Protein 8X6A (pdb70)

Structure (mmCIF, N/CA/C/O backbone):
data_8X6A
#
_entry.id   8X6A
#
_cell.length_a   76.869
_cell.length_b   83.882
_cell.length_c   62.008
_cell.angle_alpha   90.00
_cell.angle_beta   100.36
_cell.angle_gamma   90.00
#
_symmetry.space_group_name_H-M   'C 1 2 1'
#
loop_
_entity.id
_entity.type
_entity.pdbx_description
1 polymer '4-hydroxyphenylpyruvate dioxygenase'
2 non-polymer 'COBALT (II) ION'
3 non-polymer 2-[[4-[2-(4-methylphenyl)-2-oxidanylidene-ethyl]-3-oxidanylidene-1,4-benzothiazin-6-yl]-oxidanyl-methylidene]cyclohexane-1,3-dione
4 water water
#
loop_
_atom_site.group_PDB
_atom_site.id
_atom_site.type_symbol
_atom_site.label_atom_id
_atom_site.label_alt_id
_atom_site.label_comp_id
_atom_site.label_asym_id
_atom_site.label_entity_id
_atom_site.label_seq_id
_atom_site.pdbx_PDB_ins_code
_atom_site.Cartn_x
_atom_site.Cartn_y
_atom_site.Cartn_z
_atom_site.occupancy
_atom_site.B_iso_or_equiv
_atom_site.auth_seq_id
_atom_site.auth_comp_id
_atom_site.auth_asym_id
_atom_site.auth_atom_id
_atom_site.pdbx_PDB_model_num
ATOM 1 N N . LYS A 1 7 ? 23.152 -5.452 87.024 1.00 44.27 35 LYS A N 1
ATOM 2 C CA . LYS A 1 7 ? 24.164 -6.227 86.319 1.00 42.69 35 LYS A CA 1
ATOM 3 C C . LYS A 1 7 ? 23.674 -6.629 84.931 1.00 42.20 35 LYS A C 1
ATOM 4 O O . LYS A 1 7 ? 22.500 -6.950 84.741 1.00 43.53 35 LYS A O 1
ATOM 6 N N . ASN A 1 8 ? 24.588 -6.599 83.960 1.00 40.48 36 ASN A N 1
ATOM 7 C CA . ASN A 1 8 ? 24.287 -6.979 82.583 1.00 32.99 36 ASN A CA 1
ATOM 8 C C . ASN A 1 8 ? 25.457 -7.815 82.082 1.00 35.01 36 ASN A C 1
ATOM 9 O O . ASN A 1 8 ? 26.480 -7.267 81.641 1.00 37.59 36 ASN A O 1
ATOM 14 N N . PRO A 1 9 ? 25.337 -9.146 82.120 1.00 33.99 37 PRO A N 1
ATOM 15 C CA . PRO A 1 9 ? 26.456 -10.007 81.707 1.00 32.35 37 PRO A CA 1
ATOM 16 C C . PRO A 1 9 ? 26.737 -9.993 80.212 1.00 32.90 37 PRO A C 1
ATOM 17 O O . PRO A 1 9 ? 27.734 -10.594 79.791 1.00 32.94 37 PRO A O 1
ATOM 21 N N . LYS A 1 10 ? 25.903 -9.335 79.405 1.00 29.99 38 LYS A N 1
ATOM 22 C CA . LYS A 1 10 ? 26.056 -9.298 77.950 1.00 27.90 38 LYS A CA 1
ATOM 23 C C . LYS A 1 10 ? 26.261 -10.701 77.375 1.00 27.63 38 LYS A C 1
ATOM 24 O O . LYS A 1 10 ? 27.251 -10.995 76.701 1.00 28.59 38 LYS A O 1
ATOM 30 N N . SER A 1 11 ? 25.290 -11.573 77.647 1.00 24.90 39 SER A N 1
ATOM 31 C CA . SER A 1 11 ? 25.419 -12.993 77.342 1.00 26.03 39 SER A CA 1
ATOM 32 C C . SER A 1 11 ? 24.675 -13.426 76.083 1.00 22.12 39 SER A C 1
ATOM 33 O O . SER A 1 11 ? 24.506 -14.632 75.877 1.00 23.81 39 SER A O 1
ATOM 36 N N . ASP A 1 12 ? 24.244 -12.488 75.235 1.00 20.41 40 ASP A N 1
ATOM 37 C CA . ASP A 1 12 ? 23.565 -12.848 73.986 1.00 21.80 40 ASP A CA 1
ATOM 38 C C . ASP A 1 12 ? 24.392 -13.858 73.200 1.00 25.94 40 ASP A C 1
ATOM 39 O O . ASP A 1 12 ? 25.591 -13.659 72.974 1.00 24.36 40 ASP A O 1
ATOM 44 N N . LYS A 1 13 ? 23.742 -14.940 72.772 1.00 22.51 41 LYS A N 1
ATOM 45 C CA . LYS A 1 13 ? 24.435 -15.993 72.045 1.00 24.25 41 LYS A CA 1
ATOM 46 C C . LYS A 1 13 ? 24.599 -15.677 70.566 1.00 24.78 41 LYS A C 1
ATOM 47 O O . LYS A 1 13 ? 25.287 -16.423 69.863 1.00 25.23 41 LYS A O 1
ATOM 53 N N . PHE A 1 14 ? 23.976 -14.607 70.081 1.00 23.20 42 PHE A N 1
ATOM 54 C CA . PHE A 1 14 ? 24.162 -14.136 68.716 1.00 21.61 42 PHE A CA 1
ATOM 55 C C . PHE A 1 14 ? 23.918 -12.634 68.704 1.00 20.65 42 PHE A C 1
ATOM 56 O O . PHE A 1 14 ? 23.365 -12.070 69.650 1.00 24.88 42 PHE A O 1
ATOM 64 N N . LYS A 1 15 ? 24.350 -11.982 67.631 1.00 21.40 43 LYS A N 1
ATOM 65 C CA . LYS A 1 15 ? 24.270 -10.529 67.562 1.00 21.37 43 LYS A CA 1
ATOM 66 C C . LYS A 1 15 ? 22.837 -10.121 67.234 1.00 21.18 43 LYS A C 1
ATOM 67 O O . LYS A 1 15 ? 22.318 -10.456 66.166 1.00 22.97 43 LYS A O 1
ATOM 73 N N . VAL A 1 16 ? 22.210 -9.398 68.155 1.00 20.13 44 VAL A N 1
ATOM 74 C CA . VAL A 1 16 ? 20.838 -8.921 68.012 1.00 19.27 44 VAL A CA 1
ATOM 75 C C . VAL A 1 16 ? 20.899 -7.417 67.812 1.00 23.31 44 VAL A C 1
ATOM 76 O O . VAL A 1 16 ? 21.691 -6.727 68.466 1.00 24.67 44 VAL A O 1
ATOM 80 N N . LYS A 1 17 ? 20.115 -6.901 66.898 1.00 17.17 45 LYS A N 1
ATOM 81 C CA . LYS A 1 17 ? 20.078 -5.484 66.685 1.00 19.08 45 LYS A CA 1
ATOM 82 C C . LYS A 1 17 ? 18.856 -4.839 67.365 1.00 21.01 45 LYS A C 1
ATOM 83 O O . LYS A 1 17 ? 18.914 -4.533 68.498 1.00 24.99 45 LYS A O 1
ATOM 89 N N . ARG A 1 18 ? 17.746 -4.704 66.699 1.00 18.62 46 ARG A N 1
ATOM 90 C CA . ARG A 1 18 ? 16.579 -4.057 67.286 1.00 15.66 46 ARG A CA 1
ATOM 91 C C . ARG A 1 18 ? 15.341 -4.839 66.892 1.00 16.57 46 ARG A C 1
ATOM 92 O O . ARG A 1 18 ? 15.386 -5.687 66.000 1.00 15.73 46 ARG A O 1
ATOM 100 N N . PHE A 1 19 ? 14.237 -4.556 67.582 1.00 15.04 47 PHE A N 1
ATOM 101 C CA . PHE A 1 19 ? 12.946 -5.032 67.111 1.00 13.85 47 PHE A CA 1
ATOM 102 C C . PHE A 1 19 ? 12.766 -4.588 65.667 1.00 14.22 47 PHE A C 1
ATOM 103 O O . PHE A 1 19 ? 13.066 -3.443 65.308 1.00 15.12 47 PHE A O 1
ATOM 111 N N . HIS A 1 20 ? 12.267 -5.500 64.836 1.00 12.20 48 HIS A N 1
ATOM 112 C CA . HIS A 1 20 ? 12.082 -5.232 63.420 1.00 11.68 48 HIS A CA 1
ATOM 113 C C . HIS A 1 20 ? 10.622 -5.042 63.033 1.00 13.61 48 HIS A C 1
ATOM 114 O O . HIS A 1 20 ? 10.271 -4.037 62.405 1.00 13.75 48 HIS A O 1
ATOM 121 N N . HIS A 1 21 ? 9.759 -5.998 63.358 1.00 11.35 49 HIS A N 1
ATOM 122 C CA . HIS A 1 21 ? 8.335 -5.828 63.093 1.00 11.62 49 HIS A CA 1
ATOM 123 C C . HIS A 1 21 ? 7.543 -6.742 64.013 1.00 11.20 49 HIS A C 1
ATOM 124 O O . HIS A 1 21 ? 8.083 -7.632 64.676 1.00 11.29 49 HIS A O 1
ATOM 131 N N . ILE A 1 22 ? 6.240 -6.505 64.034 1.00 9.96 50 ILE A N 1
ATOM 132 C CA . ILE A 1 22 ? 5.279 -7.356 64.723 1.00 10.91 50 ILE A CA 1
ATOM 133 C C . ILE A 1 22 ? 4.273 -7.792 63.677 1.00 11.13 50 ILE A C 1
ATOM 134 O O . ILE A 1 22 ? 3.733 -6.948 62.956 1.00 11.60 50 ILE A O 1
ATOM 139 N N . GLU A 1 23 ? 4.013 -9.097 63.587 1.00 10.03 51 GLU A N 1
ATOM 140 C CA . GLU A 1 23 ? 3.007 -9.619 62.657 1.00 9.22 51 GLU A CA 1
ATOM 141 C C . GLU A 1 23 ? 1.765 -10.112 63.393 1.00 10.11 51 GLU A C 1
ATOM 142 O O . GLU A 1 23 ? 1.861 -10.997 64.262 1.00 10.35 51 GLU A O 1
ATOM 148 N N . PHE A 1 24 ? 0.611 -9.555 63.011 1.00 9.51 52 PHE A N 1
ATOM 149 C CA . PHE A 1 24 ? -0.698 -9.990 63.482 1.00 9.04 52 PHE A CA 1
ATOM 150 C C . PHE A 1 24 ? -1.242 -10.996 62.487 1.00 11.03 52 PHE A C 1
ATOM 151 O O . PHE A 1 24 ? -1.197 -10.758 61.278 1.00 11.57 52 PHE A O 1
ATOM 159 N N . TRP A 1 25 ? -1.759 -12.109 62.988 1.00 9.10 53 TRP A N 1
ATOM 160 C CA . TRP A 1 25 ? -2.533 -13.010 62.153 1.00 9.37 53 TRP A CA 1
ATOM 161 C C . TRP A 1 25 ? -4.014 -12.688 62.319 1.00 10.27 53 TRP A C 1
ATOM 162 O O . TRP A 1 25 ? -4.510 -12.547 63.447 1.00 10.65 53 TRP A O 1
ATOM 173 N N . CYS A 1 26 ? -4.697 -12.515 61.184 1.00 11.63 54 CYS A N 1
ATOM 174 C CA . CYS A 1 26 ? -6.033 -11.923 61.100 1.00 12.21 54 CYS A CA 1
ATOM 175 C C . CYS A 1 26 ? -6.946 -12.836 60.301 1.00 13.41 54 CYS A C 1
ATOM 176 O O . CYS A 1 26 ? -6.501 -13.696 59.531 1.00 13.67 54 CYS A O 1
ATOM 179 N N . GLY A 1 27 ? -8.244 -12.596 60.461 1.00 13.81 55 GLY A N 1
ATOM 180 C CA . GLY A 1 27 ? -9.188 -13.167 59.530 1.00 15.50 55 GLY A CA 1
ATOM 181 C C . GLY A 1 27 ? -9.271 -12.356 58.249 1.00 11.33 55 GLY A C 1
ATOM 182 O O . GLY A 1 27 ? -9.299 -12.909 57.141 1.00 14.74 55 GLY A O 1
ATOM 183 N N . ASP A 1 28 ? -9.343 -11.039 58.391 1.00 13.37 56 ASP A N 1
ATOM 184 C CA . ASP A 1 28 ? -9.334 -10.123 57.259 1.00 12.11 56 ASP A CA 1
ATOM 185 C C . ASP A 1 28 ? -8.301 -9.050 57.557 1.00 11.15 56 ASP A C 1
ATOM 186 O O . ASP A 1 28 ? -8.501 -8.210 58.447 1.00 13.30 56 ASP A O 1
ATOM 191 N N . ALA A 1 29 ? -7.199 -9.071 56.805 1.00 10.13 57 ALA A N 1
ATOM 192 C CA . ALA A 1 29 ? -6.097 -8.160 57.086 1.00 10.00 57 ALA A CA 1
ATOM 193 C C . ALA A 1 29 ? -6.443 -6.728 56.720 1.00 9.68 57 ALA A C 1
ATOM 194 O O . ALA A 1 29 ? -5.978 -5.793 57.384 1.00 11.44 57 ALA A O 1
ATOM 196 N N . THR A 1 30 ? -7.248 -6.541 55.668 1.00 10.28 58 THR A N 1
ATOM 197 C CA . THR A 1 30 ? -7.595 -5.197 55.206 1.00 10.86 58 THR A CA 1
ATOM 198 C C . THR A 1 30 ? -8.297 -4.410 56.303 1.00 9.84 58 THR A C 1
ATOM 199 O O . THR A 1 30 ? -7.938 -3.260 56.593 1.00 10.18 58 THR A O 1
ATOM 203 N N . ASN A 1 31 ? -9.300 -5.020 56.939 1.00 9.15 59 ASN A N 1
ATOM 204 C CA . ASN A 1 31 ? -10.084 -4.266 57.911 1.00 8.84 59 ASN A CA 1
ATOM 205 C C . ASN A 1 31 ? -9.300 -3.992 59.183 1.00 9.17 59 ASN A C 1
ATOM 206 O O . ASN A 1 31 ? -9.409 -2.902 59.753 1.00 9.83 59 ASN A O 1
ATOM 211 N N . VAL A 1 32 ? -8.495 -4.957 59.640 1.00 7.94 60 VAL A N 1
ATOM 212 C CA . VAL A 1 32 ? -7.681 -4.715 60.824 1.00 7.57 60 VAL A CA 1
ATOM 213 C 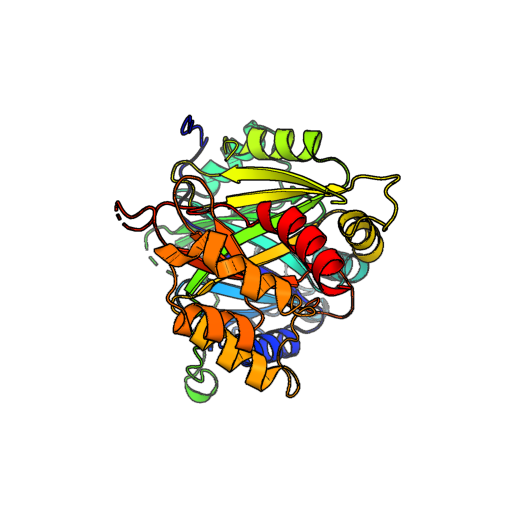C . VAL A 1 32 ? -6.642 -3.644 60.541 1.00 8.54 60 VAL A C 1
ATOM 214 O O . VAL A 1 32 ? -6.467 -2.707 61.330 1.00 9.42 60 VAL A O 1
ATOM 218 N N . ALA A 1 33 ? -5.942 -3.765 59.408 1.00 8.89 61 ALA A N 1
ATOM 219 C CA . ALA A 1 33 ? -4.925 -2.771 59.067 1.00 9.43 61 ALA A CA 1
ATOM 220 C C . ALA A 1 33 ? -5.510 -1.368 58.937 1.00 9.52 61 ALA A C 1
ATOM 221 O O . ALA A 1 33 ? -4.901 -0.400 59.418 1.00 9.88 61 ALA A O 1
ATOM 223 N N . ARG A 1 34 ? -6.692 -1.231 58.316 1.00 9.68 62 ARG A N 1
ATOM 224 C CA . ARG A 1 34 ? -7.277 0.098 58.178 1.00 8.43 62 ARG A CA 1
ATOM 225 C C . ARG A 1 34 ? -7.679 0.684 59.527 1.00 9.41 62 ARG A C 1
ATOM 226 O O . ARG A 1 34 ? -7.470 1.885 59.778 1.00 10.63 62 ARG A O 1
ATOM 234 N N . ARG A 1 35 ? -8.272 -0.137 60.395 1.00 8.47 63 ARG A N 1
ATOM 235 C CA . ARG A 1 35 ? -8.622 0.304 61.740 1.00 8.17 63 ARG A CA 1
ATOM 236 C C . ARG A 1 35 ? -7.375 0.752 62.503 1.00 10.00 63 ARG A C 1
ATOM 237 O O . ARG A 1 35 ? -7.368 1.824 63.116 1.00 9.89 63 ARG A O 1
ATOM 245 N N . PHE A 1 36 ? -6.320 -0.076 62.503 1.00 8.29 64 PHE A N 1
ATOM 246 C CA . PHE A 1 36 ? -5.089 0.262 63.219 1.00 8.16 64 PHE A CA 1
ATOM 247 C C . PHE A 1 36 ? -4.427 1.517 62.654 1.00 9.60 64 PHE A C 1
ATOM 248 O O . PHE A 1 36 ? -3.903 2.345 63.415 1.00 11.20 64 PHE A O 1
ATOM 256 N N . SER A 1 37 ? -4.435 1.675 61.326 1.00 8.66 65 SER A N 1
ATOM 257 C CA . SER A 1 37 ? -3.834 2.860 60.713 1.00 9.70 65 SER A CA 1
ATOM 258 C C . SER A 1 37 ? -4.471 4.140 61.247 1.00 10.95 65 SER A C 1
ATOM 259 O O . SER A 1 37 ? -3.773 5.075 61.671 1.00 10.30 65 SER A O 1
ATOM 262 N N . TRP A 1 38 ? -5.800 4.192 61.252 1.00 10.19 66 TRP A N 1
ATOM 263 C CA . TRP A 1 38 ? -6.498 5.379 61.733 1.00 9.09 66 TRP A CA 1
ATOM 264 C C . TRP A 1 38 ? -6.362 5.536 63.246 1.00 10.78 66 TRP A C 1
ATOM 265 O O . TRP A 1 38 ? -6.171 6.652 63.748 1.00 12.32 66 TRP A O 1
ATOM 276 N N . GLY A 1 39 ? -6.439 4.436 63.996 1.00 9.26 67 GLY A N 1
ATOM 277 C CA . GLY A 1 39 ? -6.416 4.539 65.448 1.00 11.24 67 GLY A CA 1
ATOM 278 C C . GLY A 1 39 ? -5.058 4.910 66.020 1.00 11.04 67 GLY A C 1
ATOM 279 O O . GLY A 1 39 ? -4.984 5.545 67.077 1.00 12.27 67 GLY A O 1
ATOM 280 N N . LEU A 1 40 ? -3.975 4.483 65.362 1.00 9.39 68 LEU A N 1
ATOM 281 C CA . LEU A 1 40 ? -2.621 4.697 65.859 1.00 9.01 68 LEU A CA 1
ATOM 282 C C . LEU A 1 40 ? -1.828 5.720 65.064 1.00 10.76 68 LEU A C 1
ATOM 283 O O . LEU A 1 40 ? -0.737 6.108 65.509 1.00 11.37 68 LEU A O 1
ATOM 288 N N . GLY A 1 41 ? -2.337 6.169 63.923 1.00 10.98 69 GLY A N 1
ATOM 289 C CA . GLY A 1 41 ? -1.611 7.129 63.112 1.00 12.68 69 GLY A CA 1
ATOM 290 C C . GLY A 1 41 ? -0.422 6.486 62.443 1.00 13.42 69 GLY A C 1
ATOM 291 O O . GLY A 1 41 ? 0.694 6.998 62.519 1.00 13.37 69 GLY A O 1
ATOM 292 N N . MET A 1 42 ? -0.642 5.353 61.792 1.00 11.81 70 MET A N 1
ATOM 293 C CA . MET A 1 42 ? 0.403 4.650 61.072 1.00 12.58 70 MET A CA 1
ATOM 294 C C . MET A 1 42 ? 0.069 4.675 59.591 1.00 15.48 70 MET A C 1
ATOM 295 O O . MET A 1 42 ? -1.101 4.590 59.208 1.00 17.94 70 MET A O 1
ATOM 300 N N . ARG A 1 43 ? 1.081 4.804 58.753 1.00 12.61 71 ARG A N 1
ATOM 301 C CA . ARG A 1 43 ? 0.858 4.899 57.321 1.00 14.60 71 ARG A CA 1
ATOM 302 C C . ARG A 1 43 ? 1.017 3.540 56.652 1.00 16.54 71 ARG A C 1
ATOM 303 O O . ARG A 1 43 ? 1.829 2.712 57.069 1.00 15.66 71 ARG A O 1
ATOM 311 N N . PHE A 1 44 ? 0.208 3.311 55.618 1.00 15.55 72 PHE A N 1
ATOM 312 C CA . PHE A 1 44 ? 0.364 2.125 54.786 1.00 18.87 72 PHE A CA 1
ATOM 313 C C . PHE A 1 44 ? 1.630 2.274 53.954 1.00 21.41 72 PHE A C 1
ATOM 314 O O . PHE A 1 44 ? 1.735 3.196 53.139 1.00 23.48 72 PHE A O 1
ATOM 322 N N . SER A 1 45 ? 2.597 1.378 54.140 1.00 16.45 73 SER A N 1
ATOM 323 C CA . SER A 1 45 ? 3.865 1.528 53.440 1.00 20.56 73 SER A CA 1
ATOM 324 C C . SER A 1 45 ? 4.251 0.387 52.507 1.00 22.40 73 SER A C 1
ATOM 325 O O . SER A 1 45 ? 5.056 0.618 51.603 1.00 23.68 73 SER A O 1
ATOM 328 N N . ALA A 1 46 ? 3.721 -0.825 52.687 1.00 15.79 74 ALA A N 1
ATOM 329 C CA . ALA A 1 46 ? 4.067 -1.920 51.790 1.00 18.46 74 ALA A CA 1
ATOM 330 C C . ALA A 1 46 ? 2.929 -2.929 51.771 1.00 17.35 74 ALA A C 1
ATOM 331 O O . ALA A 1 46 ? 2.130 -3.005 52.709 1.00 15.13 74 ALA A O 1
ATOM 333 N N . LYS A 1 47 ? 2.867 -3.709 50.693 1.00 16.15 75 LYS A N 1
ATOM 334 C CA . LYS A 1 47 ? 1.839 -4.731 50.569 1.00 14.89 75 LYS A CA 1
ATOM 335 C C . LYS A 1 47 ? 2.369 -5.940 49.813 1.00 17.03 75 LYS A C 1
ATOM 336 O O . LYS A 1 47 ? 3.256 -5.830 48.961 1.00 17.36 75 LYS A O 1
ATOM 342 N N . SER A 1 48 ? 1.784 -7.096 50.112 1.00 13.88 76 SER A N 1
ATOM 343 C CA . SER A 1 48 ? 2.011 -8.318 49.352 1.00 14.12 76 SER A CA 1
ATOM 344 C C . SER A 1 48 ? 0.657 -9.009 49.321 1.00 16.45 76 SER A C 1
ATOM 345 O O . SER A 1 48 ? 0.144 -9.399 50.370 1.00 15.01 76 SER A O 1
ATOM 348 N N . ASP A 1 49 ? 0.063 -9.123 48.140 1.00 15.00 77 ASP A N 1
ATOM 349 C CA . ASP A 1 49 ? -1.312 -9.599 48.019 1.00 15.39 77 ASP A CA 1
ATOM 350 C C . ASP A 1 49 ? -1.545 -9.999 46.566 1.00 16.31 77 ASP A C 1
ATOM 351 O O . ASP A 1 49 ? -0.595 -10.114 45.785 1.00 15.42 77 ASP A O 1
ATOM 356 N N . LEU A 1 50 ? -2.813 -10.201 46.199 1.00 14.17 78 LEU A N 1
ATOM 357 C CA . LEU A 1 50 ? -3.119 -10.626 44.832 1.00 16.70 78 LEU A CA 1
ATOM 358 C C . LEU A 1 50 ? -2.541 -9.660 43.811 1.00 18.12 78 LEU A C 1
ATOM 359 O O . LEU A 1 50 ? -2.050 -10.080 42.754 1.00 18.92 78 LEU A O 1
ATOM 364 N N . SER A 1 51 ? -2.578 -8.362 44.118 1.00 17.11 79 SER A N 1
ATOM 365 C CA . SER A 1 51 ? -2.093 -7.356 43.178 1.00 18.87 79 SER A CA 1
ATOM 366 C C . SER A 1 51 ? -0.587 -7.422 42.969 1.00 20.16 79 SER A C 1
ATOM 367 O O . SER A 1 51 ? -0.088 -6.838 42.001 1.00 24.08 79 SER A O 1
ATOM 370 N N . THR A 1 52 ? 0.151 -8.095 43.851 1.00 18.80 80 THR A N 1
ATOM 371 C CA . THR A 1 52 ? 1.591 -8.253 43.701 1.00 18.15 80 THR A CA 1
ATOM 372 C C . THR A 1 52 ? 1.970 -9.674 43.305 1.00 19.19 80 THR A C 1
ATOM 373 O O . THR A 1 52 ? 3.158 -10.016 43.305 1.00 19.90 80 THR A O 1
ATOM 377 N N . GLY A 1 53 ? 0.987 -10.505 42.973 1.00 16.78 81 GLY A N 1
ATOM 378 C CA . GLY A 1 53 ? 1.225 -11.867 42.546 1.00 18.50 81 GLY A CA 1
ATOM 379 C C . GLY A 1 53 ? 1.173 -12.911 43.641 1.00 21.17 81 GLY A C 1
ATOM 380 O O . GLY A 1 53 ? 1.418 -14.090 43.360 1.00 18.21 81 GLY A O 1
ATOM 381 N N . ASN A 1 54 ? 0.852 -12.525 44.871 1.00 17.46 82 ASN A N 1
ATOM 382 C CA . ASN A 1 54 ? 0.803 -13.450 45.998 1.00 15.49 82 ASN A CA 1
ATOM 383 C C . ASN A 1 54 ? -0.585 -14.081 46.028 1.00 16.15 82 ASN A C 1
ATOM 384 O O . ASN A 1 54 ? -1.572 -13.404 46.347 1.00 15.05 82 ASN A O 1
ATOM 389 N N . MET A 1 55 ? -0.663 -15.376 45.706 1.00 14.96 83 MET A N 1
ATOM 390 C CA . MET A 1 55 ? -1.922 -16.110 45.688 1.00 14.76 83 MET A CA 1
ATOM 391 C C . MET A 1 55 ? -2.214 -16.815 46.999 1.00 13.91 83 MET A C 1
ATOM 392 O O . MET A 1 55 ? -3.222 -17.520 47.094 1.00 15.52 83 MET A O 1
ATOM 397 N N . VAL A 1 56 ? -1.360 -16.624 48.000 1.00 14.35 84 VAL A N 1
ATOM 398 C CA . VAL A 1 56 ? -1.382 -17.401 49.234 1.00 14.13 84 VAL A CA 1
ATOM 399 C C . VAL A 1 56 ? -1.940 -16.593 50.397 1.00 13.13 84 VAL A C 1
ATOM 400 O O . VAL A 1 56 ? -2.863 -17.039 51.082 1.00 13.64 84 VAL A O 1
ATOM 404 N N . HIS A 1 57 ? -1.366 -15.417 50.656 1.00 13.03 85 HIS A N 1
ATOM 405 C CA . HIS A 1 57 ? -1.745 -14.597 51.797 1.00 13.78 85 HIS A CA 1
ATOM 406 C C . HIS A 1 57 ? -1.805 -13.132 51.397 1.00 12.50 85 HIS A C 1
ATOM 407 O O . HIS A 1 57 ? -1.120 -12.687 50.472 1.00 12.76 85 HIS A O 1
ATOM 414 N N . ALA A 1 58 ? -2.628 -12.378 52.116 1.00 11.77 86 ALA A N 1
ATOM 415 C CA . ALA A 1 58 ? -2.668 -10.932 51.983 1.00 11.75 86 ALA A CA 1
ATOM 416 C C . ALA A 1 58 ? -1.938 -10.341 53.175 1.00 10.81 86 ALA A C 1
ATOM 417 O O . ALA A 1 58 ? -2.274 -10.640 54.319 1.00 11.82 86 ALA A O 1
ATOM 419 N N . SER A 1 59 ? -0.942 -9.501 52.914 1.00 11.57 87 SER A N 1
ATOM 420 C CA . SER A 1 59 ? -0.133 -8.919 53.976 1.00 11.74 87 SER A CA 1
ATOM 421 C C . SER A 1 59 ? 0.024 -7.424 53.735 1.00 11.87 87 SER A C 1
ATOM 422 O O . SER A 1 59 ? 0.452 -7.011 52.650 1.00 13.75 87 SER A O 1
ATOM 425 N N . TYR A 1 60 ? -0.283 -6.619 54.756 1.00 10.52 88 TYR A N 1
ATOM 426 C CA . TYR A 1 60 ? -0.225 -5.163 54.670 1.00 9.62 88 TYR A CA 1
ATOM 427 C C . TYR A 1 60 ? 0.632 -4.621 55.797 1.00 11.39 88 TYR A C 1
ATOM 428 O O . TYR A 1 60 ? 0.444 -4.989 56.961 1.00 10.98 88 TYR A O 1
ATOM 437 N N . LEU A 1 61 ? 1.587 -3.765 55.447 1.00 12.67 89 LEU A N 1
ATOM 438 C CA . LEU A 1 61 ? 2.543 -3.223 56.401 1.00 12.50 89 LEU A CA 1
ATOM 439 C C . LEU A 1 61 ? 2.196 -1.778 56.696 1.00 13.15 89 LEU A C 1
ATOM 440 O O . LEU A 1 61 ? 2.068 -0.977 55.767 1.00 12.69 89 LEU A O 1
ATOM 445 N N . LEU A 1 62 ? 2.036 -1.461 57.980 1.00 11.45 90 LEU A N 1
ATOM 446 C CA . LEU A 1 62 ? 1.901 -0.097 58.473 1.00 12.47 90 LEU A CA 1
ATOM 447 C C . LEU A 1 62 ? 3.177 0.316 59.191 1.00 11.83 90 LEU A C 1
ATOM 448 O O . LEU A 1 62 ? 3.836 -0.506 59.832 1.00 11.68 90 LEU A O 1
ATOM 453 N N . THR A 1 63 ? 3.540 1.599 59.078 1.00 12.36 91 THR A N 1
ATOM 454 C CA . THR A 1 63 ? 4.733 2.103 59.755 1.00 11.56 91 THR A CA 1
ATOM 455 C C . THR A 1 63 ? 4.451 3.420 60.466 1.00 13.31 91 THR A C 1
ATOM 456 O O . THR A 1 63 ? 3.640 4.234 60.023 1.00 14.81 91 THR A O 1
ATOM 460 N N . SER A 1 64 ? 5.145 3.624 61.583 1.00 12.98 92 SER A N 1
ATOM 461 C CA . SER A 1 64 ? 5.220 4.938 62.222 1.00 13.85 92 SER A CA 1
ATOM 462 C C . SER A 1 64 ? 6.634 5.053 62.763 1.00 14.35 92 SER A C 1
ATOM 463 O O . SER A 1 64 ? 7.009 4.311 63.672 1.00 15.00 92 SER A O 1
ATOM 466 N N . GLY A 1 65 ? 7.420 5.968 62.199 1.00 16.42 93 GLY A N 1
ATOM 467 C CA . GLY A 1 65 ? 8.835 5.979 62.538 1.00 16.19 93 GLY A CA 1
ATOM 468 C C . GLY A 1 65 ? 9.458 4.628 62.229 1.00 16.25 93 GLY A C 1
ATOM 469 O O . GLY A 1 65 ? 9.379 4.127 61.094 1.00 18.67 93 GLY A O 1
ATOM 470 N N . ASP A 1 66 ? 10.062 4.009 63.246 1.00 15.03 94 ASP A N 1
ATOM 471 C CA . ASP A 1 66 ? 10.674 2.699 63.103 1.00 15.83 94 ASP A CA 1
ATOM 472 C C . ASP A 1 66 ? 9.724 1.563 63.447 1.00 16.45 94 ASP A C 1
ATOM 473 O O . ASP A 1 66 ? 10.119 0.397 63.332 1.00 19.08 94 ASP A O 1
ATOM 478 N N . LEU A 1 67 ? 8.505 1.865 63.894 1.00 15.27 95 LEU A N 1
ATOM 479 C CA . LEU A 1 67 ? 7.550 0.822 64.251 1.00 13.20 95 LEU A CA 1
ATOM 480 C C . LEU A 1 67 ? 6.929 0.252 62.987 1.00 12.69 95 LEU A C 1
ATOM 481 O O . LEU A 1 67 ? 6.469 1.000 62.116 1.00 13.32 95 LEU A O 1
ATOM 486 N N . ARG A 1 68 ? 6.942 -1.072 62.884 1.00 12.33 96 ARG A N 1
ATOM 487 C CA . ARG A 1 68 ? 6.393 -1.779 61.735 1.00 10.99 96 ARG A CA 1
ATOM 488 C C . ARG A 1 68 ? 5.387 -2.799 62.239 1.00 10.64 96 ARG A C 1
ATOM 489 O O . ARG A 1 68 ? 5.754 -3.727 62.972 1.00 11.65 96 ARG A O 1
ATOM 497 N N . PHE A 1 69 ? 4.124 -2.627 61.850 1.00 10.11 97 PHE A N 1
ATOM 498 C CA . PHE A 1 69 ? 3.072 -3.601 62.128 1.00 11.08 97 PHE A CA 1
ATOM 499 C C . PHE A 1 69 ? 2.652 -4.262 60.816 1.00 10.38 97 PHE A C 1
ATOM 500 O O . PHE A 1 69 ? 2.283 -3.571 59.857 1.00 11.37 97 PHE A O 1
ATOM 508 N N . LEU A 1 70 ? 2.686 -5.594 60.779 1.00 10.02 98 LEU A N 1
ATOM 509 C CA . LEU A 1 70 ? 2.301 -6.367 59.605 1.00 10.88 98 LEU A CA 1
ATOM 510 C C . LEU A 1 70 ? 1.012 -7.117 59.917 1.00 10.28 98 LEU A C 1
ATOM 511 O O . LEU A 1 70 ? 0.890 -7.713 60.993 1.00 10.94 98 LEU A O 1
ATOM 516 N N . PHE A 1 71 ? 0.049 -7.066 58.994 1.00 9.35 99 PHE A N 1
ATOM 517 C CA . PHE A 1 71 ? -1.249 -7.713 59.160 1.00 8.81 99 PHE A CA 1
ATOM 518 C C . PHE A 1 71 ? -1.417 -8.713 58.030 1.00 9.56 99 PHE A C 1
ATOM 519 O O . PHE A 1 71 ? -1.392 -8.332 56.858 1.00 11.06 99 PHE A O 1
ATOM 527 N N . THR A 1 72 ? -1.592 -9.994 58.375 1.00 9.69 100 THR A N 1
ATOM 528 C CA . THR A 1 72 ? -1.652 -11.066 57.385 1.00 9.78 100 THR A CA 1
ATOM 529 C C . THR A 1 72 ? -2.866 -11.949 57.602 1.00 11.31 100 THR A C 1
ATOM 530 O O . THR A 1 72 ? -3.204 -12.281 58.743 1.00 11.72 100 THR A O 1
ATOM 534 N N . ALA A 1 73 ? -3.506 -12.332 56.498 1.00 10.10 101 ALA A N 1
ATOM 535 C CA . ALA A 1 73 ? -4.632 -13.253 56.470 1.00 8.81 101 ALA A CA 1
ATOM 536 C C . ALA A 1 73 ? -4.506 -14.180 55.272 1.00 11.70 101 ALA A C 1
ATOM 537 O O . ALA A 1 73 ? -3.945 -13.794 54.243 1.00 12.88 101 ALA A O 1
ATOM 539 N N . PRO A 1 74 ? -5.024 -15.392 55.377 1.00 12.12 102 PRO A N 1
ATOM 540 C CA . PRO A 1 74 ? -4.951 -16.332 54.254 1.00 11.43 102 PRO A CA 1
ATOM 541 C C . PRO A 1 74 ? -6.066 -16.100 53.244 1.00 14.80 102 PRO A C 1
ATOM 542 O O . PRO A 1 74 ? -7.196 -15.750 53.595 1.00 15.01 102 PRO A O 1
ATOM 546 N N . TYR A 1 75 ? -5.736 -16.307 51.969 1.00 12.60 103 TYR A N 1
ATOM 547 C CA . TYR A 1 75 ? -6.737 -16.449 50.924 1.00 12.65 103 TYR A CA 1
ATOM 548 C C . TYR A 1 75 ? -7.288 -17.872 50.936 1.00 13.41 103 TYR A C 1
ATOM 549 O O . TYR A 1 75 ? -6.830 -18.738 51.687 1.00 16.11 103 TYR A O 1
ATOM 558 N N . SER A 1 76 ? -8.283 -18.124 50.092 1.00 13.68 104 SER A N 1
ATOM 559 C CA . SER A 1 76 ? -8.714 -19.498 49.857 1.00 15.35 104 SER A CA 1
ATOM 560 C C . SER A 1 76 ? -7.527 -20.355 49.418 1.00 15.63 104 SER A C 1
ATOM 561 O O . SER A 1 76 ? -6.807 -19.974 48.485 1.00 14.95 104 SER A O 1
ATOM 564 N N . PRO A 1 77 ? -7.309 -21.524 50.028 1.00 17.92 105 PRO A N 1
ATOM 565 C CA . PRO A 1 77 ? -6.237 -22.412 49.548 1.00 18.06 105 PRO A CA 1
ATOM 566 C C . PRO A 1 77 ? -6.384 -22.807 48.096 1.00 18.81 105 PRO A C 1
ATOM 567 O O . PRO A 1 77 ? -5.379 -23.147 47.462 1.00 19.19 105 PRO A O 1
ATOM 571 N N . SER A 1 78 ? -7.599 -22.773 47.545 1.00 18.09 106 SER A N 1
ATOM 572 C CA . SER A 1 78 ? -7.777 -23.161 46.150 1.00 20.52 106 SER A CA 1
ATOM 573 C C . SER A 1 78 ? -6.966 -22.295 45.190 1.00 19.58 106 SER A C 1
ATOM 574 O O . SER A 1 78 ? -6.560 -22.778 44.126 1.00 22.49 106 SER A O 1
ATOM 577 N N . LEU A 1 79 ? -6.708 -21.027 45.539 1.00 14.90 107 LEU A N 1
ATOM 578 C CA . LEU A 1 79 ? -5.979 -20.150 44.627 1.00 17.10 107 LEU A CA 1
ATOM 579 C C . LEU A 1 79 ? -4.556 -20.631 44.402 1.00 17.97 107 LEU A C 1
ATOM 580 O O . LEU A 1 79 ? -3.945 -20.306 43.375 1.00 20.61 107 LEU A O 1
ATOM 585 N N . SER A 1 80 ? -4.002 -21.365 45.366 1.00 18.09 108 SER A N 1
ATOM 586 C CA . SER A 1 80 ? -2.610 -21.799 45.324 1.00 18.11 108 SER A CA 1
ATOM 587 C C . SER A 1 80 ? -2.482 -23.318 45.382 1.00 20.92 108 SER A C 1
ATOM 588 O O . SER A 1 80 ? -1.401 -23.834 45.682 1.00 20.45 108 SER A O 1
ATOM 591 N N . ALA A 1 81 ? -3.565 -24.041 45.090 1.00 21.77 109 ALA A N 1
ATOM 592 C CA . ALA A 1 81 ? -3.581 -25.488 45.281 1.00 23.71 109 ALA A CA 1
ATOM 593 C C . ALA A 1 81 ? -2.541 -26.197 44.419 1.00 22.87 109 ALA A C 1
ATOM 594 O O . ALA A 1 81 ? -2.050 -27.266 44.799 1.00 28.43 109 ALA A O 1
ATOM 596 N N . GLY A 1 82 ? -2.192 -25.628 43.273 1.00 21.22 110 GLY A N 1
ATOM 597 C CA . GLY A 1 82 ? -1.192 -26.243 42.430 1.00 26.62 110 GLY A CA 1
ATOM 598 C C . GLY A 1 82 ? 0.233 -25.911 42.787 1.00 23.80 110 GLY A C 1
ATOM 599 O O . GLY A 1 82 ? 1.163 -26.443 42.169 1.00 27.44 110 GLY A O 1
ATOM 600 N N . GLU A 1 83 ? 0.443 -25.038 43.769 1.00 20.68 111 GLU A N 1
ATOM 601 C CA . GLU A 1 83 ? 1.787 -24.661 44.174 1.00 17.30 111 GLU A CA 1
ATOM 602 C C . GLU A 1 83 ? 2.378 -25.693 45.129 1.00 16.10 111 GLU A C 1
ATOM 603 O O . GLU A 1 83 ? 1.664 -26.413 45.832 1.00 19.50 111 GLU A O 1
ATOM 609 N N . ILE A 1 84 ? 3.705 -25.757 45.137 1.00 17.73 112 ILE A N 1
ATOM 610 C CA . ILE A 1 84 ? 4.473 -26.422 46.179 1.00 17.98 112 ILE A CA 1
ATOM 611 C C . ILE A 1 84 ? 5.438 -25.387 46.750 1.00 17.48 112 ILE A C 1
ATOM 612 O O . ILE A 1 84 ? 5.583 -24.283 46.217 1.00 16.63 112 ILE A O 1
ATOM 617 N N . LYS A 1 85 ? 6.091 -25.734 47.857 1.00 16.93 113 LYS A N 1
ATOM 618 C CA . LYS A 1 85 ? 6.993 -24.759 48.466 1.00 17.24 113 LYS A CA 1
ATOM 619 C C . LYS A 1 85 ? 8.035 -24.232 47.481 1.00 18.05 113 LYS A C 1
ATOM 620 O O . LYS A 1 85 ? 8.230 -23.007 47.432 1.00 18.17 113 LYS A O 1
ATOM 626 N N . PRO A 1 86 ? 8.684 -25.062 46.652 1.00 20.11 114 PRO A N 1
ATOM 627 C CA . PRO A 1 86 ? 9.605 -24.513 45.638 1.00 23.60 114 PRO A CA 1
ATOM 628 C C . PRO A 1 86 ? 8.978 -23.539 44.649 1.00 20.55 114 PRO A C 1
ATOM 629 O O . PRO A 1 86 ? 9.705 -22.706 44.092 1.00 26.72 114 PRO A O 1
ATOM 633 N N . THR A 1 87 ? 7.665 -23.615 44.404 1.00 18.39 115 THR A N 1
ATOM 634 C CA . THR A 1 87 ? 6.994 -22.764 43.422 1.00 19.01 115 THR A CA 1
ATOM 635 C C . THR A 1 87 ? 6.052 -21.744 44.067 1.00 20.62 115 THR A C 1
ATOM 636 O O . THR A 1 87 ? 5.211 -21.155 43.374 1.00 19.92 115 THR A O 1
ATOM 640 N N . THR A 1 88 ? 6.189 -21.502 45.370 1.00 17.08 116 THR A N 1
ATOM 641 C CA . THR A 1 88 ? 5.198 -20.700 46.085 1.00 17.83 116 THR A CA 1
ATOM 642 C C . THR A 1 88 ? 5.206 -19.244 45.625 1.00 17.34 116 THR A C 1
ATOM 643 O O . THR A 1 88 ? 6.244 -18.685 45.252 1.00 18.30 116 THR A O 1
ATOM 647 N N . THR A 1 89 ? 4.019 -18.626 45.662 1.00 15.97 117 THR A N 1
ATOM 648 C CA . THR A 1 89 ? 3.887 -17.188 45.457 1.00 17.63 117 THR A CA 1
ATOM 649 C C . THR A 1 89 ? 3.798 -16.414 46.763 1.00 15.51 117 THR A C 1
ATOM 650 O O . THR A 1 89 ? 3.688 -15.185 46.729 1.00 17.39 117 THR A O 1
ATOM 654 N N . ALA A 1 90 ? 3.838 -17.099 47.904 1.00 14.78 118 ALA A N 1
ATOM 655 C CA . ALA A 1 90 ? 3.892 -16.420 49.192 1.00 14.00 118 ALA A CA 1
ATOM 656 C C . ALA A 1 90 ? 5.183 -15.625 49.318 1.00 16.27 118 ALA A C 1
ATOM 657 O O . ALA A 1 90 ? 6.260 -16.091 48.934 1.00 19.89 118 ALA A O 1
ATOM 659 N N . SER A 1 91 ? 5.077 -14.424 49.880 1.00 14.95 119 SER A N 1
ATOM 660 C CA . SER A 1 91 ? 6.254 -13.615 50.158 1.00 17.79 119 SER A CA 1
ATOM 661 C C . SER A 1 91 ? 6.859 -13.909 51.517 1.00 18.85 119 SER A C 1
ATOM 662 O O . SER A 1 91 ? 8.017 -13.549 51.764 1.00 18.98 119 SER A O 1
ATOM 665 N N . ILE A 1 92 ? 6.105 -14.536 52.404 1.00 15.50 120 ILE A N 1
ATOM 666 C CA . ILE A 1 92 ? 6.595 -14.962 53.706 1.00 16.93 120 ILE A CA 1
ATOM 667 C C . ILE A 1 92 ? 6.568 -16.485 53.737 1.00 16.76 120 ILE A C 1
ATOM 668 O O . ILE A 1 92 ? 5.517 -17.097 53.952 1.00 17.61 120 ILE A O 1
ATOM 673 N N . PRO A 1 93 ? 7.708 -17.142 53.496 1.00 18.99 121 PRO A N 1
ATOM 674 C CA . PRO A 1 93 ? 7.677 -18.587 53.219 1.00 21.13 121 PRO A CA 1
ATOM 675 C C . PRO A 1 93 ? 7.287 -19.427 54.413 1.00 17.39 121 PRO A C 1
ATOM 676 O O . PRO A 1 93 ? 6.924 -20.595 54.231 1.00 21.89 121 PRO A O 1
ATOM 680 N N . SER A 1 94 ? 7.352 -18.879 55.628 1.00 14.68 122 SER A N 1
ATOM 681 C CA . SER A 1 94 ? 6.868 -19.579 56.803 1.00 16.30 122 SER A CA 1
ATOM 682 C C . SER A 1 94 ? 5.348 -19.635 56.881 1.00 16.41 122 SER A C 1
ATOM 683 O O . SER A 1 94 ? 4.818 -20.402 57.690 1.00 17.31 122 SER A O 1
ATOM 686 N N . PHE A 1 95 ? 4.633 -18.849 56.083 1.00 15.58 123 PHE A N 1
ATOM 687 C CA . PHE A 1 95 ? 3.180 -18.835 56.196 1.00 15.37 123 PHE A CA 1
ATOM 688 C C . PHE A 1 95 ? 2.583 -20.183 55.805 1.00 17.15 123 PHE A C 1
ATOM 689 O O . PHE A 1 95 ? 3.037 -20.835 54.862 1.00 18.20 123 PHE A O 1
ATOM 697 N N . ASP A 1 96 ? 1.541 -20.589 56.520 1.00 15.50 124 ASP A N 1
ATOM 698 C CA . ASP A 1 96 ? 0.806 -21.803 56.200 1.00 16.47 124 ASP A CA 1
ATOM 699 C C . ASP A 1 96 ? -0.676 -21.556 56.461 1.00 17.63 124 ASP A C 1
ATOM 700 O O . ASP A 1 96 ? -1.031 -21.080 57.542 1.00 15.51 124 ASP A O 1
ATOM 705 N N . HIS A 1 97 ? -1.534 -21.878 55.480 1.00 17.74 125 HIS A N 1
ATOM 706 C CA . HIS A 1 97 ? -2.974 -21.638 55.626 1.00 16.79 125 HIS A CA 1
ATOM 707 C C . HIS A 1 97 ? -3.520 -22.300 56.883 1.00 17.33 125 HIS A C 1
ATOM 708 O O . HIS A 1 97 ? -4.235 -21.676 57.674 1.00 16.85 125 HIS A O 1
ATOM 715 N N . GLY A 1 98 ? -3.224 -23.584 57.060 1.00 16.21 126 GLY A N 1
ATOM 716 C CA . GLY A 1 98 ? -3.767 -24.305 58.197 1.00 17.64 126 GLY A CA 1
ATOM 717 C C . GLY A 1 98 ? -3.307 -23.741 59.524 1.00 16.80 126 GLY A C 1
ATOM 718 O O . GLY A 1 98 ? -4.106 -23.597 60.455 1.00 17.47 126 GLY A O 1
ATOM 719 N N . SER A 1 99 ? -2.013 -23.411 59.637 1.00 16.51 127 SER A N 1
ATOM 720 C CA . SER A 1 99 ? -1.517 -22.819 60.875 1.00 15.59 127 SER A CA 1
ATOM 721 C C . SER A 1 99 ? -2.213 -21.498 61.166 1.00 15.14 127 SER A C 1
ATOM 722 O O . SER A 1 99 ? -2.579 -21.221 62.315 1.00 16.31 127 SER A O 1
ATOM 725 N N . CYS A 1 100 ? -2.355 -20.648 60.145 1.00 13.59 128 CYS A N 1
ATOM 726 C CA . CYS A 1 100 ? -2.994 -19.349 60.331 1.00 13.53 128 CYS A CA 1
ATOM 727 C C . CYS A 1 100 ? -4.448 -19.493 60.750 1.00 14.65 128 CYS A C 1
ATOM 728 O O . CYS A 1 100 ? -4.898 -18.831 61.691 1.00 14.38 128 CYS A O 1
ATOM 731 N N . ARG A 1 101 ? -5.205 -20.350 60.067 1.00 15.71 129 ARG A N 1
ATOM 732 C CA . ARG A 1 101 ? -6.605 -20.514 60.449 1.00 14.79 129 ARG A CA 1
ATOM 733 C C . ARG A 1 101 ? -6.728 -21.110 61.850 1.00 17.52 129 ARG A C 1
ATOM 734 O O . ARG A 1 101 ? -7.583 -20.689 62.638 1.00 16.45 129 ARG A O 1
ATOM 742 N N . SER A 1 102 ? -5.863 -22.071 62.185 1.00 14.63 130 SER A N 1
ATOM 743 C CA . SER A 1 102 ? -5.881 -22.680 63.512 1.00 17.01 130 SER A CA 1
ATOM 744 C C . SER A 1 102 ? -5.542 -21.661 64.592 1.00 18.11 130 SER A C 1
ATOM 745 O O . SER A 1 102 ? -6.181 -21.623 65.651 1.00 17.75 130 SER A O 1
ATOM 748 N N . PHE A 1 103 ? -4.504 -20.854 64.353 1.00 17.41 131 PHE A N 1
ATOM 749 C CA . PHE A 1 103 ? -4.123 -19.807 65.296 1.00 15.14 131 PHE A CA 1
ATOM 750 C C . PHE A 1 103 ? -5.296 -18.876 65.544 1.00 13.95 131 PHE A C 1
ATOM 751 O O . PHE A 1 103 ? -5.641 -18.570 66.692 1.00 15.32 131 PHE A O 1
ATOM 759 N N . PHE A 1 104 ? -5.913 -18.409 64.488 1.00 14.86 132 PHE A N 1
ATOM 760 C CA . PHE A 1 104 ? -7.001 -17.470 64.627 1.00 14.15 132 PHE A CA 1
ATOM 761 C C . PHE A 1 104 ? -8.260 -18.058 65.284 1.00 17.15 132 PHE A C 1
ATOM 762 O O . PHE A 1 104 ? -8.872 -17.420 66.084 1.00 17.14 132 PHE A O 1
ATOM 770 N N . SER A 1 105 ? -8.560 -19.289 64.930 1.00 17.29 133 SER A N 1
ATOM 771 C CA . SER A 1 105 ? -9.691 -19.954 65.568 1.00 19.22 133 SER A CA 1
ATOM 772 C C . SER A 1 105 ? -9.453 -20.131 67.059 1.00 17.82 133 SER A C 1
ATOM 773 O O . SER A 1 105 ? -10.374 -19.975 67.868 1.00 20.78 133 SER A O 1
ATOM 776 N N . SER A 1 106 ? -8.220 -20.456 67.444 1.00 15.66 134 SER A N 1
ATOM 777 C CA . SER A 1 106 ? -7.905 -20.722 68.841 1.00 17.97 134 SER A CA 1
ATOM 778 C C . SER A 1 106 ? -7.815 -19.429 69.642 1.00 17.65 134 SER A C 1
ATOM 779 O O . SER A 1 106 ? -8.400 -19.318 70.723 1.00 18.78 134 SER A O 1
ATOM 782 N N . HIS A 1 107 ? -7.090 -18.438 69.124 1.00 15.90 135 HIS A N 1
ATOM 783 C CA . HIS A 1 107 ? -6.710 -17.279 69.918 1.00 15.97 135 HIS A CA 1
ATOM 784 C C . HIS A 1 107 ? -7.444 -15.997 69.551 1.00 15.47 135 HIS A C 1
ATOM 785 O O . HIS A 1 107 ? -7.399 -15.038 70.333 1.00 19.30 135 HIS A O 1
ATOM 792 N N . GLY A 1 108 ? -8.106 -15.949 68.404 1.00 13.90 136 GLY A N 1
ATOM 793 C CA . GLY A 1 108 ? -8.624 -14.717 67.853 1.00 14.39 136 GLY A CA 1
ATOM 794 C C . GLY A 1 108 ? -7.475 -13.833 67.381 1.00 14.56 136 GLY A C 1
ATOM 795 O O . GLY A 1 108 ? -6.318 -14.251 67.307 1.00 15.30 136 GLY A O 1
ATOM 796 N N . LEU A 1 109 ? -7.818 -12.581 67.075 1.00 13.36 137 LEU A N 1
ATOM 797 C CA . LEU A 1 109 ? -6.837 -11.627 66.558 1.00 11.76 137 LEU A CA 1
ATOM 798 C C . LEU A 1 109 ? -5.694 -11.435 67.543 1.00 12.15 137 LEU A C 1
ATOM 799 O O . LEU A 1 109 ? -5.915 -11.149 68.726 1.00 13.10 137 LEU A O 1
ATOM 804 N N . GLY A 1 110 ? -4.470 -11.568 67.053 1.00 11.22 138 GLY A N 1
ATOM 805 C CA . GLY A 1 110 ? -3.339 -11.435 67.948 1.00 11.99 138 GLY A CA 1
ATOM 806 C C . GLY A 1 110 ? -2.028 -11.539 67.208 1.00 9.37 138 GLY A C 1
ATOM 807 O O . GLY A 1 110 ? -1.978 -11.699 65.985 1.00 9.31 138 GLY A O 1
ATOM 808 N N . VAL A 1 111 ? -0.957 -11.447 67.987 1.00 8.86 139 VAL A N 1
ATOM 809 C CA . VAL A 1 111 ? 0.391 -11.430 67.433 1.00 8.34 139 VAL A CA 1
ATOM 810 C C . VAL A 1 111 ? 0.876 -12.858 67.210 1.00 9.93 139 VAL A C 1
ATOM 811 O O . VAL A 1 111 ? 0.912 -13.671 68.139 1.00 10.15 139 VAL A O 1
ATOM 815 N N . ARG A 1 112 ? 1.249 -13.158 65.975 1.00 9.41 140 ARG A N 1
ATOM 816 C CA . ARG A 1 112 ? 1.898 -14.423 65.652 1.00 9.94 140 ARG A CA 1
ATOM 817 C C . ARG A 1 112 ? 3.414 -14.321 65.746 1.00 10.19 140 ARG A C 1
ATOM 818 O O . ARG A 1 112 ? 4.057 -15.246 66.253 1.00 10.03 140 ARG A O 1
ATOM 826 N N . ALA A 1 113 ? 4.022 -13.220 65.305 1.00 10.20 141 ALA A N 1
ATOM 827 C CA . ALA A 1 113 ? 5.478 -13.129 65.261 1.00 9.93 141 ALA A CA 1
ATOM 828 C C . ALA A 1 113 ? 5.977 -11.838 65.894 1.00 10.53 141 ALA A C 1
ATOM 829 O O . ALA A 1 113 ? 5.514 -10.733 65.566 1.00 11.10 141 ALA A O 1
ATOM 831 N N . VAL A 1 114 ? 6.946 -11.990 66.781 1.00 9.46 142 VAL A N 1
ATOM 832 C CA . VAL A 1 114 ? 7.777 -10.895 67.265 1.00 10.41 142 VAL A CA 1
ATOM 833 C C . VAL A 1 114 ? 9.085 -11.008 66.505 1.00 11.16 142 VAL A C 1
ATOM 834 O O . VAL A 1 114 ? 9.834 -11.972 66.705 1.00 12.26 142 VAL A O 1
ATOM 838 N N . ALA A 1 115 ? 9.363 -10.060 65.616 1.00 11.05 143 ALA A N 1
ATOM 839 C CA . ALA A 1 115 ? 10.525 -10.163 64.740 1.00 12.39 143 ALA A CA 1
ATOM 840 C C . ALA A 1 115 ? 11.615 -9.220 65.224 1.00 13.15 143 ALA A C 1
ATOM 841 O O . ALA A 1 115 ? 11.353 -8.044 65.499 1.00 13.22 143 ALA A O 1
ATOM 843 N N . ILE A 1 116 ? 12.829 -9.749 65.346 1.00 12.96 144 ILE A N 1
ATOM 844 C CA . ILE A 1 116 ? 14.000 -8.961 65.698 1.00 14.21 144 ILE A CA 1
ATOM 845 C C . ILE A 1 116 ? 14.991 -9.055 64.546 1.00 14.54 144 ILE A C 1
ATOM 846 O O . ILE A 1 116 ? 15.133 -10.113 63.919 1.00 15.29 144 ILE A O 1
ATOM 851 N N . GLU A 1 117 ? 15.665 -7.944 64.259 1.00 16.20 145 GLU A N 1
ATOM 852 C CA . GLU A 1 117 ? 16.735 -7.966 63.273 1.00 17.82 145 GLU A CA 1
ATOM 853 C C . GLU A 1 117 ? 18.003 -8.468 63.946 1.00 17.19 145 GLU A C 1
ATOM 854 O O . GLU A 1 117 ? 18.317 -8.068 65.070 1.00 16.86 145 GLU A O 1
ATOM 860 N N . VAL A 1 118 ? 18.694 -9.390 63.280 1.00 17.08 146 VAL A N 1
ATOM 861 C CA . VAL A 1 118 ? 19.940 -9.957 63.768 1.00 19.50 146 VAL A CA 1
ATOM 862 C C . VAL A 1 118 ? 20.974 -9.803 62.662 1.00 19.30 146 VAL A C 1
ATOM 863 O O . VAL A 1 118 ? 20.655 -9.433 61.532 1.00 20.23 146 VAL A O 1
ATOM 867 N N . GLU A 1 119 ? 22.234 -10.107 62.985 1.00 21.83 147 GLU A N 1
ATOM 868 C CA . GLU A 1 119 ? 23.217 -9.984 61.916 1.00 24.53 147 GLU A CA 1
ATOM 869 C C . GLU A 1 119 ? 23.153 -11.135 60.927 1.00 22.16 147 GLU A C 1
ATOM 870 O O . GLU A 1 119 ? 23.420 -10.932 59.739 1.00 23.34 147 GLU A O 1
ATOM 872 N N . ASP A 1 120 ? 22.777 -12.325 61.382 1.00 20.97 148 ASP A N 1
ATOM 873 C CA . ASP A 1 120 ? 22.733 -13.497 60.516 1.00 21.27 148 ASP A CA 1
ATOM 874 C C . ASP A 1 120 ? 21.614 -14.393 61.027 1.00 23.22 148 ASP A C 1
ATOM 875 O O . ASP A 1 120 ? 21.764 -15.048 62.064 1.00 20.46 148 ASP A O 1
ATOM 880 N N . ALA A 1 121 ? 20.490 -14.415 60.299 1.00 21.40 149 ALA A N 1
ATOM 881 C CA . ALA A 1 121 ? 19.335 -15.182 60.760 1.00 19.52 149 ALA A CA 1
ATOM 882 C C . ALA A 1 121 ? 19.576 -16.687 60.714 1.00 22.13 149 ALA A C 1
ATOM 883 O O . ALA A 1 121 ? 19.017 -17.424 61.536 1.00 20.45 149 ALA A O 1
ATOM 885 N N . GLU A 1 122 ? 20.398 -17.168 59.772 1.00 22.47 150 GLU A N 1
ATOM 886 C CA . GLU A 1 122 ? 20.727 -18.593 59.761 1.00 23.40 150 GLU A CA 1
ATOM 887 C C . GLU A 1 122 ? 21.537 -18.985 60.989 1.00 22.44 150 GLU A C 1
ATOM 888 O O . GLU A 1 122 ? 21.272 -20.023 61.609 1.00 21.99 150 GLU A O 1
ATOM 894 N N . SER A 1 123 ? 22.526 -18.167 61.350 1.00 21.04 151 SER A N 1
ATOM 895 C CA . SER A 1 123 ? 23.303 -18.423 62.556 1.00 21.48 151 SER A CA 1
ATOM 896 C C . SER A 1 123 ? 22.439 -18.329 63.804 1.00 23.72 151 SER A C 1
ATOM 897 O O . SER A 1 123 ? 22.513 -19.189 64.687 1.00 22.35 151 SER A O 1
ATOM 900 N N . ALA A 1 124 ? 21.624 -17.270 63.904 1.00 20.86 152 ALA A N 1
ATOM 901 C CA . ALA A 1 124 ? 20.749 -17.124 65.063 1.00 20.56 152 ALA A CA 1
ATOM 902 C C . ALA A 1 124 ? 19.848 -18.338 65.217 1.00 18.89 152 ALA A C 1
ATOM 903 O O . ALA A 1 124 ? 19.656 -18.841 66.330 1.00 19.27 152 ALA A O 1
ATOM 905 N N . PHE A 1 125 ? 19.284 -18.821 64.108 1.00 18.44 153 PHE A N 1
ATOM 906 C CA . PHE A 1 125 ? 18.445 -20.011 64.164 1.00 19.43 153 PHE A CA 1
ATOM 907 C C . PHE A 1 125 ? 19.245 -21.209 64.650 1.00 20.02 153 PHE A C 1
ATOM 908 O O . PHE A 1 125 ? 18.813 -21.931 65.553 1.00 18.04 153 PHE A O 1
ATOM 916 N N . SER A 1 126 ? 20.422 -21.417 64.059 1.00 21.69 154 SER A N 1
ATOM 917 C CA . SER A 1 126 ? 21.251 -22.574 64.386 1.00 22.68 154 SER A CA 1
ATOM 918 C C . SER A 1 126 ? 21.632 -22.578 65.860 1.00 20.57 154 SER A C 1
ATOM 919 O O . SER A 1 126 ? 21.472 -23.591 66.557 1.00 21.41 154 SER A O 1
ATOM 922 N N . ILE A 1 127 ? 22.136 -21.442 66.348 1.00 20.58 155 ILE A N 1
ATOM 923 C CA . ILE A 1 127 ? 22.539 -21.321 67.745 1.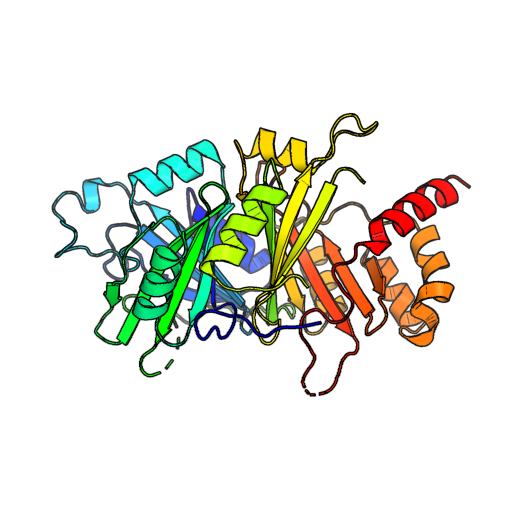00 19.79 155 ILE A CA 1
ATOM 924 C C . ILE A 1 127 ? 21.340 -21.470 68.669 1.00 20.82 155 ILE A C 1
ATOM 925 O O . ILE A 1 127 ? 21.417 -22.133 69.710 1.00 19.32 155 ILE A O 1
ATOM 930 N N . SER A 1 128 ? 20.207 -20.856 68.309 1.00 18.81 156 SER A N 1
ATOM 931 C CA . SER A 1 128 ? 19.025 -20.971 69.157 1.00 18.92 156 SER A CA 1
ATOM 932 C C . SER A 1 128 ? 18.609 -22.420 69.327 1.00 16.91 156 SER A C 1
ATOM 933 O O . SER A 1 128 ? 18.337 -22.872 70.442 1.00 17.86 156 SER A O 1
ATOM 936 N N . VAL A 1 129 ? 18.520 -23.155 68.218 1.00 19.32 157 VAL A N 1
ATOM 937 C CA . VAL A 1 129 ? 18.053 -24.532 68.285 1.00 17.80 157 VAL A CA 1
ATOM 938 C C . VAL A 1 129 ? 19.079 -25.405 69.001 1.00 18.75 157 VAL A C 1
ATOM 939 O O . VAL A 1 129 ? 18.716 -26.265 69.808 1.00 19.13 157 VAL A O 1
ATOM 943 N N . ALA A 1 130 ? 20.373 -25.151 68.769 1.00 19.90 158 ALA A N 1
ATOM 944 C CA . ALA A 1 130 ? 21.413 -25.856 69.515 1.00 21.69 158 ALA A CA 1
ATOM 945 C C . ALA A 1 130 ? 21.273 -25.634 71.014 1.00 24.50 158 ALA A C 1
ATOM 946 O O . ALA A 1 130 ? 21.675 -26.489 71.811 1.00 26.12 158 ALA A O 1
ATOM 948 N N . ASN A 1 131 ? 20.694 -24.503 71.419 1.00 20.30 159 ASN A N 1
ATOM 949 C CA . ASN A 1 131 ? 20.519 -24.160 72.823 1.00 19.99 159 ASN A CA 1
ATOM 950 C C . ASN A 1 131 ? 19.072 -24.297 73.302 1.00 19.39 159 ASN A C 1
ATOM 951 O O . ASN A 1 131 ? 18.667 -23.620 74.250 1.00 21.39 159 ASN A O 1
ATOM 956 N N . GLY A 1 132 ? 18.278 -25.164 72.669 1.00 18.51 160 GLY A N 1
ATOM 957 C CA . GLY A 1 132 ? 16.996 -25.554 73.211 1.00 18.81 160 GLY A CA 1
ATOM 958 C C . GLY A 1 132 ? 15.778 -24.956 72.537 1.00 17.56 160 GLY A C 1
ATOM 959 O O . GLY A 1 132 ? 14.666 -25.382 72.854 1.00 18.05 160 GLY A O 1
ATOM 960 N N . ALA A 1 133 ? 15.950 -24.001 71.624 1.00 16.43 161 ALA A N 1
ATOM 961 C CA . ALA A 1 133 ? 14.788 -23.429 70.946 1.00 17.57 161 ALA A CA 1
ATOM 962 C C . ALA A 1 133 ? 14.072 -24.483 70.116 1.00 18.93 161 ALA A C 1
ATOM 963 O O . ALA A 1 133 ? 14.700 -25.296 69.432 1.00 19.22 161 ALA A O 1
ATOM 965 N N . ILE A 1 134 ? 12.744 -24.436 70.143 1.00 16.97 162 ILE A N 1
ATOM 966 C CA . ILE A 1 134 ? 11.931 -25.329 69.321 1.00 17.09 162 ILE A CA 1
ATOM 967 C C . ILE A 1 134 ? 11.803 -24.692 67.944 1.00 20.05 162 ILE A C 1
ATOM 968 O O . ILE A 1 134 ? 11.272 -23.575 67.825 1.00 15.91 162 ILE A O 1
ATOM 973 N N . PRO A 1 135 ? 12.304 -25.333 66.893 1.00 15.89 163 PRO A N 1
ATOM 974 C CA . PRO A 1 135 ? 12.233 -24.734 65.555 1.00 16.30 163 PRO A CA 1
ATOM 975 C C . PRO A 1 135 ? 10.790 -24.588 65.095 1.00 17.27 163 PRO A C 1
ATOM 976 O O . PRO A 1 135 ? 9.938 -25.432 65.371 1.00 17.41 163 PRO A O 1
ATOM 980 N N . SER A 1 136 ? 10.514 -23.486 64.404 1.00 14.90 164 SER A N 1
ATOM 981 C CA . SER A 1 136 ? 9.203 -23.271 63.814 1.00 15.68 164 SER A CA 1
ATOM 982 C C . SER A 1 136 ? 9.254 -23.159 62.302 1.00 14.85 164 SER A C 1
ATOM 983 O O . SER A 1 136 ? 8.419 -23.764 61.621 1.00 19.09 164 SER A O 1
ATOM 986 N N . SER A 1 137 ? 10.232 -22.433 61.763 1.00 15.64 165 SER A N 1
ATOM 987 C CA . SER A 1 137 ? 10.436 -22.325 60.343 1.00 15.85 165 SER A CA 1
ATOM 988 C C . SER A 1 137 ? 11.927 -22.169 60.088 1.00 18.58 165 SER A C 1
ATOM 989 O O . SER A 1 137 ? 12.570 -21.306 60.711 1.00 17.28 165 SER A O 1
ATOM 992 N N . PRO A 1 138 ? 12.502 -22.981 59.210 1.00 22.18 166 PRO A N 1
ATOM 993 C CA . PRO A 1 138 ? 13.950 -22.964 59.027 1.00 19.00 166 PRO A CA 1
ATOM 994 C C . PRO A 1 138 ? 14.384 -21.724 58.269 1.00 21.06 166 PRO A C 1
ATOM 995 O O . PRO A 1 138 ? 13.549 -21.038 57.655 1.00 20.12 166 PRO A O 1
ATOM 999 N N . PRO A 1 139 ? 15.674 -21.389 58.302 1.00 18.79 167 PRO A N 1
ATOM 1000 C CA . PRO A 1 139 ? 16.143 -20.210 57.569 1.00 21.19 167 PRO A CA 1
ATOM 1001 C C . PRO A 1 139 ? 15.862 -20.352 56.083 1.00 24.88 167 PRO A C 1
ATOM 1002 O O . PRO A 1 139 ? 16.101 -21.403 55.480 1.00 24.89 167 PRO A O 1
ATOM 1006 N N . ILE A 1 140 ? 15.318 -19.291 55.501 1.00 20.66 168 ILE A N 1
ATOM 1007 C CA . ILE A 1 140 ? 15.038 -19.236 54.078 1.00 21.00 168 ILE A CA 1
ATOM 1008 C C . ILE A 1 140 ? 15.580 -17.916 53.560 1.00 25.51 168 ILE A C 1
ATOM 1009 O O . ILE A 1 140 ? 15.342 -16.863 54.164 1.00 23.73 168 ILE A O 1
ATOM 1014 N N . VAL A 1 141 ? 16.334 -17.977 52.465 1.00 24.01 169 VAL A N 1
ATOM 1015 C CA . VAL A 1 141 ? 16.928 -16.794 51.857 1.00 26.49 169 VAL A CA 1
ATOM 1016 C C . VAL A 1 141 ? 15.997 -16.301 50.761 1.00 29.89 169 VAL A C 1
ATOM 1017 O O . VAL A 1 141 ? 15.688 -17.036 49.815 1.00 31.49 169 VAL A O 1
ATOM 1021 N N . LEU A 1 142 ? 15.555 -15.053 50.882 1.00 24.60 170 LEU A N 1
ATOM 1022 C CA . LEU A 1 142 ? 14.623 -14.452 49.941 1.00 24.62 170 LEU A CA 1
ATOM 1023 C C . LEU A 1 142 ? 15.399 -13.562 48.977 1.00 30.88 170 LEU A C 1
ATOM 1024 O O . LEU A 1 142 ? 16.072 -12.617 49.406 1.00 27.03 170 LEU A O 1
ATOM 1029 N N . ASN A 1 143 ? 15.310 -13.876 47.682 1.00 33.12 171 ASN A N 1
ATOM 1030 C CA . ASN A 1 143 ? 15.932 -13.079 46.619 1.00 33.80 171 ASN A CA 1
ATOM 1031 C C . ASN A 1 143 ? 17.408 -12.800 46.903 1.00 31.73 171 ASN A C 1
ATOM 1032 O O . ASN A 1 143 ? 17.939 -11.736 46.573 1.00 35.51 171 ASN A O 1
ATOM 1037 N N . GLU A 1 144 ? 18.076 -13.767 47.536 1.00 31.15 172 GLU A N 1
ATOM 1038 C CA . GLU A 1 144 ? 19.496 -13.651 47.881 1.00 32.71 172 GLU A CA 1
ATOM 1039 C C . GLU A 1 144 ? 19.802 -12.347 48.615 1.00 36.44 172 GLU A C 1
ATOM 1040 O O . GLU A 1 144 ? 20.892 -11.786 48.483 1.00 36.35 172 GLU A O 1
ATOM 1042 N N . ALA A 1 145 ? 18.837 -11.846 49.391 1.00 30.80 173 ALA A N 1
ATOM 1043 C CA . ALA A 1 145 ? 18.975 -10.517 49.975 1.00 28.27 173 ALA A CA 1
ATOM 1044 C C . ALA A 1 145 ? 18.569 -10.474 51.442 1.00 27.51 173 ALA A C 1
ATOM 1045 O O . ALA A 1 145 ? 19.159 -9.731 52.231 1.00 26.43 173 ALA A O 1
ATOM 1047 N N . VAL A 1 146 ? 17.552 -11.247 51.821 1.00 25.59 174 VAL A N 1
ATOM 1048 C CA . VAL A 1 146 ? 17.046 -11.255 53.188 1.00 24.85 174 VAL A CA 1
ATOM 1049 C C . VAL A 1 146 ? 16.904 -12.699 53.641 1.00 21.08 174 VAL A C 1
ATOM 1050 O O . VAL A 1 146 ? 16.438 -13.553 52.880 1.00 26.18 174 VAL A O 1
ATOM 1054 N N . THR A 1 147 ? 17.298 -12.975 54.883 1.00 19.56 175 THR A N 1
ATOM 1055 C CA . THR A 1 147 ? 17.105 -14.296 55.466 1.00 20.60 175 THR A CA 1
ATOM 1056 C C . THR A 1 147 ? 16.136 -14.202 56.639 1.00 18.87 175 THR A C 1
ATOM 1057 O O . THR A 1 147 ? 16.225 -13.283 57.458 1.00 20.12 175 THR A O 1
ATOM 1061 N N . ILE A 1 148 ? 15.213 -15.159 56.711 1.00 18.92 176 ILE A N 1
ATOM 1062 C CA . ILE A 1 148 ? 14.184 -15.197 57.741 1.00 18.50 176 ILE A CA 1
ATOM 1063 C C . ILE A 1 148 ? 14.121 -16.601 58.336 1.00 17.64 176 ILE A C 1
ATOM 1064 O O . ILE A 1 148 ? 14.208 -17.597 57.609 1.00 18.80 176 ILE A O 1
ATOM 1069 N N . ALA A 1 149 ? 13.972 -16.677 59.661 1.00 14.86 177 ALA A N 1
ATOM 1070 C CA . ALA A 1 149 ? 13.864 -17.938 60.382 1.00 15.03 177 ALA A CA 1
ATOM 1071 C C . ALA A 1 149 ? 13.012 -17.702 61.618 1.00 16.00 177 ALA A C 1
ATOM 1072 O O . ALA A 1 149 ? 12.891 -16.566 62.081 1.00 15.11 177 ALA A O 1
ATOM 1074 N N . GLU A 1 150 ? 12.384 -18.767 62.125 1.00 14.13 178 GLU A N 1
ATOM 1075 C CA . GLU A 1 150 ? 11.467 -18.630 63.248 1.00 14.96 178 GLU A CA 1
ATOM 1076 C C . GLU A 1 150 ? 11.636 -19.767 64.242 1.00 14.69 178 GLU A C 1
ATOM 1077 O O . GLU A 1 150 ? 11.775 -20.928 63.851 1.00 15.12 178 GLU A O 1
ATOM 1083 N N . VAL A 1 151 ? 11.608 -19.426 65.530 1.00 14.71 179 VAL A N 1
ATOM 1084 C CA . VAL A 1 151 ? 11.573 -20.416 66.601 1.00 13.91 179 VAL A CA 1
ATOM 1085 C C . VAL A 1 151 ? 10.398 -20.096 67.512 1.00 16.20 179 VAL A C 1
ATOM 1086 O O . VAL A 1 151 ? 9.886 -18.980 67.525 1.00 13.16 179 VAL A O 1
ATOM 1090 N N . LYS A 1 152 ? 9.964 -21.086 68.280 1.00 14.18 180 LYS A N 1
ATOM 1091 C CA . LYS A 1 152 ? 8.838 -20.858 69.179 1.00 11.92 180 LYS A CA 1
ATOM 1092 C C . LYS A 1 152 ? 9.254 -19.998 70.367 1.00 14.27 180 LYS A C 1
ATOM 1093 O O . LYS A 1 152 ? 10.327 -20.189 70.953 1.00 16.33 180 LYS A O 1
ATOM 1099 N N . LEU A 1 153 ? 8.411 -19.014 70.699 1.00 15.75 181 LEU A N 1
ATOM 1100 C CA . LEU A 1 153 ? 8.649 -18.115 71.827 1.00 14.41 181 LEU A CA 1
ATOM 1101 C C . LEU A 1 153 ? 7.828 -18.527 73.047 1.00 15.17 181 LEU A C 1
ATOM 1102 O O . LEU A 1 153 ? 8.388 -18.890 74.088 1.00 16.45 181 LEU A O 1
ATOM 1107 N N . TYR A 1 154 ? 6.502 -18.476 72.934 1.00 14.54 182 TYR A N 1
ATOM 1108 C CA . TYR A 1 154 ? 5.573 -18.976 73.937 1.00 14.32 182 TYR A CA 1
ATOM 1109 C C . TYR A 1 154 ? 4.232 -19.158 73.243 1.00 15.16 182 TYR A C 1
ATOM 1110 O O . TYR A 1 154 ? 3.926 -18.450 72.279 1.00 15.51 182 TYR A O 1
ATOM 1119 N N . GLY A 1 155 ? 3.451 -20.121 73.720 1.00 17.41 183 GLY A N 1
ATOM 1120 C CA . GLY A 1 155 ? 2.183 -20.423 73.072 1.00 16.55 183 GLY A CA 1
ATOM 1121 C C . GLY A 1 155 ? 2.378 -20.679 71.589 1.00 16.70 183 GLY A C 1
ATOM 1122 O O . GLY A 1 155 ? 3.258 -21.441 71.176 1.00 19.53 183 GLY A O 1
ATOM 1123 N N . ASP A 1 156 ? 1.582 -20.002 70.763 1.00 14.67 184 ASP A N 1
ATOM 1124 C CA . ASP A 1 156 ? 1.737 -20.065 69.316 1.00 14.58 184 ASP A CA 1
ATOM 1125 C C . ASP A 1 156 ? 2.405 -18.817 68.749 1.00 12.70 184 ASP A C 1
ATOM 1126 O O . ASP A 1 156 ? 2.260 -18.522 67.555 1.00 13.62 184 ASP A O 1
ATOM 1131 N N . VAL A 1 157 ? 3.121 -18.070 69.588 1.00 11.97 185 VAL A N 1
ATOM 1132 C CA . VAL A 1 157 ? 3.901 -16.918 69.155 1.00 11.70 185 VAL A CA 1
ATOM 1133 C C . VAL A 1 157 ? 5.302 -17.391 68.811 1.00 11.51 185 VAL A C 1
ATOM 1134 O O . VAL A 1 157 ? 5.913 -18.184 69.553 1.00 12.78 185 VAL A O 1
ATOM 1138 N N . VAL A 1 158 ? 5.825 -16.892 67.700 1.00 10.82 186 VAL A N 1
ATOM 1139 C CA . VAL A 1 158 ? 7.189 -17.194 67.284 1.00 11.90 186 VAL A CA 1
ATOM 1140 C C . VAL A 1 158 ? 8.070 -15.966 67.469 1.00 12.15 186 VAL A C 1
ATOM 1141 O O . VAL A 1 158 ? 7.624 -14.817 67.363 1.00 12.43 186 VAL A O 1
ATOM 1145 N N . LEU A 1 159 ? 9.346 -16.219 67.749 1.00 12.35 187 LEU A N 1
ATOM 1146 C CA . LEU A 1 159 ? 10.386 -15.212 67.629 1.00 11.87 187 LEU A CA 1
ATOM 1147 C C . LEU A 1 159 ? 10.974 -15.361 66.237 1.00 13.23 187 LEU A C 1
ATOM 1148 O O . LEU A 1 159 ? 11.486 -16.435 65.885 1.00 13.78 187 LEU A O 1
ATOM 1153 N N . ARG A 1 160 ? 10.846 -14.318 65.434 1.00 12.70 188 ARG A N 1
ATOM 1154 C CA . ARG A 1 160 ? 11.285 -14.335 64.050 1.00 12.02 188 ARG A CA 1
ATOM 1155 C C . ARG A 1 160 ? 12.601 -13.582 63.947 1.00 15.20 188 ARG A C 1
ATOM 1156 O O . ARG A 1 160 ? 12.705 -12.439 64.401 1.00 14.70 188 ARG A O 1
ATOM 1164 N N . TYR A 1 161 ? 13.600 -14.225 63.352 1.00 14.69 189 TYR A N 1
ATOM 1165 C CA . TYR A 1 161 ? 14.881 -13.587 63.074 1.00 13.62 189 TYR A CA 1
ATOM 1166 C C . TYR A 1 161 ? 14.910 -13.121 61.625 1.00 12.74 189 TYR A C 1
ATOM 1167 O O . TYR A 1 161 ? 14.584 -13.889 60.714 1.00 16.36 189 TYR A O 1
ATOM 1176 N N . VAL A 1 162 ? 15.322 -11.875 61.414 1.00 14.79 190 VAL A N 1
ATOM 1177 C CA . VAL A 1 162 ? 15.450 -11.308 60.076 1.00 14.87 190 VAL A CA 1
ATOM 1178 C C . VAL A 1 162 ? 16.855 -10.733 59.946 1.00 18.46 190 VAL A C 1
ATOM 1179 O O . VAL A 1 162 ? 17.312 -10.010 60.834 1.00 17.97 190 VAL A O 1
ATOM 1183 N N . SER A 1 163 ? 17.534 -11.038 58.842 1.00 19.14 191 SER A N 1
ATOM 1184 C CA . SER A 1 163 ? 18.838 -10.428 58.594 1.00 17.88 191 SER A CA 1
ATOM 1185 C C . SER A 1 163 ? 18.940 -9.995 57.141 1.00 17.98 191 SER A C 1
ATOM 1186 O O . SER A 1 163 ? 18.386 -10.635 56.248 1.00 21.10 191 SER A O 1
ATOM 1189 N N . TYR A 1 164 ? 19.645 -8.893 56.913 1.00 20.20 192 TYR A N 1
ATOM 1190 C CA . TYR A 1 164 ? 19.736 -8.289 55.595 1.00 23.06 192 TYR A CA 1
ATOM 1191 C C . TYR A 1 164 ? 21.190 -8.255 55.153 1.00 28.03 192 TYR A C 1
ATOM 1192 O O . TYR A 1 164 ? 22.076 -7.881 55.928 1.00 30.53 192 TYR A O 1
ATOM 1201 N N . LYS A 1 165 ? 21.427 -8.650 53.901 1.00 29.95 193 LYS A N 1
ATOM 1202 C CA . LYS A 1 165 ? 22.775 -8.560 53.345 1.00 30.61 193 LYS A CA 1
ATOM 1203 C C . LYS A 1 165 ? 23.245 -7.111 53.295 1.00 33.72 193 LYS A C 1
ATOM 1204 O O . LYS A 1 165 ? 24.378 -6.798 53.678 1.00 38.38 193 LYS A O 1
ATOM 1206 N N . ALA A 1 166 ? 22.385 -6.209 52.838 1.00 35.88 194 ALA A N 1
ATOM 1207 C CA . ALA A 1 166 ? 22.724 -4.791 52.844 1.00 36.21 194 ALA A CA 1
ATOM 1208 C C . ALA A 1 166 ? 22.090 -4.094 54.044 1.00 35.37 194 ALA A C 1
ATOM 1209 O O . ALA A 1 166 ? 22.373 -4.439 55.195 1.00 37.77 194 ALA A O 1
ATOM 1211 N N . PHE A 1 174 ? 10.944 -3.725 52.754 1.00 33.27 202 PHE A N 1
ATOM 1212 C CA . PHE A 1 174 ? 10.603 -4.532 53.922 1.00 27.11 202 PHE A CA 1
ATOM 1213 C C . PHE A 1 174 ? 11.080 -5.961 53.721 1.00 26.03 202 PHE A C 1
ATOM 1214 O O . PHE A 1 174 ? 11.959 -6.451 54.431 1.00 26.55 202 PHE A O 1
ATOM 1222 N N . LEU A 1 175 ? 10.489 -6.631 52.743 1.00 23.93 203 LEU A N 1
ATOM 1223 C CA . LEU A 1 175 ? 10.872 -7.978 52.367 1.00 25.02 203 LEU A CA 1
ATOM 1224 C C . LEU A 1 175 ? 10.728 -8.092 50.862 1.00 24.19 203 LEU A C 1
ATOM 1225 O O . LEU A 1 175 ? 9.890 -7.404 50.262 1.00 23.97 203 LEU A O 1
ATOM 1230 N N . PRO A 1 176 ? 11.526 -8.944 50.219 1.00 24.24 204 PRO A N 1
ATOM 1231 C CA . PRO A 1 176 ? 11.346 -9.174 48.783 1.00 23.56 204 PRO A CA 1
ATOM 1232 C C . PRO A 1 176 ? 9.937 -9.673 48.499 1.00 28.22 204 PRO A C 1
ATOM 1233 O O . PRO A 1 176 ? 9.362 -10.448 49.267 1.00 30.70 204 PRO A O 1
ATOM 1237 N N . GLY A 1 177 ? 9.373 -9.209 47.392 1.00 26.52 205 GLY A N 1
ATOM 1238 C CA . GLY A 1 177 ? 8.011 -9.529 47.057 1.00 26.84 205 GLY A CA 1
ATOM 1239 C C . GLY A 1 177 ? 6.988 -8.554 47.592 1.00 24.02 205 GLY A C 1
ATOM 1240 O O . GLY A 1 177 ? 5.846 -8.558 47.122 1.00 26.50 205 GLY A O 1
ATOM 1241 N N . PHE A 1 178 ? 7.358 -7.721 48.563 1.00 22.78 206 PHE A N 1
ATOM 1242 C CA . PHE A 1 178 ? 6.494 -6.637 48.997 1.00 20.87 206 PHE A CA 1
ATOM 1243 C C . PHE A 1 178 ? 6.716 -5.448 48.077 1.00 25.13 206 PHE A C 1
ATOM 1244 O O . PHE A 1 178 ? 7.830 -5.221 47.595 1.00 25.94 206 PHE A O 1
ATOM 1252 N N . GLU A 1 179 ? 5.643 -4.720 47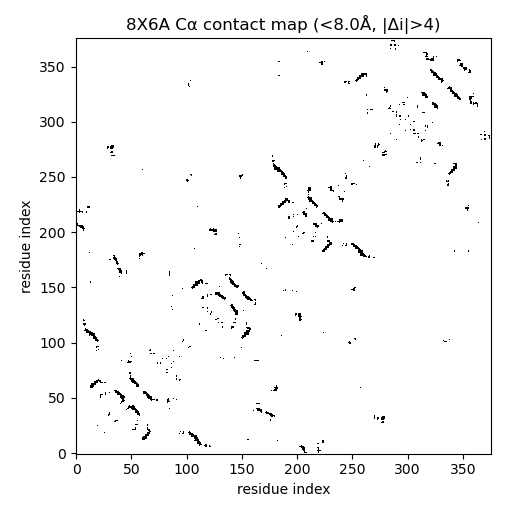.803 1.00 20.55 207 GLU A N 1
ATOM 1253 C CA . GLU A 1 179 ? 5.691 -3.522 46.980 1.00 23.76 207 GLU A CA 1
ATOM 1254 C C . GLU A 1 179 ? 5.356 -2.314 47.840 1.00 25.31 207 GLU A C 1
ATOM 1255 O O . GLU A 1 179 ? 4.464 -2.381 48.691 1.00 24.25 207 GLU A O 1
ATOM 1261 N N . ARG A 1 180 ? 6.084 -1.215 47.628 1.00 26.35 208 ARG A N 1
ATOM 1262 C CA . ARG A 1 180 ? 5.736 0.047 48.272 1.00 28.77 208 ARG A CA 1
ATOM 1263 C C . ARG A 1 180 ? 4.402 0.539 47.726 1.00 33.43 208 ARG A C 1
ATOM 1264 O O . ARG A 1 180 ? 4.129 0.435 46.528 1.00 38.95 208 ARG A O 1
ATOM 1266 N N . VAL A 1 181 ? 3.552 1.064 48.606 1.00 35.06 209 VAL A N 1
ATOM 1267 C CA . VAL A 1 181 ? 2.177 1.317 48.185 1.00 37.48 209 VAL A CA 1
ATOM 1268 C C . VAL A 1 181 ? 2.068 2.659 47.468 1.00 45.17 209 VAL A C 1
ATOM 1269 O O . VAL A 1 181 ? 2.876 3.574 47.660 1.00 44.69 209 VAL A O 1
ATOM 1273 N N . GLU A 1 182 ? 1.039 2.761 46.625 1.00 48.61 210 GLU A N 1
ATOM 1274 C CA . GLU A 1 182 ? 0.769 3.975 45.867 1.00 48.54 210 GLU A CA 1
ATOM 1275 C C . GLU A 1 182 ? 0.532 5.161 46.802 1.00 49.80 210 GLU A C 1
ATOM 1276 O O . GLU A 1 182 ? 0.058 5.007 47.932 1.00 51.06 210 GLU A O 1
ATOM 1282 N N . ASP A 1 183 ? 0.848 6.361 46.305 1.00 51.01 211 ASP A N 1
ATOM 1283 C CA . ASP A 1 183 ? 0.814 7.560 47.144 1.00 49.61 211 ASP A CA 1
ATOM 1284 C C . ASP A 1 183 ? -0.580 7.830 47.707 1.00 49.04 211 ASP A C 1
ATOM 1285 O O . ASP A 1 183 ? -0.721 8.181 48.884 1.00 46.69 211 ASP A O 1
ATOM 1290 N N . ALA A 1 184 ? -1.622 7.693 46.875 1.00 46.94 212 ALA A N 1
ATOM 1291 C CA . ALA A 1 184 ? -2.969 8.102 47.280 1.00 50.02 212 ALA A CA 1
ATOM 1292 C C . ALA A 1 184 ? -3.452 7.283 48.472 1.00 46.78 212 ALA A C 1
ATOM 1293 O O . ALA A 1 184 ? -4.121 7.806 49.372 1.00 46.07 212 ALA A O 1
ATOM 1295 N N . SER A 1 185 ? -3.116 5.990 48.490 1.00 46.32 213 SER A N 1
ATOM 1296 C CA . SER A 1 185 ? -3.470 5.086 49.576 1.00 43.82 213 SER A CA 1
ATOM 1297 C C . SER A 1 185 ? -2.527 5.219 50.763 1.00 42.88 213 SER A C 1
ATOM 1298 O O . SER A 1 185 ? -2.778 4.596 51.799 1.00 42.32 213 SER A O 1
ATOM 1301 N N . SER A 1 186 ? -1.462 6.010 50.640 1.00 40.80 214 SER A N 1
ATOM 1302 C CA . SER A 1 186 ? -0.469 6.194 51.695 1.00 36.63 214 SER A CA 1
ATOM 1303 C C . SER A 1 186 ? -0.605 7.614 52.248 1.00 30.67 214 SER A C 1
ATOM 1304 O O . SER A 1 186 ? 0.268 8.465 52.047 1.00 38.10 214 SER A O 1
ATOM 1307 N N . PHE A 1 187 ? -1.702 7.858 52.943 1.00 24.90 215 PHE A N 1
ATOM 1308 C CA . PHE A 1 187 ? -1.884 9.122 53.643 1.00 22.99 215 PHE A CA 1
ATOM 1309 C C . PHE A 1 187 ? -0.884 9.209 54.788 1.00 20.90 215 PHE A C 1
ATOM 1310 O O . PHE A 1 187 ? -0.780 8.267 55.581 1.00 20.00 215 PHE A O 1
ATOM 1318 N N . PRO A 1 188 ? -0.158 10.316 54.929 1.00 18.10 216 PRO A N 1
ATOM 1319 C CA . PRO A 1 188 ? 0.956 10.365 55.891 1.00 19.05 216 PRO A CA 1
ATOM 1320 C C . PRO A 1 188 ? 0.498 10.682 57.312 1.00 17.88 216 PRO A C 1
ATOM 1321 O O . PRO A 1 188 ? 0.868 11.699 57.904 1.00 20.53 216 PRO A O 1
ATOM 1325 N N . LEU A 1 189 ? -0.327 9.799 57.874 1.00 16.22 217 LEU A N 1
ATOM 1326 C CA . LEU A 1 189 ? -0.725 9.945 59.266 1.00 15.52 217 LEU A CA 1
ATOM 1327 C C . LEU A 1 189 ? 0.492 9.787 60.172 1.00 15.84 217 LEU A C 1
ATOM 1328 O O . LEU A 1 189 ? 1.413 9.012 59.890 1.00 18.10 217 LEU A O 1
ATOM 1333 N N . ASP A 1 190 ? 0.464 10.497 61.294 1.00 16.29 218 ASP A N 1
ATOM 1334 C CA . ASP A 1 190 ? 1.524 10.387 62.287 1.00 15.34 218 ASP A CA 1
ATOM 1335 C C . ASP A 1 190 ? 1.061 11.031 63.584 1.00 17.14 218 ASP A C 1
ATOM 1336 O O . ASP A 1 190 ? 0.853 12.253 63.629 1.00 17.20 218 ASP A O 1
ATOM 1341 N N . TYR A 1 191 ? 0.881 10.236 64.639 1.00 14.57 219 TYR A N 1
ATOM 1342 C CA . TYR A 1 191 ? 0.516 10.772 65.942 1.00 13.44 219 TYR A CA 1
ATOM 1343 C C . TYR A 1 191 ? 1.689 10.780 66.915 1.00 14.13 219 TYR A C 1
ATOM 1344 O O . TYR A 1 191 ? 1.491 11.040 68.102 1.00 17.31 219 TYR A O 1
ATOM 1353 N N . GLY A 1 192 ? 2.896 10.500 66.435 1.00 14.98 220 GLY A N 1
ATOM 1354 C CA . GLY A 1 192 ? 4.105 10.583 67.230 1.00 15.08 220 GLY A CA 1
ATOM 1355 C C . GLY A 1 192 ? 4.708 9.257 67.655 1.00 15.36 220 GLY A C 1
ATOM 1356 O O . GLY A 1 192 ? 5.771 9.255 68.286 1.00 16.14 220 GLY A O 1
ATOM 1357 N N . ILE A 1 193 ? 4.088 8.124 67.334 1.00 13.63 221 ILE A N 1
ATOM 1358 C CA . ILE A 1 193 ? 4.673 6.843 67.710 1.00 11.87 221 ILE A CA 1
ATOM 1359 C C . ILE A 1 193 ? 5.915 6.577 66.866 1.00 12.80 221 ILE A C 1
ATOM 1360 O O . ILE A 1 193 ? 5.934 6.844 65.654 1.00 12.84 221 ILE A O 1
ATOM 1365 N N . ARG A 1 194 ? 6.972 6.048 67.504 1.00 14.44 222 ARG A N 1
ATOM 1366 C CA . ARG A 1 194 ? 8.267 5.941 66.840 1.00 14.64 222 ARG A CA 1
ATOM 1367 C C . ARG A 1 194 ? 8.927 4.563 66.837 1.00 12.91 222 ARG A C 1
ATOM 1368 O O . ARG A 1 194 ? 9.674 4.256 65.904 1.00 16.06 222 ARG A O 1
ATOM 1376 N N . ARG A 1 195 ? 8.688 3.724 67.846 1.00 13.17 223 ARG A N 1
ATOM 1377 C CA . ARG A 1 195 ? 9.313 2.399 67.831 1.00 13.35 223 ARG A CA 1
ATOM 1378 C C . ARG A 1 195 ? 8.622 1.499 68.850 1.00 13.10 223 ARG A C 1
ATOM 1379 O O . ARG A 1 195 ? 7.878 1.965 69.713 1.00 13.53 223 ARG A O 1
ATOM 1387 N N . LEU A 1 196 ? 8.892 0.192 68.745 1.00 12.72 224 LEU A N 1
ATOM 1388 C CA . LEU A 1 196 ? 8.447 -0.769 69.749 1.00 12.67 224 LEU A CA 1
ATOM 1389 C C . LEU A 1 196 ? 9.414 -0.739 70.925 1.00 13.10 224 LEU A C 1
ATOM 1390 O O . LEU A 1 196 ? 10.616 -0.967 70.751 1.00 14.44 224 LEU A O 1
ATOM 1395 N N . ASP A 1 197 ? 8.894 -0.464 72.121 1.00 12.56 225 ASP A N 1
ATOM 1396 C CA . ASP A 1 197 ? 9.745 -0.460 73.305 1.00 13.27 225 ASP A CA 1
ATOM 1397 C C . ASP A 1 197 ? 9.867 -1.849 73.928 1.00 13.54 225 ASP A C 1
ATOM 1398 O O . ASP A 1 197 ? 10.977 -2.296 74.260 1.00 14.41 225 ASP A O 1
ATOM 1403 N N . HIS A 1 198 ? 8.739 -2.537 74.104 1.00 11.99 226 HIS A N 1
ATOM 1404 C CA . HIS A 1 198 ? 8.752 -3.873 74.680 1.00 12.43 226 HIS A CA 1
ATOM 1405 C C . HIS A 1 198 ? 7.537 -4.656 74.214 1.00 11.65 226 HIS A C 1
ATOM 1406 O O . HIS A 1 198 ? 6.535 -4.086 73.779 1.00 12.45 226 HIS A O 1
ATOM 1413 N N . ALA A 1 199 ? 7.638 -5.977 74.319 1.00 11.18 227 ALA A N 1
ATOM 1414 C CA . ALA A 1 199 ? 6.573 -6.889 73.922 1.00 11.21 227 ALA A CA 1
ATOM 1415 C C . ALA A 1 199 ? 6.453 -7.940 75.010 1.00 11.72 227 ALA A C 1
ATOM 1416 O O . ALA A 1 199 ? 7.455 -8.551 75.385 1.00 13.21 227 ALA A O 1
ATOM 1418 N N . VAL A 1 200 ? 5.242 -8.140 75.522 1.00 11.46 228 VAL A N 1
ATOM 1419 C CA . VAL A 1 200 ? 4.997 -8.848 76.776 1.00 12.05 228 VAL A CA 1
ATOM 1420 C C . VAL A 1 200 ? 4.164 -10.085 76.524 1.00 13.51 228 VAL A C 1
ATOM 1421 O O . VAL A 1 200 ? 3.108 -10.003 75.889 1.00 12.31 228 VAL A O 1
ATOM 1425 N N . GLY A 1 201 ? 4.610 -11.220 77.059 1.00 12.62 229 GLY A N 1
ATOM 1426 C CA . GLY A 1 201 ? 3.872 -12.469 76.967 1.00 12.21 229 GLY A CA 1
ATOM 1427 C C . GLY A 1 201 ? 3.227 -12.840 78.291 1.00 13.96 229 GLY A C 1
ATOM 1428 O O . GLY A 1 201 ? 3.752 -12.521 79.361 1.00 15.70 229 GLY A O 1
ATOM 1429 N N . ASN A 1 202 ? 2.083 -13.513 78.211 1.00 11.89 230 ASN A N 1
ATOM 1430 C CA . ASN A 1 202 ? 1.440 -14.128 79.366 1.00 13.70 230 ASN A CA 1
ATOM 1431 C C . ASN A 1 202 ? 1.559 -15.639 79.241 1.00 15.27 230 ASN A C 1
ATOM 1432 O O . ASN A 1 202 ? 1.245 -16.202 78.187 1.00 13.68 230 ASN A O 1
ATOM 1437 N N . VAL A 1 203 ? 2.005 -16.288 80.315 1.00 16.38 231 VAL A N 1
ATOM 1438 C CA . VAL A 1 203 ? 2.194 -17.738 80.344 1.00 16.96 231 VAL A CA 1
ATOM 1439 C C . VAL A 1 203 ? 1.586 -18.278 81.633 1.00 16.47 231 VAL A C 1
ATOM 1440 O O . VAL A 1 203 ? 1.406 -17.537 82.614 1.00 17.03 231 VAL A O 1
ATOM 1444 N N . PRO A 1 204 ? 1.269 -19.574 81.669 1.00 18.02 232 PRO A N 1
ATOM 1445 C CA . PRO A 1 204 ? 0.807 -20.163 82.938 1.00 20.34 232 PRO A CA 1
ATOM 1446 C C . PRO A 1 204 ? 1.896 -20.249 83.994 1.00 21.74 232 PRO A C 1
ATOM 1447 O O . PRO A 1 204 ? 1.585 -20.127 85.186 1.00 23.14 232 PRO A O 1
ATOM 1451 N N . GLU A 1 205 ? 3.157 -20.429 83.598 1.00 21.32 233 GLU A N 1
ATOM 1452 C CA . GLU A 1 205 ? 4.250 -20.638 84.549 1.00 23.72 233 GLU A CA 1
ATOM 1453 C C . GLU A 1 205 ? 5.469 -19.832 84.120 1.00 18.35 233 GLU A C 1
ATOM 1454 O O . GLU A 1 205 ? 6.099 -20.137 83.098 1.00 19.82 233 GLU A O 1
ATOM 1460 N N . LEU A 1 206 ? 5.826 -18.837 84.927 1.00 20.03 234 LEU A N 1
ATOM 1461 C CA . LEU A 1 206 ? 6.901 -17.923 84.556 1.00 20.37 234 LEU A CA 1
ATOM 1462 C C . LEU A 1 206 ? 8.255 -18.624 84.508 1.00 21.72 234 LEU A C 1
ATOM 1463 O O . LEU A 1 206 ? 9.027 -18.428 83.564 1.00 21.49 234 LEU A O 1
ATOM 1468 N N . GLY A 1 207 ? 8.563 -19.441 85.515 1.00 22.12 235 GLY A N 1
ATOM 1469 C CA . GLY A 1 207 ? 9.862 -20.067 85.635 1.00 22.48 235 GLY A CA 1
ATOM 1470 C C . GLY A 1 207 ? 10.323 -20.800 84.390 1.00 21.47 235 GLY A C 1
ATOM 1471 O O . GLY A 1 207 ? 11.374 -20.497 83.816 1.00 21.83 235 GLY A O 1
ATOM 1472 N N . PRO A 1 208 ? 9.536 -21.788 83.952 1.00 20.35 236 PRO A N 1
ATOM 1473 C CA . PRO A 1 208 ? 9.902 -22.534 82.737 1.00 21.36 236 PRO A CA 1
ATOM 1474 C C . PRO A 1 208 ? 9.950 -21.673 81.489 1.00 22.29 236 PRO A C 1
ATOM 1475 O O . PRO A 1 208 ? 10.758 -21.941 80.591 1.00 21.51 236 PRO A O 1
ATOM 1479 N N . ALA A 1 209 ? 9.106 -20.645 81.401 1.00 21.90 237 ALA A N 1
ATOM 1480 C CA . ALA A 1 209 ? 9.137 -19.778 80.229 1.00 20.68 237 ALA A CA 1
ATOM 1481 C C . ALA A 1 209 ? 10.442 -18.998 80.162 1.00 19.45 237 ALA A C 1
ATOM 1482 O O . ALA A 1 209 ? 11.077 -18.922 79.104 1.00 20.75 237 ALA A O 1
ATOM 1484 N N . LEU A 1 210 ? 10.860 -18.421 81.292 1.00 18.30 238 LEU A N 1
ATOM 1485 C CA . LEU A 1 210 ? 12.112 -17.671 81.349 1.00 21.49 238 LEU A CA 1
ATOM 1486 C C . LEU A 1 210 ? 13.299 -18.570 81.046 1.00 21.26 238 LEU A C 1
ATOM 1487 O O . LEU A 1 210 ? 14.181 -18.212 80.259 1.00 21.58 238 LEU A O 1
ATOM 1492 N N . THR A 1 211 ? 13.337 -19.746 81.674 1.00 22.37 239 THR A N 1
ATOM 1493 C CA . THR A 1 211 ? 14.448 -20.666 81.455 1.00 22.16 239 THR A CA 1
ATOM 1494 C C . THR A 1 211 ? 14.574 -21.032 79.982 1.00 20.85 239 THR A C 1
ATOM 1495 O O . THR A 1 211 ? 15.679 -21.053 79.430 1.00 21.29 239 THR A O 1
ATOM 1499 N N . TYR A 1 212 ? 13.443 -21.284 79.321 1.00 17.46 240 TYR A N 1
ATOM 1500 C CA . TYR A 1 212 ? 13.462 -21.649 77.909 1.00 18.58 240 TYR A CA 1
ATOM 1501 C C . TYR A 1 212 ? 14.002 -20.508 77.050 1.00 18.73 240 TYR A C 1
ATOM 1502 O O . TYR A 1 212 ? 14.945 -20.692 76.270 1.00 17.03 240 TYR A O 1
ATOM 1511 N N . VAL A 1 213 ? 13.422 -19.310 77.182 1.00 16.82 241 VAL A N 1
ATOM 1512 C CA . VAL A 1 213 ? 13.799 -18.217 76.289 1.00 16.56 241 VAL A CA 1
ATOM 1513 C C . VAL A 1 213 ? 15.214 -17.737 76.578 1.00 17.03 241 VAL A C 1
ATOM 1514 O O . VAL A 1 213 ? 16.019 -17.549 75.660 1.00 17.44 241 VAL A O 1
ATOM 1518 N N . ALA A 1 214 ? 15.524 -17.485 77.851 1.00 17.67 242 ALA A N 1
ATOM 1519 C CA . ALA A 1 214 ? 16.888 -17.097 78.195 1.00 19.09 242 ALA A CA 1
ATOM 1520 C C . ALA A 1 214 ? 17.883 -18.188 77.822 1.00 19.20 242 ALA A C 1
ATOM 1521 O O . ALA A 1 214 ? 19.027 -17.887 77.454 1.00 20.69 242 ALA A O 1
ATOM 1523 N N . GLY A 1 215 ? 17.447 -19.448 77.867 1.00 19.52 243 GLY A N 1
ATOM 1524 C CA . GLY A 1 215 ? 18.330 -20.548 77.503 1.00 18.55 243 GLY A CA 1
ATOM 1525 C C . GLY A 1 215 ? 18.790 -20.500 76.058 1.00 21.57 243 GLY A C 1
ATOM 1526 O O . GLY A 1 215 ? 19.967 -20.741 75.768 1.00 24.13 243 GLY A O 1
ATOM 1527 N N . PHE A 1 216 ? 17.877 -20.189 75.124 1.00 18.16 244 PHE A N 1
ATOM 1528 C CA . PHE A 1 216 ? 18.265 -20.203 73.715 1.00 17.24 244 PHE A CA 1
ATOM 1529 C C . PHE A 1 216 ? 18.752 -18.862 73.184 1.00 18.50 244 PHE A C 1
ATOM 1530 O O . PHE A 1 216 ? 19.436 -18.835 72.150 1.00 19.93 244 PHE A O 1
ATOM 1538 N N . THR A 1 217 ? 18.439 -17.756 73.858 1.00 18.09 245 THR A N 1
ATOM 1539 C CA . THR A 1 217 ? 18.891 -16.449 73.401 1.00 17.08 245 THR A CA 1
ATOM 1540 C C . THR A 1 217 ? 20.148 -15.978 74.104 1.00 18.52 245 THR A C 1
ATOM 1541 O O . THR A 1 217 ? 20.916 -15.214 73.519 1.00 18.34 245 THR A O 1
ATOM 1545 N N . GLY A 1 218 ? 20.354 -16.390 75.349 1.00 18.93 246 GLY A N 1
ATOM 1546 C CA . GLY A 1 218 ? 21.320 -15.711 76.182 1.00 21.57 246 GLY A CA 1
ATOM 1547 C C . GLY A 1 218 ? 20.871 -14.356 76.679 1.00 20.25 246 GLY A C 1
ATOM 1548 O O . GLY A 1 218 ? 21.684 -13.623 77.253 1.00 20.67 246 GLY A O 1
ATOM 1549 N N . PHE A 1 219 ? 19.605 -13.988 76.472 1.00 19.45 247 PHE A N 1
ATOM 1550 C CA . PHE A 1 219 ? 19.101 -12.748 77.041 1.00 19.04 247 PHE A CA 1
ATOM 1551 C C . PHE A 1 219 ? 19.168 -12.819 78.563 1.00 18.26 247 PHE A C 1
ATOM 1552 O O . PHE A 1 219 ? 18.963 -13.880 79.160 1.00 20.85 247 PHE A O 1
ATOM 1560 N N . HIS A 1 220 ? 19.475 -11.686 79.190 1.00 19.88 248 HIS A N 1
ATOM 1561 C CA . HIS A 1 220 ? 19.643 -11.626 80.633 1.00 21.75 248 HIS A CA 1
ATOM 1562 C C . HIS A 1 220 ? 18.417 -11.020 81.306 1.00 24.17 248 HIS A C 1
ATOM 1563 O O . HIS A 1 220 ? 17.576 -10.370 80.674 1.00 20.43 248 HIS A O 1
ATOM 1570 N N . GLN A 1 221 ? 18.317 -11.250 82.608 1.00 22.58 249 GLN A N 1
ATOM 1571 C CA . GLN A 1 221 ? 17.238 -10.652 83.375 1.00 21.85 249 GLN A CA 1
ATOM 1572 C C . GLN A 1 221 ? 17.509 -9.168 83.582 1.00 24.83 249 GLN A C 1
ATOM 1573 O O . GLN A 1 221 ? 18.589 -8.772 84.036 1.00 24.74 249 GLN A O 1
ATOM 1579 N N . PHE A 1 222 ? 16.532 -8.351 83.213 1.00 23.95 250 PHE A N 1
ATOM 1580 C CA . PHE A 1 222 ? 16.586 -6.909 83.381 1.00 23.45 250 PHE A CA 1
ATOM 1581 C C . PHE A 1 222 ? 16.002 -6.586 84.750 1.00 26.89 250 PHE A C 1
ATOM 1582 O O . PHE A 1 222 ? 16.623 -5.873 85.542 1.00 41.18 250 PHE A O 1
ATOM 1590 N N . SER A 1 235 ? -1.415 -6.196 91.659 1.00 43.37 263 SER A N 1
ATOM 1591 C CA . SER A 1 235 ? -1.377 -7.591 92.084 1.00 40.86 263 SER A CA 1
ATOM 1592 C C . SER A 1 235 ? -1.953 -8.518 91.013 1.00 41.71 263 SER A C 1
ATOM 1593 O O . SER A 1 235 ? -2.415 -8.069 89.961 1.00 42.36 263 SER A O 1
ATOM 1596 N N . GLY A 1 236 ? -1.922 -9.818 91.293 1.00 28.49 264 GLY A N 1
ATOM 1597 C CA . GLY A 1 236 ? -2.425 -10.816 90.377 1.00 33.16 264 GLY A CA 1
ATOM 1598 C C . GLY A 1 236 ? -1.407 -11.407 89.427 1.00 26.94 264 GLY A C 1
ATOM 1599 O O . GLY A 1 236 ? -1.772 -12.280 88.626 1.00 26.00 264 GLY A O 1
ATOM 1600 N N . LEU A 1 237 ? -0.147 -10.976 89.487 1.00 25.44 265 LEU A N 1
ATOM 1601 C CA . LEU A 1 237 ? 0.864 -11.475 88.568 1.00 26.46 265 LEU A CA 1
ATOM 1602 C C . LEU A 1 237 ? 2.238 -11.467 89.221 1.00 25.49 265 LEU A C 1
ATOM 1603 O O . LEU A 1 237 ? 2.507 -10.710 90.161 1.00 25.51 265 LEU A O 1
ATOM 1608 N N . ASN A 1 238 ? 3.105 -12.318 88.682 1.00 24.46 266 ASN A N 1
ATOM 1609 C CA . ASN A 1 238 ? 4.548 -12.206 88.807 1.00 24.69 266 ASN A CA 1
ATOM 1610 C C . ASN A 1 238 ? 5.122 -12.001 87.415 1.00 24.86 266 ASN A C 1
ATOM 1611 O O . ASN A 1 238 ? 4.631 -12.574 86.437 1.00 22.18 266 ASN A O 1
ATOM 1616 N N . SER A 1 239 ? 6.167 -11.184 87.327 1.00 22.83 267 SER A N 1
ATOM 1617 C CA . SER A 1 239 ? 6.738 -10.817 86.042 1.00 23.64 267 SER A CA 1
ATOM 1618 C C . SER A 1 239 ? 8.254 -10.774 86.135 1.00 22.98 267 SER A C 1
ATOM 1619 O O . SER A 1 239 ? 8.827 -10.557 87.205 1.00 25.24 267 SER A O 1
ATOM 1622 N N . ALA A 1 240 ? 8.895 -10.978 84.987 1.00 21.38 268 ALA A N 1
ATOM 1623 C CA . ALA A 1 240 ? 10.331 -10.790 84.840 1.00 21.90 268 ALA A CA 1
ATOM 1624 C C . ALA A 1 240 ? 10.605 -10.410 83.395 1.00 21.81 268 ALA A C 1
ATOM 1625 O O . ALA A 1 240 ? 9.841 -10.770 82.495 1.00 19.49 268 ALA A O 1
ATOM 1627 N N . VAL A 1 241 ? 11.700 -9.689 83.168 1.00 18.22 269 VAL A N 1
ATOM 1628 C CA . VAL A 1 241 ? 11.994 -9.122 81.855 1.00 17.91 269 VAL A CA 1
ATOM 1629 C C . VAL A 1 241 ? 13.320 -9.678 81.348 1.00 20.49 269 VAL A C 1
ATOM 1630 O O . VAL A 1 241 ? 14.334 -9.614 82.055 1.00 20.58 269 VAL A O 1
ATOM 1634 N N . LEU A 1 242 ? 13.320 -10.184 80.114 1.00 17.11 270 LEU A N 1
ATOM 1635 C CA . LEU A 1 242 ? 14.534 -10.614 79.429 1.00 16.41 270 LEU A CA 1
ATOM 1636 C C . LEU A 1 242 ? 14.990 -9.537 78.453 1.00 17.29 270 LEU A C 1
ATOM 1637 O O . LEU A 1 242 ? 14.168 -8.909 77.784 1.00 17.74 270 LEU A O 1
ATOM 1642 N N . ALA A 1 243 ? 16.305 -9.321 78.371 1.00 17.61 271 ALA A N 1
ATOM 1643 C CA . ALA A 1 243 ? 16.846 -8.221 77.586 1.00 17.08 271 ALA A CA 1
ATOM 1644 C C . ALA A 1 243 ? 18.090 -8.647 76.815 1.00 19.20 271 ALA A C 1
ATOM 1645 O O . ALA A 1 243 ? 18.899 -9.445 77.299 1.00 17.97 271 ALA A O 1
ATOM 1647 N N . SER A 1 244 ? 18.254 -8.069 75.624 1.00 17.85 272 SER A N 1
ATOM 1648 C CA . SER A 1 244 ? 19.459 -8.241 74.823 1.00 18.48 272 SER A CA 1
ATOM 1649 C C . SER A 1 244 ? 20.624 -7.447 75.430 1.00 20.23 272 SER A C 1
ATOM 1650 O O . SER A 1 244 ? 20.472 -6.723 76.416 1.00 20.74 272 SER A O 1
ATOM 1653 N N . ASN A 1 245 ? 21.795 -7.566 74.789 1.00 21.34 273 ASN A N 1
ATOM 1654 C CA . ASN A 1 245 ? 23.038 -7.024 75.346 1.00 22.68 273 ASN A CA 1
ATOM 1655 C C . ASN A 1 245 ? 22.939 -5.525 75.615 1.00 24.01 273 ASN A C 1
ATOM 1656 O O . ASN A 1 245 ? 23.330 -5.047 76.686 1.00 24.33 273 ASN A O 1
ATOM 1661 N N . ASP A 1 246 ? 22.444 -4.761 74.647 1.00 21.22 274 ASP A N 1
ATOM 1662 C CA . ASP A 1 246 ? 22.276 -3.328 74.840 1.00 22.52 274 ASP A CA 1
ATOM 1663 C C . ASP A 1 246 ? 20.907 -2.967 75.409 1.00 22.54 274 ASP A C 1
ATOM 1664 O O . ASP A 1 246 ? 20.572 -1.779 75.485 1.00 22.56 274 ASP A O 1
ATOM 1669 N N . GLU A 1 247 ? 20.119 -3.972 75.799 1.00 19.50 275 GLU A N 1
ATOM 1670 C CA . GLU A 1 247 ? 18.833 -3.788 76.470 1.00 20.67 275 GLU A CA 1
ATOM 1671 C C . GLU A 1 247 ? 17.832 -2.998 75.631 1.00 19.67 275 GLU A C 1
ATOM 1672 O O . GLU A 1 247 ? 16.957 -2.319 76.169 1.00 20.48 275 GLU A O 1
ATOM 1678 N N . MET A 1 248 ? 17.952 -3.095 74.306 1.00 19.41 276 MET A N 1
ATOM 1679 C CA . MET A 1 248 ? 16.982 -2.498 73.402 1.00 18.93 276 MET A CA 1
ATOM 1680 C C . MET A 1 248 ? 15.918 -3.478 72.933 1.00 18.13 276 MET A C 1
ATOM 1681 O O . MET A 1 248 ? 14.862 -3.038 72.475 1.00 15.88 276 MET A O 1
ATOM 1686 N N . VAL A 1 249 ? 16.168 -4.782 73.014 1.00 16.74 277 VAL A N 1
ATOM 1687 C CA . VAL A 1 249 ? 15.130 -5.795 72.840 1.00 14.29 277 VAL A CA 1
ATOM 1688 C C . VAL A 1 249 ? 14.726 -6.245 74.234 1.00 17.33 277 VAL A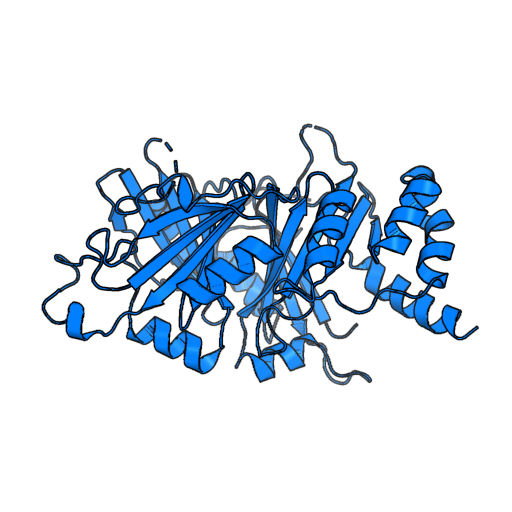 C 1
ATOM 1689 O O . VAL A 1 249 ? 15.559 -6.755 75.001 1.00 16.10 277 VAL A O 1
ATOM 1693 N N . LEU A 1 250 ? 13.465 -5.997 74.580 1.00 14.32 278 LEU A N 1
ATOM 1694 C CA . LEU A 1 250 ? 12.950 -6.186 75.928 1.00 13.96 278 LEU A CA 1
ATOM 1695 C C . LEU A 1 250 ? 11.702 -7.043 75.848 1.00 14.10 278 LEU A C 1
ATOM 1696 O O . LEU A 1 250 ? 10.727 -6.671 75.174 1.00 13.49 278 LEU A O 1
ATOM 1701 N N . LEU A 1 251 ? 11.736 -8.180 76.535 1.00 14.77 279 LEU A N 1
ATOM 1702 C CA . LEU A 1 251 ? 10.673 -9.182 76.481 1.00 13.30 279 LEU A CA 1
ATOM 1703 C C . LEU A 1 251 ? 10.223 -9.544 77.889 1.00 16.16 279 LEU A C 1
ATOM 1704 O O . LEU A 1 251 ? 10.674 -10.551 78.459 1.00 17.18 279 LEU A O 1
ATOM 1709 N N . PRO A 1 252 ? 9.330 -8.757 78.477 1.00 14.78 280 PRO A N 1
ATOM 1710 C CA . PRO A 1 252 ? 8.721 -9.169 79.746 1.00 14.04 280 PRO A CA 1
ATOM 1711 C C . PRO A 1 252 ? 7.802 -10.366 79.564 1.00 15.81 280 PRO A C 1
ATOM 1712 O O . PRO A 1 252 ? 7.212 -10.585 78.497 1.00 14.56 280 PRO A O 1
ATOM 1716 N N . ILE A 1 253 ? 7.696 -11.161 80.629 1.00 15.31 281 ILE A N 1
ATOM 1717 C CA . ILE A 1 253 ? 6.808 -12.317 80.685 1.00 15.99 281 ILE A CA 1
ATOM 1718 C C . ILE A 1 253 ? 6.104 -12.296 82.035 1.00 18.09 281 ILE A C 1
ATOM 1719 O O . ILE A 1 253 ? 6.742 -12.034 83.061 1.00 19.94 281 ILE A O 1
ATOM 1724 N N . ASN A 1 254 ? 4.788 -12.539 82.033 1.00 16.50 282 ASN A N 1
ATOM 1725 C CA . ASN A 1 254 ? 3.960 -12.534 83.237 1.00 18.00 282 ASN A CA 1
ATOM 1726 C C . ASN A 1 254 ? 3.350 -13.910 83.443 1.00 18.76 282 ASN A C 1
ATOM 1727 O O . ASN A 1 254 ? 2.996 -14.594 82.481 1.00 18.14 282 ASN A O 1
ATOM 1732 N N . GLU A 1 255 ? 3.159 -14.286 84.703 1.00 20.27 283 GLU A N 1
ATOM 1733 C CA . GLU A 1 255 ? 2.357 -15.442 85.069 1.00 18.22 283 GLU A CA 1
ATOM 1734 C C . GLU A 1 255 ? 1.282 -14.992 86.053 1.00 20.65 283 GLU A C 1
ATOM 1735 O O . GLU A 1 255 ? 1.442 -13.969 86.721 1.00 21.71 283 GLU A O 1
ATOM 1741 N N . PRO A 1 256 ? 0.174 -15.724 86.149 1.00 19.85 284 PRO A N 1
ATOM 1742 C CA . PRO A 1 256 ? -0.867 -15.344 87.113 1.00 22.24 284 PRO A CA 1
ATOM 1743 C C . PRO A 1 256 ? -0.479 -15.720 88.536 1.00 26.49 284 PRO A C 1
ATOM 1744 O O . PRO A 1 256 ? 0.352 -16.599 88.778 1.00 25.75 284 PRO A O 1
ATOM 1748 N N . VAL A 1 257 ? -1.107 -15.032 89.486 1.00 27.47 285 VAL A N 1
ATOM 1749 C CA . VAL A 1 257 ? -1.048 -15.399 90.899 1.00 29.36 285 VAL A CA 1
ATOM 1750 C C . VAL A 1 257 ? -2.466 -15.747 91.326 1.00 30.43 285 VAL A C 1
ATOM 1751 O O . VAL A 1 257 ? -3.351 -14.883 91.321 1.00 35.09 285 VAL A O 1
ATOM 1755 N N . HIS A 1 258 ? -2.687 -17.009 91.686 1.00 31.45 286 HIS A N 1
ATOM 1756 C CA . HIS A 1 258 ? -4.019 -17.528 91.964 1.00 35.92 286 HIS A CA 1
ATOM 1757 C C . HIS A 1 258 ? -4.395 -17.333 93.433 1.00 40.00 286 HIS A C 1
ATOM 1758 O O . HIS A 1 258 ? -3.567 -16.993 94.280 1.00 39.78 286 HIS A O 1
ATOM 1765 N N . GLY A 1 259 ? -5.673 -17.567 93.726 1.00 44.36 287 GLY A N 1
ATOM 1766 C CA . GLY A 1 259 ? -6.198 -17.426 95.067 1.00 45.41 287 GLY A CA 1
ATOM 1767 C C . GLY A 1 259 ? -6.407 -16.002 95.530 1.00 47.28 287 GLY A C 1
ATOM 1768 O O . GLY A 1 259 ? -6.791 -15.795 96.688 1.00 50.72 287 GLY A O 1
ATOM 1769 N N . THR A 1 260 ? -6.167 -15.018 94.669 1.00 47.93 288 THR A N 1
ATOM 1770 C CA . THR A 1 260 ? -6.328 -13.616 95.014 1.00 45.69 288 THR A CA 1
ATOM 1771 C C . THR A 1 260 ? -7.807 -13.233 95.048 1.00 47.27 288 THR A C 1
ATOM 1772 O O . THR A 1 260 ? -8.665 -13.897 94.458 1.00 48.08 288 THR A O 1
ATOM 1776 N N . LYS A 1 261 ? -8.097 -12.142 95.760 1.00 50.33 289 LYS A N 1
ATOM 1777 C CA . LYS A 1 261 ? -9.464 -11.648 95.891 1.00 51.68 289 LYS A CA 1
ATOM 1778 C C . LYS A 1 261 ? -10.058 -11.349 94.520 1.00 51.66 289 LYS A C 1
ATOM 1779 O O . LYS A 1 261 ? -10.992 -12.029 94.079 1.00 53.99 289 LYS A O 1
ATOM 1781 N N . ARG A 1 262 ? -9.522 -10.337 93.841 1.00 50.54 290 ARG A N 1
ATOM 1782 C CA . ARG A 1 262 ? -9.886 -10.072 92.457 1.00 45.24 290 ARG A CA 1
ATOM 1783 C C . ARG A 1 262 ? -9.127 -11.034 91.553 1.00 43.99 290 ARG A C 1
ATOM 1784 O O . ARG A 1 262 ? -7.907 -11.174 91.674 1.00 42.98 290 ARG A O 1
ATOM 1786 N N . LYS A 1 263 ? -9.851 -11.697 90.652 1.00 40.92 291 LYS A N 1
ATOM 1787 C CA . LYS A 1 263 ? -9.242 -12.701 89.787 1.00 40.48 291 LYS A CA 1
ATOM 1788 C C . LYS A 1 263 ? -8.138 -12.085 88.935 1.00 33.57 291 LYS A C 1
ATOM 1789 O O . LYS A 1 263 ? -8.251 -10.952 88.456 1.00 33.61 291 LYS A O 1
ATOM 1795 N N . SER A 1 264 ? -7.060 -12.844 88.755 1.00 31.34 292 SER A N 1
ATOM 1796 C CA . SER A 1 264 ? -5.893 -12.350 88.038 1.00 30.01 292 SER A CA 1
ATOM 1797 C C . SER A 1 264 ? -6.233 -12.032 86.587 1.00 27.17 292 SER A C 1
ATOM 1798 O O . SER A 1 264 ? -6.786 -12.869 85.867 1.00 25.07 292 SER A O 1
ATOM 1801 N N . GLN A 1 265 ? -5.863 -10.827 86.150 1.00 25.00 293 GLN A N 1
ATOM 1802 C CA . GLN A 1 265 ? -6.030 -10.471 84.745 1.00 24.64 293 GLN A CA 1
ATOM 1803 C C . GLN A 1 265 ? -5.185 -11.359 83.836 1.00 24.67 293 GLN A C 1
ATOM 1804 O O . GLN A 1 265 ? -5.527 -11.550 82.660 1.00 21.28 293 GLN A O 1
ATOM 1810 N N . ILE A 1 266 ? -4.096 -11.928 84.359 1.00 22.61 294 ILE A N 1
ATOM 1811 C CA . ILE A 1 266 ? -3.313 -12.876 83.570 1.00 20.50 294 ILE A CA 1
ATOM 1812 C C . ILE A 1 266 ? -4.107 -14.156 83.341 1.00 20.71 294 ILE A C 1
ATOM 1813 O O . ILE A 1 266 ? -4.091 -14.730 82.245 1.00 18.62 294 ILE A O 1
ATOM 1818 N N . GLN A 1 267 ? -4.824 -14.621 84.368 1.00 22.22 295 GLN A N 1
ATOM 1819 C CA . GLN A 1 267 ? -5.618 -15.835 84.219 1.00 20.08 295 GLN A CA 1
ATOM 1820 C C . GLN A 1 267 ? -6.794 -15.621 83.271 1.00 20.01 295 GLN A C 1
ATOM 1821 O O . GLN A 1 267 ? -7.112 -16.501 82.460 1.00 21.01 295 GLN A O 1
ATOM 1827 N N . THR A 1 268 ? -7.459 -14.466 83.364 1.00 22.47 296 THR A N 1
ATOM 1828 C CA . THR A 1 268 ? -8.496 -14.126 82.393 1.00 21.42 296 THR A CA 1
ATOM 1829 C C . THR A 1 268 ? -7.945 -14.172 80.974 1.00 18.50 296 THR A C 1
ATOM 1830 O O . THR A 1 268 ? -8.557 -14.767 80.079 1.00 17.58 296 THR A O 1
ATOM 1834 N N . TYR A 1 269 ? -6.770 -13.571 80.758 1.00 18.30 297 TYR A N 1
ATOM 1835 C CA . TYR A 1 269 ? -6.134 -13.632 79.444 1.00 16.66 297 TYR A CA 1
ATOM 1836 C C . TYR A 1 269 ? -5.978 -15.072 78.987 1.00 14.97 297 TYR A C 1
ATOM 1837 O O . TYR A 1 269 ? -6.349 -15.423 77.863 1.00 14.46 297 TYR A O 1
ATOM 1846 N N . LEU A 1 270 ? -5.394 -15.919 79.838 1.00 16.08 298 LEU A N 1
ATOM 1847 C CA . LEU A 1 270 ? -5.104 -17.283 79.418 1.00 15.41 298 LEU A CA 1
ATOM 1848 C C . LEU A 1 270 ? -6.384 -18.032 79.093 1.00 16.72 298 LEU A C 1
ATOM 1849 O O . LEU A 1 270 ? -6.419 -18.841 78.162 1.00 17.41 298 LEU A O 1
ATOM 1854 N N . GLU A 1 271 ? -7.459 -17.752 79.833 1.00 16.41 299 GLU A N 1
ATOM 1855 C CA . GLU A 1 271 ? -8.728 -18.412 79.550 1.00 20.47 299 GLU A CA 1
ATOM 1856 C C . GLU A 1 271 ? -9.298 -17.967 78.205 1.00 16.12 299 GLU A C 1
ATOM 1857 O O . GLU A 1 271 ? -9.675 -18.802 77.374 1.00 17.59 299 GLU A O 1
ATOM 1863 N N . HIS A 1 272 ? -9.346 -16.656 77.962 1.00 15.58 300 HIS A N 1
ATOM 1864 C CA . HIS A 1 272 ? -9.965 -16.155 76.740 1.00 14.39 300 HIS A CA 1
ATOM 1865 C C . HIS A 1 272 ? -9.091 -16.352 75.506 1.00 14.15 300 HIS A C 1
ATOM 1866 O O . HIS A 1 272 ? -9.627 -16.507 74.398 1.00 14.23 300 HIS A O 1
ATOM 1873 N N . ASN A 1 273 ? -7.772 -16.406 75.681 1.00 13.37 301 ASN A N 1
ATOM 1874 C CA . ASN A 1 273 ? -6.841 -16.626 74.579 1.00 13.58 301 ASN A CA 1
ATOM 1875 C C . ASN A 1 273 ? -6.634 -18.095 74.245 1.00 15.89 301 ASN A C 1
ATOM 1876 O O . ASN A 1 273 ? -5.957 -18.391 73.259 1.00 16.39 301 ASN A O 1
ATOM 1881 N N . GLU A 1 274 ? -7.181 -19.015 75.040 1.00 16.60 302 GLU A N 1
ATOM 1882 C CA . GLU A 1 274 ? -6.826 -20.434 74.960 1.00 14.56 302 GLU A CA 1
ATOM 1883 C C . GLU A 1 274 ? -5.324 -20.653 75.150 1.00 15.50 302 GLU A C 1
ATOM 1884 O O . GLU A 1 274 ? -4.664 -21.326 74.354 1.00 19.46 302 GLU A O 1
ATOM 1890 N N . GLY A 1 275 ? -4.784 -20.068 76.199 1.00 17.42 303 GLY A N 1
ATOM 1891 C CA . GLY A 1 275 ? -3.422 -20.336 76.605 1.00 16.59 303 GLY A CA 1
ATOM 1892 C C . GLY A 1 275 ? -2.507 -19.140 76.425 1.00 15.82 303 GLY A C 1
ATOM 1893 O O . GLY A 1 275 ? -2.936 -18.003 76.211 1.00 13.94 303 GLY A O 1
ATOM 1894 N N . ALA A 1 276 ? -1.215 -19.429 76.538 1.00 13.46 304 ALA A N 1
ATOM 1895 C CA . ALA A 1 276 ? -0.185 -18.407 76.493 1.00 12.00 304 ALA A CA 1
ATOM 1896 C C . ALA A 1 276 ? -0.204 -17.674 75.161 1.00 13.18 304 ALA A C 1
ATOM 1897 O O . ALA A 1 276 ? -0.595 -18.221 74.127 1.00 14.35 304 ALA A O 1
ATOM 1899 N N . GLY A 1 277 ? 0.247 -16.428 75.200 1.00 13.06 305 GLY A N 1
ATOM 1900 C CA . GLY A 1 277 ? 0.335 -15.600 74.009 1.00 13.82 305 GLY A CA 1
ATOM 1901 C C . GLY A 1 277 ? 0.807 -14.212 74.378 1.00 13.62 305 GLY A C 1
ATOM 1902 O O . GLY A 1 277 ? 1.100 -13.913 75.542 1.00 12.63 305 GLY A O 1
ATOM 1903 N N . LEU A 1 278 ? 0.881 -13.352 73.366 1.00 11.12 306 LEU A N 1
ATOM 1904 C CA . LEU A 1 278 ? 1.350 -11.993 73.588 1.00 12.75 306 LEU A CA 1
ATOM 1905 C C . LEU A 1 278 ? 0.249 -11.148 74.224 1.00 11.72 306 LEU A C 1
ATOM 1906 O O . LEU A 1 278 ? -0.864 -11.055 73.691 1.00 12.22 306 LEU A O 1
ATOM 1911 N N . GLN A 1 279 ? 0.561 -10.537 75.371 1.00 11.13 307 GLN A N 1
ATOM 1912 C CA . GLN A 1 279 ? -0.366 -9.713 76.138 1.00 11.92 307 GLN A CA 1
ATOM 1913 C C . GLN A 1 279 ? -0.387 -8.260 75.672 1.00 11.99 307 GLN A C 1
ATOM 1914 O O . GLN A 1 279 ? -1.468 -7.708 75.421 1.00 11.57 307 GLN A O 1
ATOM 1920 N N . HIS A 1 280 ? 0.779 -7.616 75.565 1.00 10.85 308 HIS A N 1
ATOM 1921 C CA . HIS A 1 280 ? 0.757 -6.223 75.143 1.00 10.62 308 HIS A CA 1
ATOM 1922 C C . HIS A 1 280 ? 2.003 -5.824 74.376 1.00 10.56 308 HIS A C 1
ATOM 1923 O O . HIS A 1 280 ? 3.067 -6.434 74.505 1.00 11.75 308 HIS A O 1
ATOM 1930 N N . LEU A 1 281 ? 1.831 -4.804 73.545 1.00 10.59 309 LEU A N 1
ATOM 1931 C CA . LEU A 1 281 ? 2.900 -4.146 72.811 1.00 9.73 309 LEU A CA 1
ATOM 1932 C C . LEU A 1 281 ? 3.003 -2.734 73.354 1.00 9.47 309 LEU A C 1
ATOM 1933 O O . LEU A 1 281 ? 2.007 -2.004 73.379 1.00 11.52 309 LEU A O 1
ATOM 1938 N N . ALA A 1 282 ? 4.185 -2.353 73.806 1.00 9.81 310 ALA A N 1
ATOM 1939 C CA . ALA A 1 282 ? 4.402 -1.003 74.309 1.00 9.08 310 ALA A CA 1
ATOM 1940 C C . ALA A 1 282 ? 5.111 -0.195 73.236 1.00 10.11 310 ALA A C 1
ATOM 1941 O O . ALA A 1 282 ? 6.216 -0.554 72.807 1.00 12.54 310 ALA A O 1
ATOM 1943 N N . LEU A 1 283 ? 4.472 0.897 72.818 1.00 10.67 311 LEU A N 1
ATOM 1944 C CA . LEU A 1 283 ? 4.902 1.697 71.678 1.00 9.86 311 LEU A CA 1
ATOM 1945 C C . LEU A 1 283 ? 5.448 3.011 72.215 1.00 12.91 311 LEU A C 1
ATOM 1946 O O . LEU A 1 283 ? 4.732 3.744 72.902 1.00 13.21 311 LEU A O 1
ATOM 1951 N N . MET A 1 284 ? 6.717 3.291 71.924 1.00 12.11 312 MET A N 1
ATOM 1952 C CA . MET A 1 284 ? 7.320 4.549 72.346 1.00 14.14 312 MET A CA 1
ATOM 1953 C C . MET A 1 284 ? 6.844 5.693 71.463 1.00 13.70 312 MET A C 1
ATOM 1954 O O . MET A 1 284 ? 6.836 5.582 70.231 1.00 15.37 312 MET A O 1
ATOM 1963 N N . SER A 1 285 ? 6.475 6.794 72.102 1.00 13.74 313 SER A N 1
ATOM 1964 C CA . SER A 1 285 ? 6.107 8.029 71.432 1.00 14.22 313 SER A CA 1
ATOM 1965 C C . SER A 1 285 ? 7.188 9.071 71.693 1.00 17.86 313 SER A C 1
ATOM 1966 O O . SER A 1 285 ? 7.765 9.116 72.783 1.00 17.82 313 SER A O 1
ATOM 1969 N N . GLU A 1 286 ? 7.451 9.909 70.696 1.00 16.01 314 GLU A N 1
ATOM 1970 C CA . GLU A 1 286 ? 8.324 11.062 70.901 1.00 18.92 314 GLU A CA 1
ATOM 1971 C C . GLU A 1 286 ? 7.600 12.225 71.564 1.00 21.07 314 GLU A C 1
ATOM 1972 O O . GLU A 1 286 ? 8.242 13.219 71.918 1.00 20.42 314 GLU A O 1
ATOM 1978 N N . ASP A 1 287 ? 6.284 12.129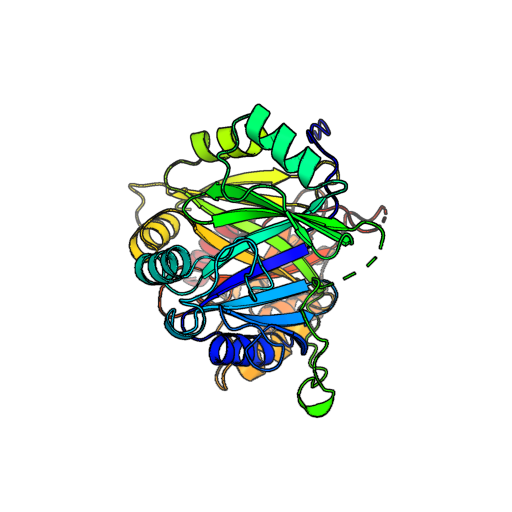 71.748 1.00 20.63 315 ASP A N 1
ATOM 1979 C CA . ASP A 1 287 ? 5.511 13.210 72.361 1.00 18.05 315 ASP A CA 1
ATOM 1980 C C . ASP A 1 287 ? 4.199 12.561 72.806 1.00 17.92 315 ASP A C 1
ATOM 1981 O O . ASP A 1 287 ? 3.201 12.602 72.079 1.00 17.70 315 ASP A O 1
ATOM 1986 N N . ILE A 1 288 ? 4.223 11.941 73.994 1.00 16.47 316 ILE A N 1
ATOM 1987 C CA . ILE A 1 288 ? 3.073 11.171 74.469 1.00 17.11 316 ILE A CA 1
ATOM 1988 C C . ILE A 1 288 ? 1.829 12.040 74.595 1.00 17.92 316 ILE A C 1
ATOM 1989 O O . ILE A 1 288 ? 0.708 11.559 74.403 1.00 17.09 316 ILE A O 1
ATOM 1994 N N . PHE A 1 289 ? 1.991 13.332 74.914 1.00 16.84 317 PHE A N 1
ATOM 1995 C CA . PHE A 1 289 ? 0.818 14.191 75.018 1.00 21.15 317 PHE A CA 1
ATOM 1996 C C . PHE A 1 289 ? 0.136 14.345 73.667 1.00 16.30 317 PHE A C 1
ATOM 1997 O O . PHE A 1 289 ? -1.091 14.226 73.568 1.00 17.19 317 PHE A O 1
ATOM 2005 N N . ARG A 1 290 ? 0.914 14.576 72.607 1.00 17.58 318 ARG A N 1
ATOM 2006 C CA . ARG A 1 290 ? 0.323 14.632 71.277 1.00 18.27 318 ARG A CA 1
ATOM 2007 C C . ARG A 1 290 ? -0.283 13.288 70.885 1.00 16.49 318 ARG A C 1
ATOM 2008 O O . ARG A 1 290 ? -1.386 13.239 70.328 1.00 15.89 318 ARG A O 1
ATOM 2016 N N . THR A 1 291 ? 0.418 12.186 71.164 1.00 14.88 319 THR A N 1
ATOM 2017 C CA . THR A 1 291 ? -0.114 10.886 70.746 1.00 14.46 319 THR A CA 1
ATOM 2018 C C . THR A 1 291 ? -1.467 10.615 71.379 1.00 15.48 319 THR A C 1
ATOM 2019 O O . THR A 1 291 ? -2.393 10.116 70.713 1.00 14.29 319 THR A O 1
ATOM 2023 N N . LEU A 1 292 ? -1.598 10.914 72.668 1.00 14.17 320 LEU A N 1
ATOM 2024 C CA . LEU A 1 292 ? -2.829 10.617 73.379 1.00 14.06 320 LEU A CA 1
ATOM 2025 C C . LEU A 1 292 ? -3.936 11.584 72.988 1.00 15.76 320 LEU A C 1
ATOM 2026 O O . LEU A 1 292 ? -5.094 11.180 72.845 1.00 15.14 320 LEU A O 1
ATOM 2031 N N . ARG A 1 293 ? -3.603 12.857 72.778 1.00 15.28 321 ARG A N 1
ATOM 2032 C CA . ARG A 1 293 ? -4.605 13.772 72.243 1.00 17.26 321 ARG A CA 1
ATOM 2033 C C . ARG A 1 293 ? -5.170 13.236 70.936 1.00 15.66 321 ARG A C 1
ATOM 2034 O O . ARG A 1 293 ? -6.392 13.199 70.747 1.00 16.22 321 ARG A O 1
ATOM 2042 N N . GLU A 1 294 ? -4.290 12.789 70.031 1.00 15.54 322 GLU A N 1
ATOM 2043 C CA . GLU A 1 294 ? -4.741 12.326 68.720 1.00 13.79 322 GLU A CA 1
ATOM 2044 C C . GLU A 1 294 ? -5.499 11.006 68.820 1.00 13.41 322 GLU A C 1
ATOM 2045 O O . GLU A 1 294 ? -6.528 10.824 68.161 1.00 12.76 322 GLU A O 1
ATOM 2051 N N . MET A 1 295 ? -5.013 10.076 69.640 1.00 13.15 323 MET A N 1
ATOM 2052 C CA . MET A 1 295 ? -5.692 8.785 69.734 1.00 12.78 323 MET A CA 1
ATOM 2053 C C . MET A 1 295 ? -7.054 8.931 70.407 1.00 14.37 323 MET A C 1
ATOM 2054 O O . MET A 1 295 ? -8.041 8.318 69.972 1.00 12.30 323 MET A O 1
ATOM 2059 N N . ARG A 1 296 ? -7.140 9.754 71.461 1.00 14.75 324 ARG A N 1
ATOM 2060 C CA . ARG A 1 296 ? -8.412 9.915 72.163 1.00 14.49 324 ARG A CA 1
ATOM 2061 C C . ARG A 1 296 ? -9.458 10.632 71.314 1.00 15.31 324 ARG A C 1
ATOM 2062 O O . ARG A 1 296 ? -10.656 10.338 71.441 1.00 16.86 324 ARG A O 1
ATOM 2070 N N . LYS A 1 297 ? -9.031 11.553 70.444 1.00 15.10 325 LYS A N 1
ATOM 2071 C CA . LYS A 1 297 ? -9.964 12.190 69.515 1.00 16.04 325 LYS A CA 1
ATOM 2072 C C . LYS A 1 297 ? -10.645 11.165 68.623 1.00 15.22 325 LYS A C 1
ATOM 2073 O O . LYS A 1 297 ? -11.774 11.379 68.172 1.00 15.10 325 LYS A O 1
ATOM 2079 N N . ARG A 1 298 ? -9.991 10.030 68.390 1.00 13.48 326 ARG A N 1
ATOM 2080 C CA . ARG A 1 298 ? -10.475 9.026 67.455 1.00 14.19 326 ARG A CA 1
ATOM 2081 C C . ARG A 1 298 ? -11.081 7.791 68.111 1.00 13.37 326 ARG A C 1
ATOM 2082 O O . ARG A 1 298 ? -11.603 6.935 67.387 1.00 12.23 326 ARG A O 1
ATOM 2090 N N . SER A 1 299 ? -11.094 7.704 69.450 1.00 12.58 327 SER A N 1
ATOM 2091 C CA . SER A 1 299 ? -11.555 6.498 70.145 1.00 14.24 327 SER A CA 1
ATOM 2092 C C . SER A 1 299 ? -12.941 6.062 69.701 1.00 16.31 327 SER A C 1
ATOM 2093 O O . SER A 1 299 ? -13.193 4.864 69.518 1.00 15.78 327 SER A O 1
ATOM 2096 N N . SER A 1 300 ? -13.859 7.010 69.556 1.00 17.04 328 SER A N 1
ATOM 2097 C CA . SER A 1 300 ? -15.247 6.691 69.264 1.00 18.51 328 SER A CA 1
ATOM 2098 C C . SER A 1 300 ? -15.583 6.808 67.787 1.00 17.05 328 SER A C 1
ATOM 2099 O O . SER A 1 300 ? -16.751 6.635 67.417 1.00 18.60 328 SER A O 1
ATOM 2102 N N . ILE A 1 301 ? -14.590 7.074 66.939 1.00 12.76 329 ILE A N 1
ATOM 2103 C CA . ILE A 1 301 ? -14.777 7.161 65.495 1.00 13.25 329 ILE A CA 1
ATOM 2104 C C . ILE A 1 301 ? -13.824 6.209 64.777 1.00 10.57 329 ILE A C 1
ATOM 2105 O O . ILE A 1 301 ? -13.261 6.544 63.729 1.00 11.80 329 ILE A O 1
ATOM 2110 N N . GLY A 1 302 ? -13.677 5.003 65.322 1.00 12.04 330 GLY A N 1
ATOM 2111 C CA . GLY A 1 302 ? -12.962 3.918 64.667 1.00 10.27 330 GLY A CA 1
ATOM 2112 C C . GLY A 1 302 ? -11.638 3.562 65.298 1.00 10.58 330 GLY A C 1
ATOM 2113 O O . GLY A 1 302 ? -11.054 2.535 64.932 1.00 10.63 330 GLY A O 1
ATOM 2114 N N . GLY A 1 303 ? -11.158 4.360 66.241 1.00 10.78 331 GLY A N 1
ATOM 2115 C CA . GLY A 1 303 ? -9.855 4.158 66.852 1.00 11.29 331 GLY A CA 1
ATOM 2116 C C . GLY A 1 303 ? -9.903 3.230 68.049 1.00 12.33 331 GLY A C 1
ATOM 2117 O O . GLY A 1 303 ? -10.695 2.274 68.107 1.00 11.85 331 GLY A O 1
ATOM 2118 N N . PHE A 1 304 ? -9.033 3.514 69.017 1.00 11.36 332 PHE A N 1
ATOM 2119 C CA . PHE A 1 304 ? -8.852 2.675 70.186 1.00 10.89 332 PHE A CA 1
ATOM 2120 C C . PHE A 1 304 ? -9.355 3.386 71.429 1.00 12.38 332 PHE A C 1
ATOM 2121 O O . PHE A 1 304 ? -9.167 4.594 71.576 1.00 14.24 332 PHE A O 1
ATOM 2129 N N . ASP A 1 305 ? -10.002 2.632 72.305 1.00 14.82 333 ASP A N 1
ATOM 2130 C CA . ASP A 1 305 ? -10.415 3.113 73.613 1.00 15.69 333 ASP A CA 1
ATOM 2131 C C . ASP A 1 305 ? -9.289 2.916 74.619 1.00 15.34 333 ASP A C 1
ATOM 2132 O O . ASP A 1 305 ? -8.410 2.069 74.454 1.00 14.73 333 ASP A O 1
ATOM 2137 N N . PHE A 1 306 ? -9.338 3.692 75.693 1.00 17.00 334 PHE A N 1
ATOM 2138 C CA . PHE A 1 306 ? -8.345 3.591 76.746 1.00 14.60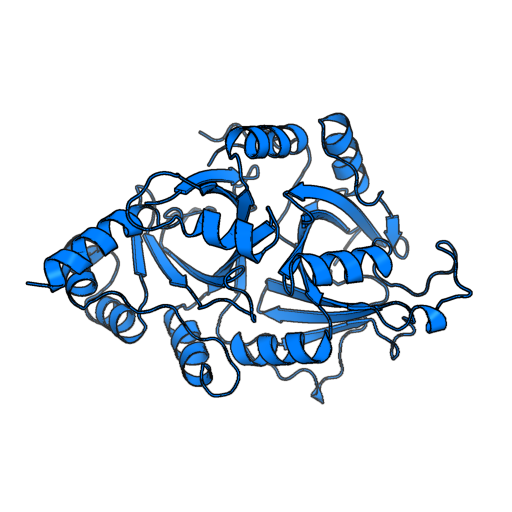 334 PHE A CA 1
ATOM 2139 C C . PHE A 1 306 ? -8.983 3.075 78.028 1.00 18.25 334 PHE A C 1
ATOM 2140 O O . PHE A 1 306 ? -10.179 3.261 78.263 1.00 18.89 334 PHE A O 1
ATOM 2148 N N . MET A 1 307 ? -8.176 2.382 78.834 1.00 17.30 335 MET A N 1
ATOM 2149 C CA . MET A 1 307 ? -8.642 1.875 80.113 1.00 21.01 335 MET A CA 1
ATOM 2150 C C . MET A 1 307 ? -9.080 3.039 81.003 1.00 21.96 335 MET A C 1
ATOM 2151 O O . MET A 1 307 ? -8.706 4.187 80.759 1.00 22.52 335 MET A O 1
ATOM 2156 N N . PRO A 1 308 ? -9.893 2.765 82.028 1.00 24.83 336 PRO A N 1
ATOM 2157 C CA . PRO A 1 308 ? -10.348 3.846 82.915 1.00 27.80 336 PRO A CA 1
ATOM 2158 C C . PRO A 1 308 ? -9.181 4.606 83.538 1.00 30.79 336 PRO A C 1
ATOM 2159 O O . PRO A 1 308 ? -8.169 4.022 83.930 1.00 28.96 336 PRO A O 1
ATOM 2163 N N . SER A 1 309 ? -9.334 5.927 83.616 1.00 28.26 337 SER A N 1
ATOM 2164 C CA . SER A 1 309 ? -8.271 6.778 84.124 1.00 30.40 337 SER A CA 1
ATOM 2165 C C . SER A 1 309 ? -8.166 6.628 85.641 1.00 31.09 337 SER A C 1
ATOM 2166 O O . SER A 1 309 ? -9.139 6.266 86.304 1.00 31.06 337 SER A O 1
ATOM 2169 N N . PRO A 1 310 ? -6.995 6.884 86.215 1.00 33.35 338 PRO A N 1
ATOM 2170 C CA . PRO A 1 310 ? -6.883 6.901 87.677 1.00 36.69 338 PRO A CA 1
ATOM 2171 C C . PRO A 1 310 ? -7.648 8.078 88.257 1.00 36.39 338 PRO A C 1
ATOM 2172 O O . PRO A 1 310 ? -7.920 9.061 87.550 1.00 33.03 338 PRO A O 1
ATOM 2176 N N . PRO A 1 311 ? -8.023 8.010 89.532 1.00 38.50 339 PRO A N 1
ATOM 2177 C CA . PRO A 1 311 ? -8.774 9.112 90.157 1.00 41.33 339 PRO A CA 1
ATOM 2178 C C . PRO A 1 311 ? -7.905 10.347 90.321 1.00 41.02 339 PRO A C 1
ATOM 2179 O O . PRO A 1 311 ? -6.673 10.272 90.200 1.00 35.15 339 PRO A O 1
ATOM 2183 N N . PRO A 1 312 ? -8.508 11.510 90.595 1.00 41.78 340 PRO A N 1
ATOM 2184 C CA . PRO A 1 312 ? -7.699 12.727 90.779 1.00 40.42 340 PRO A CA 1
ATOM 2185 C C . PRO A 1 312 ? -6.698 12.632 91.914 1.00 37.45 340 PRO A C 1
ATOM 2186 O O . PRO A 1 312 ? -5.690 13.350 91.889 1.00 37.49 340 PRO A O 1
ATOM 2190 N N . THR A 1 313 ? -6.943 11.772 92.905 1.00 38.97 341 THR A N 1
ATOM 2191 C CA . THR A 1 313 ? -5.965 11.570 93.969 1.00 43.26 341 THR A CA 1
ATOM 2192 C C . THR A 1 313 ? -4.618 11.152 93.395 1.00 41.17 341 THR A C 1
ATOM 2193 O O . THR A 1 313 ? -3.568 11.626 93.846 1.00 37.14 341 THR A O 1
ATOM 2197 N N . TYR A 1 314 ? -4.636 10.276 92.386 1.00 38.74 342 TYR A N 1
ATOM 2198 C CA . TYR A 1 314 ? -3.400 9.850 91.738 1.00 34.54 342 TYR A CA 1
ATOM 2199 C C . TYR A 1 314 ? -2.610 11.044 91.222 1.00 34.24 342 TYR A C 1
ATOM 2200 O O . TYR A 1 314 ? -1.381 11.095 91.358 1.00 31.93 342 TYR A O 1
ATOM 2209 N N . TYR A 1 315 ? -3.296 12.022 90.636 1.00 31.40 343 TYR A N 1
ATOM 2210 C CA . TYR A 1 315 ? -2.594 13.178 90.099 1.00 33.80 343 TYR A CA 1
ATOM 2211 C C . TYR A 1 315 ? -2.185 14.158 91.191 1.00 32.92 343 TYR A C 1
ATOM 2212 O O . TYR A 1 315 ? -1.145 14.815 91.067 1.00 33.22 343 TYR A O 1
ATOM 2221 N N . GLN A 1 316 ? -2.974 14.248 92.264 1.00 35.21 344 GLN A N 1
ATOM 2222 C CA . GLN A 1 316 ? -2.532 14.975 93.449 1.00 37.75 344 GLN A CA 1
ATOM 2223 C C . GLN A 1 316 ? -1.240 14.380 93.996 1.00 39.59 344 GLN A C 1
ATOM 2224 O O . GLN A 1 316 ? -0.286 15.112 94.296 1.00 36.35 344 GLN A O 1
ATOM 2226 N N . ASN A 1 317 ? -1.183 13.050 94.107 1.00 36.12 345 ASN A N 1
ATOM 2227 C CA . ASN A 1 317 ? -0.006 12.365 94.627 1.00 34.87 345 ASN A CA 1
ATOM 2228 C C . ASN A 1 317 ? 1.185 12.419 93.680 1.00 35.37 345 ASN A C 1
ATOM 2229 O O . ASN A 1 317 ? 2.271 11.966 94.056 1.00 33.69 345 ASN A O 1
ATOM 2234 N N . LEU A 1 318 ? 1.021 12.958 92.472 1.00 33.38 346 LEU A N 1
ATOM 2235 C CA . LEU A 1 318 ? 2.138 12.985 91.535 1.00 31.84 346 LEU A CA 1
ATOM 2236 C C . LEU A 1 318 ? 3.157 14.061 91.877 1.00 33.46 346 LEU A C 1
ATOM 2237 O O . LEU A 1 318 ? 4.347 13.891 91.588 1.00 32.24 346 LEU A O 1
ATOM 2242 N N . LYS A 1 319 ? 2.714 15.173 92.469 1.00 31.32 347 LYS A N 1
ATOM 2243 C CA . LYS A 1 319 ? 3.644 16.243 92.811 1.00 31.69 347 LYS A CA 1
ATOM 2244 C C . LYS A 1 319 ? 4.758 15.734 93.717 1.00 29.39 347 LYS A C 1
ATOM 2245 O O . LYS A 1 319 ? 5.931 16.066 93.515 1.00 30.64 347 LYS A O 1
ATOM 2247 N N . LYS A 1 320 ? 4.412 14.910 94.707 1.00 30.69 348 LYS A N 1
ATOM 2248 C CA . LYS A 1 320 ? 5.423 14.394 95.626 1.00 30.10 348 LYS A CA 1
ATOM 2249 C C . LYS A 1 320 ? 6.336 13.377 94.952 1.00 34.63 348 LYS A C 1
ATOM 2250 O O . LYS A 1 320 ? 7.500 13.233 95.348 1.00 30.90 348 LYS A O 1
ATOM 2252 N N . ARG A 1 321 ? 5.838 12.667 93.939 1.00 31.05 349 ARG A N 1
ATOM 2253 C CA . ARG A 1 321 ? 6.613 11.595 93.331 1.00 31.57 349 ARG A CA 1
ATOM 2254 C C . ARG A 1 321 ? 7.495 12.069 92.181 1.00 30.55 349 ARG A C 1
ATOM 2255 O O . ARG A 1 321 ? 8.611 11.565 92.014 1.00 35.59 349 ARG A O 1
ATOM 2263 N N . VAL A 1 322 ? 7.015 13.008 91.365 1.00 30.04 350 VAL A N 1
ATOM 2264 C CA . VAL A 1 322 ? 7.719 13.381 90.140 1.00 31.22 350 VAL A CA 1
ATOM 2265 C C . VAL A 1 322 ? 7.718 14.891 89.945 1.00 32.05 350 VAL A C 1
ATOM 2266 O O . VAL A 1 322 ? 7.964 15.382 88.836 1.00 31.56 350 VAL A O 1
ATOM 2270 N N . GLY A 1 323 ? 7.456 15.639 91.019 1.00 31.31 351 GLY A N 1
ATOM 2271 C CA . GLY A 1 323 ? 7.416 17.090 90.928 1.00 32.81 351 GLY A CA 1
ATO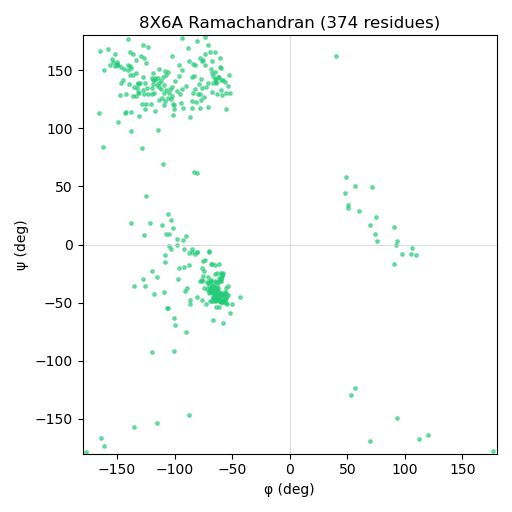M 2272 C C . GLY A 1 323 ? 8.724 17.728 90.507 1.00 32.50 351 GLY A C 1
ATOM 2273 O O . GLY A 1 323 ? 8.733 18.895 90.102 1.00 33.22 351 GLY A O 1
ATOM 2274 N N . ASP A 1 324 ? 9.830 16.996 90.598 1.00 33.58 352 ASP A N 1
ATOM 2275 C CA . ASP A 1 324 ? 11.118 17.464 90.107 1.00 37.27 352 ASP A CA 1
ATOM 2276 C C . ASP A 1 324 ? 11.345 17.133 88.638 1.00 37.61 352 ASP A C 1
ATOM 2277 O O . ASP A 1 324 ? 12.343 17.578 88.063 1.00 35.96 352 ASP A O 1
ATOM 2282 N N . VAL A 1 325 ? 10.449 16.361 88.026 1.00 35.58 353 VAL A N 1
ATOM 2283 C CA . VAL A 1 325 ? 10.579 15.950 86.637 1.00 33.12 353 VAL A CA 1
ATOM 2284 C C . VAL A 1 325 ? 9.552 16.637 85.749 1.00 30.89 353 VAL A C 1
ATOM 2285 O O . VAL A 1 325 ? 9.868 17.046 84.630 1.00 36.44 353 VAL A O 1
ATOM 2289 N N . LEU A 1 326 ? 8.321 16.772 86.228 1.00 28.35 354 LEU A N 1
ATOM 2290 C CA . LEU A 1 326 ? 7.230 17.349 85.461 1.00 32.83 354 LEU A CA 1
ATOM 2291 C C . LEU A 1 326 ? 6.718 18.601 86.156 1.00 32.36 354 LEU A C 1
ATOM 2292 O O . LEU A 1 326 ? 6.566 18.626 87.382 1.00 32.81 354 LEU A O 1
ATOM 2297 N N . SER A 1 327 ? 6.442 19.630 85.364 1.00 33.00 355 SER A N 1
ATOM 2298 C CA . SER A 1 327 ? 5.855 20.848 85.893 1.00 31.90 355 SER A CA 1
ATOM 2299 C C . SER A 1 327 ? 4.399 20.604 86.289 1.00 32.93 355 SER A C 1
ATOM 2300 O O . SER A 1 327 ? 3.817 19.549 86.017 1.00 29.74 355 SER A O 1
ATOM 2303 N N . ASP A 1 328 ? 3.807 21.600 86.954 1.00 31.18 356 ASP A N 1
ATOM 2304 C CA . ASP A 1 328 ? 2.388 21.520 87.290 1.00 28.56 356 ASP A CA 1
ATOM 2305 C C . ASP A 1 328 ? 1.535 21.453 86.033 1.00 30.40 356 ASP A C 1
ATOM 2306 O O . ASP A 1 328 ? 0.540 20.720 85.987 1.00 31.67 356 ASP A O 1
ATOM 2311 N N . ASP A 1 329 ? 1.899 22.233 85.012 1.00 29.72 357 ASP A N 1
ATOM 2312 C CA . ASP A 1 329 ? 1.179 22.187 83.744 1.00 29.60 357 ASP A CA 1
ATOM 2313 C C . ASP A 1 329 ? 1.328 20.819 83.094 1.00 32.17 357 ASP A C 1
ATOM 2314 O O . ASP A 1 329 ? 0.353 20.247 82.595 1.00 32.01 357 ASP A O 1
ATOM 2316 N N . GLN A 1 330 ? 2.548 20.274 83.107 1.00 28.97 358 GLN A N 1
ATOM 2317 C CA . GLN A 1 330 ? 2.780 18.955 82.526 1.00 31.08 358 GLN A CA 1
ATOM 2318 C C . GLN A 1 330 ? 2.078 17.867 83.328 1.00 30.48 358 GLN A C 1
ATOM 2319 O O . GLN A 1 330 ? 1.585 16.887 82.756 1.00 29.47 358 GLN A O 1
ATOM 2325 N N . ILE A 1 331 ? 2.021 18.018 84.654 1.00 31.12 359 ILE A N 1
ATOM 2326 C CA . ILE A 1 331 ? 1.237 17.098 85.473 1.00 27.77 359 ILE A CA 1
ATOM 2327 C C . ILE A 1 331 ? -0.245 17.224 85.147 1.00 30.26 359 ILE A C 1
ATOM 2328 O O . ILE A 1 331 ? -0.964 16.220 85.061 1.00 30.68 359 ILE A O 1
ATOM 2333 N N . LYS A 1 332 ? -0.721 18.454 84.935 1.00 29.19 360 LYS A N 1
ATOM 2334 C CA . LYS A 1 332 ? -2.122 18.656 84.582 1.00 27.48 360 LYS A CA 1
ATOM 2335 C C . LYS A 1 332 ? -2.447 18.052 83.221 1.00 27.99 360 LYS A C 1
ATOM 2336 O O . LYS A 1 332 ? -3.543 17.520 83.023 1.00 28.89 360 LYS A O 1
ATOM 2338 N N . GLU A 1 333 ? -1.513 18.136 82.270 1.00 29.93 361 GLU A N 1
ATOM 2339 C CA . GLU A 1 333 ? -1.712 17.493 80.972 1.00 27.07 361 GLU A CA 1
ATOM 2340 C C . GLU A 1 333 ? -1.798 15.982 81.127 1.00 28.84 361 GLU A C 1
ATOM 2341 O O . GLU A 1 333 ? -2.577 15.320 80.428 1.00 26.16 361 GLU A O 1
ATOM 2347 N N . CYS A 1 334 ? -0.996 15.419 82.034 1.00 27.81 362 CYS A N 1
ATOM 2348 C CA . CYS A 1 334 ? -1.096 13.992 82.328 1.00 26.93 362 CYS A CA 1
ATOM 2349 C C . CYS A 1 334 ? -2.496 13.649 82.830 1.00 27.70 362 CYS A C 1
ATOM 2350 O O . CYS A 1 334 ? -3.098 12.658 82.397 1.00 25.32 362 CYS A O 1
ATOM 2353 N N . GLU A 1 335 ? -3.060 14.498 83.695 1.00 26.92 363 GLU A N 1
ATOM 2354 C CA . GLU A 1 335 ? -4.394 14.238 84.228 1.00 26.68 363 GLU A CA 1
ATOM 2355 C C . GLU A 1 335 ? -5.475 14.385 83.158 1.00 27.66 363 GLU A C 1
ATOM 2356 O O . GLU A 1 335 ? -6.442 13.615 83.143 1.00 29.14 363 GLU A O 1
ATOM 2362 N N . GLU A 1 336 ? -5.339 15.370 82.262 1.00 26.48 364 GLU A N 1
ATOM 2363 C CA . GLU A 1 336 ? -6.322 15.527 81.188 1.00 25.17 364 GLU A CA 1
ATOM 2364 C C . GLU A 1 336 ? -6.380 14.292 80.298 1.00 27.13 364 GLU A C 1
ATOM 2365 O O . GLU A 1 336 ? -7.439 13.966 79.751 1.00 28.68 364 GLU A O 1
ATOM 2371 N N . LEU A 1 337 ? -5.259 13.596 80.141 1.00 25.91 365 LEU A N 1
ATOM 2372 C CA . LEU A 1 337 ? -5.159 12.493 79.195 1.00 21.40 365 LEU A CA 1
ATOM 2373 C C . LEU A 1 337 ? -5.210 11.119 79.851 1.00 23.58 365 LEU A C 1
ATOM 2374 O O . LEU A 1 337 ? -5.245 10.114 79.134 1.00 22.55 365 LEU A O 1
ATOM 2379 N N . GLY A 1 338 ? -5.250 11.048 81.182 1.00 24.22 366 GLY A N 1
ATOM 2380 C CA . GLY A 1 338 ? -5.262 9.779 81.875 1.00 20.89 366 GLY A CA 1
ATOM 2381 C C . GLY A 1 338 ? -3.930 9.061 81.906 1.00 23.29 366 GLY A C 1
ATOM 2382 O O . GLY A 1 338 ? -3.905 7.836 82.067 1.00 21.34 366 GLY A O 1
ATOM 2383 N N . ILE A 1 339 ? -2.823 9.789 81.764 1.00 20.66 367 ILE A N 1
ATOM 2384 C CA . ILE A 1 339 ? -1.487 9.205 81.690 1.00 21.58 367 ILE A CA 1
ATOM 2385 C C . ILE A 1 339 ? -1.005 8.845 83.089 1.00 22.07 367 ILE A C 1
ATOM 2386 O O . ILE A 1 339 ? -1.194 9.616 84.038 1.00 24.12 367 ILE A O 1
ATOM 2391 N N . LEU A 1 340 ? -0.379 7.670 83.218 1.00 20.54 368 LEU A N 1
ATOM 2392 C CA . LEU A 1 340 ? 0.258 7.221 84.449 1.00 22.78 368 LEU A CA 1
ATOM 2393 C C . LEU A 1 340 ? 1.747 7.540 84.413 1.00 20.03 368 LEU A C 1
ATOM 2394 O O . LEU A 1 340 ? 2.350 7.669 83.346 1.00 20.18 368 LEU A O 1
ATOM 2399 N N . VAL A 1 341 ? 2.340 7.687 85.599 1.00 22.04 369 VAL A N 1
ATOM 2400 C CA . VAL A 1 341 ? 3.752 8.025 85.734 1.00 21.84 369 VAL A CA 1
ATOM 2401 C C . VAL A 1 341 ? 4.386 7.095 86.757 1.00 21.70 369 VAL A C 1
ATOM 2402 O O . VAL A 1 341 ? 3.815 6.848 87.824 1.00 23.79 369 VAL A O 1
ATOM 2406 N N . ASP A 1 342 ? 5.561 6.568 86.428 1.00 20.10 370 ASP A N 1
ATOM 2407 C CA . ASP A 1 342 ? 6.329 5.796 87.391 1.00 24.22 370 ASP A CA 1
ATOM 2408 C C . ASP A 1 342 ? 7.787 6.215 87.309 1.00 24.73 370 ASP A C 1
ATOM 2409 O O . ASP A 1 342 ? 8.228 6.854 86.351 1.00 22.50 370 ASP A O 1
ATOM 2414 N N . ARG A 1 343 ? 8.538 5.846 88.339 1.00 28.74 371 ARG A N 1
ATOM 2415 C CA . ARG A 1 343 ? 9.919 6.272 88.442 1.00 28.69 371 ARG A CA 1
ATOM 2416 C C . ARG A 1 343 ? 10.703 5.165 89.123 1.00 30.54 371 ARG A C 1
ATOM 2417 O O . ARG A 1 343 ? 10.212 4.537 90.066 1.00 33.02 371 ARG A O 1
ATOM 2425 N N . ASP A 1 344 ? 11.906 4.911 88.619 1.00 27.66 372 ASP A N 1
ATOM 2426 C CA . ASP A 1 344 ? 12.843 4.051 89.327 1.00 33.29 372 ASP A CA 1
ATOM 2427 C C . ASP A 1 344 ? 14.067 4.855 89.751 1.00 34.44 372 ASP A C 1
ATOM 2428 O O . ASP A 1 344 ? 13.979 6.074 89.933 1.00 34.68 372 ASP A O 1
ATOM 2433 N N . ASP A 1 345 ? 15.210 4.185 89.898 1.00 38.04 373 ASP A N 1
ATOM 2434 C CA . ASP A 1 345 ? 16.433 4.844 90.333 1.00 38.51 373 ASP A CA 1
ATOM 2435 C C . ASP A 1 345 ? 17.090 5.666 89.233 1.00 39.29 373 ASP A C 1
ATOM 2436 O O . ASP A 1 345 ? 17.894 6.553 89.540 1.00 41.46 373 ASP A O 1
ATOM 2441 N N . GLN A 1 346 ? 16.774 5.394 87.967 1.00 37.37 374 GLN A N 1
ATOM 2442 C CA . GLN A 1 346 ? 17.505 5.969 86.845 1.00 35.97 374 GLN A CA 1
ATOM 2443 C C . GLN A 1 346 ? 16.683 6.907 85.974 1.00 36.30 374 GLN A C 1
ATOM 2444 O O . GLN A 1 346 ? 17.254 7.810 85.358 1.00 37.26 374 GLN A O 1
ATOM 2446 N N . GLY A 1 347 ? 15.370 6.720 85.897 1.00 28.95 375 GLY A N 1
ATOM 2447 C CA . GLY A 1 347 ? 14.571 7.563 85.037 1.00 27.76 375 GLY A CA 1
ATOM 2448 C C . GLY A 1 347 ? 13.106 7.521 85.403 1.00 24.75 375 GLY A C 1
ATOM 2449 O O . GLY A 1 347 ? 12.709 6.920 86.403 1.00 27.07 375 GLY A O 1
ATOM 2450 N N . THR A 1 348 ? 12.301 8.163 84.558 1.00 24.15 376 THR A N 1
ATOM 2451 C CA . THR A 1 348 ? 10.870 8.310 84.767 1.00 23.16 376 THR A CA 1
ATOM 2452 C C . THR A 1 348 ? 10.152 7.832 83.513 1.00 21.60 376 THR A C 1
ATOM 2453 O O . THR A 1 348 ? 10.639 8.012 82.395 1.00 23.98 376 THR A O 1
ATOM 2457 N N . LEU A 1 349 ? 9.000 7.205 83.698 1.00 20.98 377 LEU A N 1
ATOM 2458 C CA . LEU A 1 349 ? 8.237 6.722 82.560 1.00 23.34 377 LEU A CA 1
ATOM 2459 C C . LEU A 1 349 ? 6.815 7.260 82.615 1.00 23.00 377 LEU A C 1
ATOM 2460 O O . LEU A 1 349 ? 6.217 7.355 83.693 1.00 22.90 377 LEU A O 1
ATOM 2465 N N . LEU A 1 350 ? 6.301 7.650 81.452 1.00 19.23 378 LEU A N 1
ATOM 2466 C CA . LEU A 1 350 ? 4.903 7.996 81.268 1.00 16.73 378 LEU A CA 1
ATOM 2467 C C . LEU A 1 350 ? 4.275 6.860 80.471 1.00 15.48 378 LEU A C 1
ATOM 2468 O O . LEU A 1 350 ? 4.859 6.407 79.483 1.00 16.16 378 LEU A O 1
ATOM 2473 N N . GLN A 1 351 ? 3.113 6.385 80.907 1.00 14.46 379 GLN A N 1
ATOM 2474 C CA . GLN A 1 351 ? 2.510 5.223 80.259 1.00 14.41 379 GLN A CA 1
ATOM 2475 C C . GLN A 1 351 ? 0.991 5.296 80.327 1.00 18.26 379 GLN A C 1
ATOM 2476 O O . GLN A 1 351 ? 0.409 5.890 81.238 1.00 17.35 379 GLN A O 1
ATOM 2482 N N . ILE A 1 352 ? 0.345 4.641 79.364 1.00 14.46 380 ILE A N 1
ATOM 2483 C CA . ILE A 1 352 ? -1.105 4.519 79.363 1.00 13.31 380 ILE A CA 1
ATOM 2484 C C . ILE A 1 352 ? -1.463 3.281 78.552 1.00 13.96 380 ILE A C 1
ATOM 2485 O O . ILE A 1 352 ? -0.696 2.843 77.689 1.00 14.24 380 ILE A O 1
ATOM 2490 N N . PHE A 1 353 ? -2.626 2.704 78.841 1.00 13.80 381 PHE A N 1
ATOM 2491 C CA . PHE A 1 353 ? -3.034 1.416 78.287 1.00 12.59 381 PHE A CA 1
ATOM 2492 C C . PHE A 1 353 ? -4.364 1.513 77.565 1.00 15.22 381 PHE A C 1
ATOM 2493 O O . PHE A 1 353 ? -5.329 2.087 78.085 1.00 14.52 381 PHE A O 1
ATOM 2501 N N . THR A 1 354 ? -4.413 0.908 76.378 1.00 11.88 382 THR A N 1
ATOM 2502 C CA . THR A 1 354 ? -5.677 0.803 75.673 1.00 12.74 382 THR A CA 1
ATOM 2503 C C . THR A 1 354 ? -6.516 -0.320 76.269 1.00 11.96 382 THR A C 1
ATOM 2504 O O . THR A 1 354 ? -6.013 -1.214 76.952 1.00 12.65 382 THR A O 1
ATOM 2508 N N . LYS A 1 355 ? -7.819 -0.254 75.991 1.00 12.65 383 LYS A N 1
ATOM 2509 C CA . LYS A 1 355 ? -8.677 -1.427 76.116 1.00 12.62 383 LYS A CA 1
ATOM 2510 C C . LYS A 1 355 ? -8.235 -2.480 75.100 1.00 11.76 383 LYS A C 1
ATOM 2511 O O . LYS A 1 355 ? -7.461 -2.180 74.176 1.00 11.36 383 LYS A O 1
ATOM 2517 N N . PRO A 1 356 ? -8.689 -3.719 75.229 1.00 11.82 384 PRO A N 1
ATOM 2518 C CA . PRO A 1 356 ? -8.270 -4.759 74.282 1.00 10.88 384 PRO A CA 1
ATOM 2519 C C . PRO A 1 356 ? -8.490 -4.350 72.831 1.00 11.26 384 PRO A C 1
ATOM 2520 O O . PRO A 1 356 ? -9.467 -3.670 72.505 1.00 12.57 384 PRO A O 1
ATOM 2524 N N . LEU A 1 357 ? -7.580 -4.804 71.953 1.00 11.97 385 LEU A N 1
ATOM 2525 C CA . LEU A 1 357 ? -7.597 -4.358 70.562 1.00 11.29 385 LEU A CA 1
ATOM 2526 C C . LEU A 1 357 ? -8.727 -4.988 69.759 1.00 9.56 385 LEU A C 1
ATOM 2527 O O . LEU A 1 357 ? -9.114 -4.437 68.726 1.00 10.27 385 LEU A O 1
ATOM 2532 N N . GLY A 1 358 ? -9.238 -6.132 70.198 1.00 9.79 386 GLY A N 1
ATOM 2533 C CA . GLY A 1 358 ? -10.247 -6.870 69.459 1.00 12.31 386 GLY A CA 1
ATOM 2534 C C . GLY A 1 358 ? -11.360 -7.365 70.356 1.00 11.83 386 GLY A C 1
ATOM 2535 O O . GLY A 1 358 ? -11.575 -6.821 71.443 1.00 13.41 386 GLY A O 1
ATOM 2536 N N . ASP A 1 359 ? -12.062 -8.417 69.915 1.00 12.01 387 ASP A N 1
ATOM 2537 C CA . ASP A 1 359 ? -13.245 -8.885 70.636 1.00 11.50 387 ASP A CA 1
ATOM 2538 C C . ASP A 1 359 ? -12.898 -9.464 72.001 1.00 10.88 387 ASP A C 1
ATOM 2539 O O . ASP A 1 359 ? -13.691 -9.348 72.947 1.00 12.69 387 ASP A O 1
ATOM 2544 N N . ARG A 1 360 ? -11.739 -10.137 72.117 1.00 11.13 388 ARG A N 1
ATOM 2545 C CA . ARG A 1 360 ? -11.446 -10.884 73.337 1.00 11.45 388 ARG A CA 1
ATOM 2546 C C . ARG A 1 360 ? -10.648 -10.018 74.299 1.00 13.38 388 ARG A C 1
ATOM 2547 O O . ARG A 1 360 ? -9.898 -9.142 73.868 1.00 12.56 388 ARG A O 1
ATOM 2555 N N . PRO A 1 361 ? -10.790 -10.241 75.617 1.00 11.64 389 PRO A N 1
ATOM 2556 C CA . PRO A 1 361 ? -10.052 -9.443 76.614 1.00 13.07 389 PRO A CA 1
ATOM 2557 C C . PRO A 1 361 ? -8.625 -9.948 76.769 1.00 13.72 389 PRO A C 1
ATOM 2558 O O . PRO A 1 361 ? -8.217 -10.449 77.826 1.00 16.33 389 PRO A O 1
ATOM 2562 N N . THR A 1 362 ? -7.903 -9.883 75.683 1.00 11.86 390 THR A N 1
ATOM 2563 C CA . THR A 1 362 ? -6.587 -10.421 75.596 1.00 11.32 390 THR A CA 1
ATOM 2564 C C . THR A 1 362 ? -5.501 -9.365 75.273 1.00 12.28 390 THR A C 1
ATOM 2565 O O . THR A 1 362 ? -5.062 -8.736 76.130 1.00 13.66 390 THR A O 1
ATOM 2569 N N . ILE A 1 363 ? -5.182 -9.171 74.012 1.00 10.97 391 ILE A N 1
ATOM 2570 C CA . ILE A 1 363 ? -4.088 -8.264 73.664 1.00 12.24 391 ILE A CA 1
ATOM 2571 C C . ILE A 1 363 ? -4.537 -6.810 73.786 1.00 9.99 391 ILE A C 1
ATOM 2572 O O . ILE A 1 363 ? -5.676 -6.451 73.431 1.00 10.32 391 ILE A O 1
ATOM 2577 N N . PHE A 1 364 ? -3.627 -5.965 74.270 1.00 9.97 392 PHE A N 1
ATOM 2578 C CA . PHE A 1 364 ? -3.827 -4.520 74.323 1.00 10.01 392 PHE A CA 1
ATOM 2579 C C . PHE A 1 364 ? -2.522 -3.817 73.964 1.00 8.86 392 PHE A C 1
ATOM 2580 O O . PHE A 1 364 ? -1.480 -4.454 73.766 1.00 11.09 392 PHE A O 1
ATOM 2588 N N . ILE A 1 365 ? -2.582 -2.480 73.906 1.00 10.76 393 ILE A N 1
ATOM 2589 C CA . ILE A 1 365 ? -1.443 -1.643 73.564 1.00 10.37 393 ILE A CA 1
ATOM 2590 C C . ILE A 1 365 ? -1.156 -0.716 74.730 1.00 12.01 393 ILE A C 1
ATOM 2591 O O . ILE A 1 365 ? -2.071 -0.284 75.441 1.00 12.37 393 ILE A O 1
ATOM 2596 N N . GLU A 1 366 ? 0.123 -0.477 74.953 1.00 9.86 394 GLU A N 1
ATOM 2597 C CA . GLU A 1 366 ? 0.607 0.548 75.863 1.00 12.07 394 GLU A CA 1
ATOM 2598 C C . GLU A 1 366 ? 1.332 1.621 75.061 1.00 10.69 394 GLU A C 1
ATOM 2599 O O . GLU A 1 366 ? 2.094 1.315 74.142 1.00 12.26 394 GLU A O 1
ATOM 2605 N N . ILE A 1 367 ? 1.064 2.888 75.373 1.00 11.47 395 ILE A N 1
ATOM 2606 C CA . ILE A 1 367 ? 1.849 3.998 74.836 1.00 11.75 395 ILE A CA 1
ATOM 2607 C C . ILE A 1 367 ? 2.764 4.477 75.948 1.00 12.05 395 ILE A C 1
ATOM 2608 O O . ILE A 1 367 ? 2.318 4.626 77.090 1.00 13.74 395 ILE A O 1
ATOM 2613 N N . ILE A 1 368 ? 4.041 4.691 75.629 1.00 13.68 396 ILE A N 1
ATOM 2614 C CA . ILE A 1 368 ? 5.047 5.012 76.638 1.00 15.21 396 ILE A CA 1
ATOM 2615 C C . ILE A 1 368 ? 5.966 6.116 76.126 1.00 16.87 396 ILE A C 1
ATOM 2616 O O . ILE A 1 368 ? 6.181 6.272 74.919 1.00 15.92 396 ILE A O 1
ATOM 2621 N N . GLN A 1 369 ? 6.513 6.889 77.063 1.00 15.76 397 GLN A N 1
ATOM 2622 C CA . GLN A 1 369 ? 7.645 7.761 76.785 1.00 16.48 397 GLN A CA 1
ATOM 2623 C C . GLN A 1 369 ? 8.522 7.794 78.026 1.00 17.21 397 GLN A C 1
ATOM 2624 O O . GLN A 1 369 ? 8.016 7.784 79.153 1.00 16.96 397 GLN A O 1
ATOM 2630 N N . ARG A 1 370 ? 9.832 7.803 77.817 1.00 17.39 398 ARG A N 1
ATOM 2631 C CA . ARG A 1 370 ? 10.795 7.642 78.898 1.00 19.23 398 ARG A CA 1
ATOM 2632 C C . ARG A 1 370 ? 11.643 8.901 79.035 1.00 21.10 398 ARG A C 1
ATOM 2633 O O . ARG A 1 370 ? 12.013 9.522 78.032 1.00 17.85 398 ARG A O 1
ATOM 2641 N N . VAL A 1 371 ? 11.943 9.268 80.281 1.00 20.85 399 VAL A N 1
ATOM 2642 C CA . VAL A 1 371 ? 12.687 10.486 80.602 1.00 22.23 399 VAL A CA 1
ATOM 2643 C C . VAL A 1 371 ? 13.894 10.088 81.437 1.00 23.98 399 VAL A C 1
ATOM 2644 O O . VAL A 1 371 ? 13.740 9.504 82.518 1.00 25.24 399 VAL A O 1
ATOM 2648 N N . GLY A 1 372 ? 15.086 10.411 80.943 1.00 26.63 400 GLY A N 1
ATOM 2649 C CA . GLY A 1 372 ? 16.303 10.164 81.696 1.00 25.93 400 GLY A CA 1
ATOM 2650 C C . GLY A 1 372 ? 17.283 9.248 81.000 1.00 28.50 400 GLY A C 1
ATOM 2651 O O . GLY A 1 372 ? 17.181 9.017 79.790 1.00 28.88 400 GLY A O 1
ATOM 2652 N N . CYS A 1 373 ? 18.239 8.723 81.768 1.00 31.11 401 CYS A N 1
ATOM 2653 C CA . CYS A 1 373 ? 19.207 7.735 81.290 1.00 31.89 401 CYS A CA 1
ATOM 2654 C C . CYS A 1 373 ? 19.835 8.144 79.962 1.00 32.88 401 CYS A C 1
ATOM 2655 O O . CYS A 1 373 ? 19.978 7.343 79.037 1.00 35.33 401 CYS A O 1
ATOM 2658 N N . MET A 1 374 ? 20.209 9.416 79.866 1.00 38.25 402 MET A N 1
ATOM 2659 C CA . MET A 1 374 ? 20.870 9.922 78.675 1.00 38.33 402 MET A CA 1
ATOM 2660 C C . MET A 1 374 ? 22.361 9.632 78.777 1.00 43.36 402 MET A C 1
ATOM 2661 O O . MET A 1 374 ? 22.986 9.905 79.807 1.00 42.11 402 MET A O 1
ATOM 2666 N N . MET A 1 375 ? 22.914 9.062 77.715 1.00 42.61 403 MET A N 1
ATOM 2667 C CA . MET A 1 375 ? 24.326 8.734 77.672 1.00 45.72 403 MET A CA 1
ATOM 2668 C C . MET A 1 375 ? 24.917 9.377 76.425 1.00 45.87 403 MET A C 1
ATOM 2669 O O . MET A 1 375 ? 24.187 9.875 75.567 1.00 43.78 403 MET A O 1
ATOM 2674 N N . TYR A 1 383 ? 22.279 9.302 73.360 1.00 43.87 411 TYR A N 1
ATOM 2675 C CA . TYR A 1 383 ? 21.241 8.279 73.270 1.00 39.79 411 TYR A CA 1
ATOM 2676 C C . TYR A 1 383 ? 20.636 7.995 74.643 1.00 39.83 411 TYR A C 1
ATOM 2677 O O . TYR A 1 383 ? 21.232 8.318 75.675 1.00 38.55 411 TYR A O 1
ATOM 2686 N N . GLN A 1 384 ? 19.458 7.376 74.651 1.00 37.74 412 GLN A N 1
ATOM 2687 C CA . GLN A 1 384 ? 18.801 6.958 75.882 1.00 33.67 412 GLN A CA 1
ATOM 2688 C C . GLN A 1 384 ? 18.991 5.461 76.073 1.00 31.53 412 GLN A C 1
ATOM 2689 O O . GLN A 1 384 ? 18.818 4.684 75.129 1.00 34.25 412 GLN A O 1
ATOM 2695 N N . SER A 1 385 ? 19.331 5.061 77.296 1.00 28.18 413 SER A N 1
ATOM 2696 C CA . SER A 1 385 ? 19.467 3.646 77.610 1.00 25.24 413 SER A CA 1
ATOM 2697 C C . SER A 1 385 ? 18.114 2.951 77.530 1.00 23.61 413 SER A C 1
ATOM 2698 O O . SER A 1 385 ? 17.077 3.526 77.874 1.00 24.42 413 SER A O 1
ATOM 2701 N N . GLY A 1 386 ? 18.138 1.700 77.076 1.00 25.07 414 GLY A N 1
ATOM 2702 C CA . GLY A 1 386 ? 16.909 0.929 77.002 1.00 21.32 414 GLY A CA 1
ATOM 2703 C C . GLY A 1 386 ? 16.278 0.728 78.368 1.00 22.55 414 GLY A C 1
ATOM 2704 O O . GLY A 1 386 ? 16.962 0.571 79.381 1.00 22.90 414 GLY A O 1
ATOM 2705 N N . GLY A 1 387 ? 14.944 0.743 78.392 1.00 16.95 415 GLY A N 1
ATOM 2706 C CA . GLY A 1 387 ? 14.225 0.465 79.619 1.00 19.42 415 GLY A CA 1
ATOM 2707 C C . GLY A 1 387 ? 14.325 1.531 80.687 1.00 19.56 415 GLY A C 1
ATOM 2708 O O . GLY A 1 387 ? 14.002 1.263 81.845 1.00 21.06 415 GLY A O 1
ATOM 2709 N N . CYS A 1 388 ? 14.744 2.739 80.319 1.00 19.84 416 CYS A N 1
ATOM 2710 C CA . CYS A 1 388 ? 14.905 3.830 81.272 1.00 22.05 416 CYS A CA 1
ATOM 2711 C C . CYS A 1 388 ? 13.613 4.090 82.039 1.00 22.01 416 CYS A C 1
ATOM 2712 O O . CYS A 1 388 ? 12.611 4.516 81.459 1.00 20.90 416 CYS A O 1
ATOM 2715 N N . GLY A 1 389 ? 13.647 3.884 83.358 1.00 22.56 417 GLY A N 1
ATOM 2716 C CA . GLY A 1 389 ? 12.498 4.127 84.206 1.00 20.96 417 GLY A CA 1
ATOM 2717 C C . GLY A 1 389 ? 11.689 2.893 84.532 1.00 22.68 417 GLY A C 1
ATOM 2718 O O . GLY A 1 389 ? 10.783 2.968 85.372 1.00 23.84 417 GLY A O 1
ATOM 2719 N N . GLY A 1 390 ? 11.992 1.760 83.902 1.00 20.79 418 GLY A N 1
ATOM 2720 C CA . GLY A 1 390 ? 11.326 0.515 84.232 1.00 20.58 418 GLY A CA 1
ATOM 2721 C C . GLY A 1 390 ? 10.110 0.195 83.382 1.00 18.19 418 GLY A C 1
ATOM 2722 O O . GLY A 1 390 ? 10.046 0.569 82.209 1.00 19.09 418 GLY A O 1
ATOM 2723 N N . PHE A 1 391 ? 9.145 -0.511 83.968 1.00 18.90 419 PHE A N 1
ATOM 2724 C CA . PHE A 1 391 ? 7.945 -0.935 83.254 1.00 16.20 419 PHE A CA 1
ATOM 2725 C C . PHE A 1 391 ? 6.670 -0.508 83.967 1.00 19.47 419 PHE A C 1
ATOM 2726 O O . PHE A 1 391 ? 5.573 -0.881 83.534 1.00 20.47 419 PHE A O 1
ATOM 2734 N N . GLY A 1 392 ? 6.783 0.304 85.014 1.00 21.71 420 GLY A N 1
ATOM 2735 C CA . GLY A 1 392 ? 5.621 0.828 85.696 1.00 20.17 420 GLY A CA 1
ATOM 2736 C C . GLY A 1 392 ? 5.126 -0.010 86.848 1.00 22.08 420 GLY A C 1
ATOM 2737 O O . GLY A 1 392 ? 4.002 0.207 87.307 1.00 26.43 420 GLY A O 1
ATOM 2738 N N . LYS A 1 393 ? 5.931 -0.960 87.333 1.00 22.91 421 LYS A N 1
ATOM 2739 C CA . LYS A 1 393 ? 5.472 -1.860 88.388 1.00 29.38 421 LYS A CA 1
ATOM 2740 C C . LYS A 1 393 ? 5.069 -1.098 89.644 1.00 28.51 421 LYS A C 1
ATOM 2741 O O . LYS A 1 393 ? 4.204 -1.559 90.399 1.00 30.51 421 LYS A O 1
ATOM 2747 N N . GLY A 1 394 ? 5.682 0.063 89.891 1.00 26.79 422 GLY A N 1
ATOM 2748 C CA . GLY A 1 394 ? 5.275 0.887 91.016 1.00 29.87 422 GLY A CA 1
ATOM 2749 C C . GLY A 1 394 ? 3.866 1.428 90.907 1.00 33.19 422 GLY A C 1
ATOM 2750 O O . GLY A 1 394 ? 3.298 1.858 91.915 1.00 30.87 422 GLY A O 1
ATOM 2751 N N . ASN A 1 395 ? 3.286 1.421 89.704 1.00 28.86 423 ASN A N 1
ATOM 2752 C CA . ASN A 1 395 ? 1.925 1.914 89.554 1.00 28.09 423 ASN A CA 1
ATOM 2753 C C . ASN A 1 395 ? 0.879 0.940 90.079 1.00 32.55 423 ASN A C 1
ATOM 2754 O O . ASN A 1 395 ? -0.277 1.338 90.250 1.00 31.98 423 ASN A O 1
ATOM 2759 N N . PHE A 1 396 ? 1.245 -0.318 90.337 1.00 30.95 424 PHE A N 1
ATOM 2760 C CA . PHE A 1 396 ? 0.308 -1.222 90.995 1.00 34.61 424 PHE A CA 1
ATOM 2761 C C . PHE A 1 396 ? -0.009 -0.732 92.404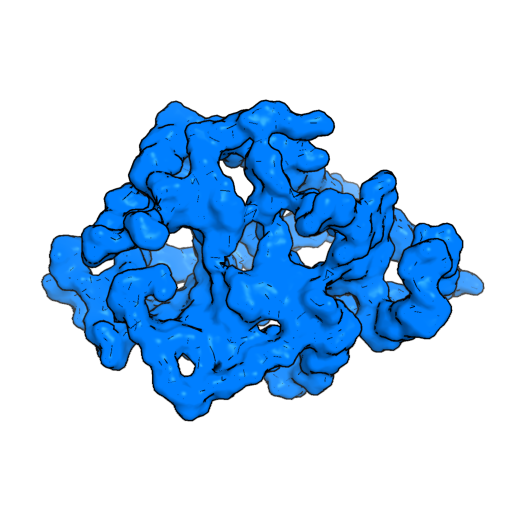 1.00 36.05 424 PHE A C 1
ATOM 2762 O O . PHE A 1 396 ? -1.178 -0.651 92.800 1.00 37.29 424 PHE A O 1
ATOM 2770 N N . SER A 1 397 ? 1.026 -0.369 93.165 1.00 37.94 425 SER A N 1
ATOM 2771 C CA . SER A 1 397 ? 0.817 0.190 94.498 1.00 37.91 425 SER A CA 1
ATOM 2772 C C . SER A 1 397 ? 0.126 1.547 94.427 1.00 39.95 425 SER A C 1
ATOM 2773 O O . SER A 1 397 ? -0.857 1.790 95.134 1.00 42.01 425 SER A O 1
ATOM 2776 N N . GLU A 1 398 ? 0.627 2.443 93.572 1.00 37.33 426 GLU A N 1
ATOM 2777 C CA . GLU A 1 398 ? 0.132 3.817 93.560 1.00 36.98 426 GLU A CA 1
ATOM 2778 C C . GLU A 1 398 ? -1.325 3.904 93.126 1.00 41.46 426 GLU A C 1
ATOM 2779 O O . GLU A 1 398 ? -2.046 4.802 93.571 1.00 41.65 426 GLU A O 1
ATOM 2785 N N . LEU A 1 399 ? -1.774 3.003 92.251 1.00 39.76 427 LEU A N 1
ATOM 2786 C CA . LEU A 1 399 ? -3.179 2.995 91.858 1.00 41.01 427 LEU A CA 1
ATOM 2787 C C . LEU A 1 399 ? -4.049 2.466 92.990 1.00 44.42 427 LEU A C 1
ATOM 2788 O O . LEU A 1 399 ? -5.054 3.086 93.362 1.00 48.29 427 LEU A O 1
ATOM 2793 N N . PHE A 1 400 ? -3.679 1.301 93.527 1.00 41.54 428 PHE A N 1
ATOM 2794 C CA . PHE A 1 400 ? -4.311 0.741 94.718 1.00 46.44 428 PHE A CA 1
ATOM 2795 C C . PHE A 1 400 ? -4.382 1.779 95.837 1.00 49.13 428 PHE A C 1
ATOM 2796 O O . PHE A 1 400 ? -5.453 2.027 96.405 1.00 50.20 428 PHE A O 1
ATOM 2804 N N . LYS A 1 401 ? -3.249 2.416 96.143 1.00 46.26 429 LYS A N 1
ATOM 2805 C CA . LYS A 1 401 ? -3.223 3.499 97.122 1.00 46.69 429 LYS A CA 1
ATOM 2806 C C . LYS A 1 401 ? -4.190 4.613 96.732 1.00 51.32 429 LYS A C 1
ATOM 2807 O O . LYS A 1 401 ? -4.970 5.098 97.559 1.00 54.01 429 LYS A O 1
ATOM 2813 N N . SER A 1 402 ? -4.153 5.027 95.464 1.00 49.25 430 SER A N 1
ATOM 2814 C CA . SER A 1 402 ? -4.916 6.195 95.036 1.00 50.42 430 SER A CA 1
ATOM 2815 C C . SER A 1 402 ? -6.414 5.923 95.033 1.00 53.67 430 SER A C 1
ATOM 2816 O O . SER A 1 402 ? -7.210 6.816 95.344 1.00 53.06 430 SER A O 1
ATOM 2819 N N . ILE A 1 403 ? -6.818 4.704 94.673 1.00 51.76 431 ILE A N 1
ATOM 2820 C CA . ILE A 1 403 ? -8.241 4.382 94.613 1.00 55.49 431 ILE A CA 1
ATOM 2821 C C . ILE A 1 403 ? -8.866 4.471 96.001 1.00 58.98 431 ILE A C 1
ATOM 2822 O O . ILE A 1 403 ? -9.917 5.096 96.190 1.00 60.38 431 ILE A O 1
ATOM 2827 N N . GLU A 1 404 ? -8.222 3.853 96.994 1.00 57.29 432 GLU A N 1
ATOM 2828 C CA . GLU A 1 404 ? -8.725 3.907 98.364 1.00 60.02 432 GLU A CA 1
ATOM 2829 C C . GLU A 1 404 ? -8.770 5.343 98.872 1.00 60.21 432 GLU A C 1
ATOM 2830 O O . GLU A 1 404 ? -9.809 5.816 99.346 1.00 62.18 432 GLU A O 1
ATOM 2832 N N . GLU A 1 405 ? -7.635 6.046 98.787 1.00 59.58 433 GLU A N 1
ATOM 2833 C CA . GLU A 1 405 ? -7.573 7.472 99.096 1.00 60.00 433 GLU A CA 1
ATOM 2834 C C . GLU A 1 405 ? -8.753 8.225 98.496 1.00 62.50 433 GLU A C 1
ATOM 2835 O O . GLU A 1 405 ? -9.388 9.050 99.161 1.00 64.16 433 GLU A O 1
ATOM 2841 N N . TYR A 1 406 ? -9.061 7.935 97.230 1.00 62.06 434 TYR A N 1
ATOM 2842 C CA . TYR A 1 406 ? -10.093 8.679 96.519 1.00 61.21 434 TYR A CA 1
ATOM 2843 C C . TYR A 1 406 ? -11.469 8.490 97.142 1.00 63.60 434 TYR A C 1
ATOM 2844 O O . TYR A 1 406 ? -12.296 9.408 97.096 1.00 65.26 434 TYR A O 1
ATOM 2853 N N . GLU A 1 407 ? -11.740 7.311 97.710 1.00 63.91 435 GLU A N 1
ATOM 2854 C CA . GLU A 1 407 ? -12.981 7.125 98.456 1.00 64.54 435 GLU A CA 1
ATOM 2855 C C . GLU A 1 407 ? -13.136 8.192 99.532 1.00 66.94 435 GLU A C 1
ATOM 2856 O O . GLU A 1 407 ? -14.255 8.637 99.810 1.00 68.00 435 GLU A O 1
ATOM 2858 N N . LYS A 1 408 ? -12.025 8.607 100.141 1.00 65.69 436 LYS A N 1
ATOM 2859 C CA . LYS A 1 408 ? -11.940 9.829 100.942 1.00 68.69 436 LYS A CA 1
ATOM 2860 C C . LYS A 1 408 ? -13.063 10.018 101.958 1.00 72.22 436 LYS A C 1
ATOM 2861 O O . LYS A 1 408 ? -13.409 11.149 102.302 1.00 77.03 436 LYS A O 1
#

Secondary structure (DSSP, 8-state):
------SS-EEEEEEEEEE-S-HHHHHHHHHHHHT-EEEEEESGGGT-SSEEEEEEEETTEEEEEEEE--GGGGTT--GGG---SSTT--HHHHHHHHHHH-SEEEEEEEEES-HHHHHHHHHHTTPPEEEEEEEETTTEEEEEEEEETTEEEEEEEE----TT-EEPPTTT-----SSEEEEEEEEEE-S-HHHHHHHHHHHH-PEE---EEEEEEE-TTS-SEEEEEEE-TT-SSPPHHHHHHHHHTS-EEEEEEEEES-HHHHHHHHHHHTTTTS--BPPPPPHHHHHTHHHHHTTTS-HHHHHHHHHHT-EEEE-SSEEEEEEEBSPSSSSS--EEEEEEEEE-B--BPTTTT-SSTHHHHHHHHHHHHHH-

Solvent-accessible surface area: 15854 Å² total; per-residue (Å²): 146,50,91,130,53,25,80,20,136,9,85,106,23,11,3,0,2,0,7,1,49,73,2,60,102,26,0,157,82,1,9,90,0,0,0,0,93,34,15,8,45,0,14,89,78,31,36,2,56,10,0,10,0,33,6,0,20,7,52,101,4,72,0,0,0,0,6,20,40,54,66,82,89,13,83,80,44,109,175,118,81,54,53,17,11,2,26,24,17,71,32,45,50,1,104,72,10,65,86,27,12,7,33,9,4,33,0,0,0,0,38,3,63,72,0,103,40,0,27,60,55,0,51,87,58,49,4,89,72,45,10,82,38,54,98,23,126,93,39,8,19,3,0,3,0,88,3,15,41,61,3,2,0,3,0,0,10,66,92,136,62,8,36,52,25,86,92,23,121,133,100,44,15,139,105,35,60,6,0,0,70,52,9,1,2,0,3,0,0,5,84,105,18,40,82,14,29,102,55,1,29,31,0,0,5,6,11,117,88,114,4,33,71,23,9,15,5,0,2,44,70,37,24,0,2,1,6,0,9,34,9,53,125,88,48,115,79,123,3,82,0,42,37,7,16,88,88,10,109,28,14,3,6,11,19,0,0,0,26,1,96,54,2,26,62,0,0,103,34,0,80,132,33,24,110,111,42,5,2,66,16,95,109,64,15,20,75,30,2,10,73,40,0,59,101,49,0,40,109,46,16,52,120,73,76,17,42,49,0,79,134,14,2,0,15,0,15,96,60,148,59,9,3,0,8,2,5,50,1,92,52,3,34,158,69,57,8,5,40,0,1,0,0,44,13,62,24,27,128,149,171,47,37,8,2,4,1,13,42,5,112,32,6,89,69,33,54,156,109,0,112,62,73,119,92,125

Nearest PDB structures (foldseek):
  8x6a-assembly1_A-2  TM=1.003E+00  e=1.004E-91  Arabidopsis thaliana
  8hzu-assembly1_A  TM=1.002E+00  e=8.491E-89  Arabidopsis thaliana
  8hz6-assembly1_A-2  TM=9.995E-01  e=8.491E-89  Arabidopsis thaliana
  5ywi-assembly1_A-2  TM=9.902E-01  e=5.557E-77  Arabidopsis thaliana
  5yy7-assembly1_B  TM=9.805E-01  e=8.441E-76  Arabidopsis thaliana

Sequence (376 aa):
KNPKSDKFKVKRFHHIEFWCGDATNVARRFSWGLGMRFSAKSDLSTGNMVHASYLLTSGDLRFLFTAPYSPSLSAGEIKPTTTASIPSFDHGSCRSFFSSHGLGVRAVAIEVEDAESAFSISVANGAIPSSPPIVLNEAVTIAEVKLYGDVVLRYVSYKAFLPGFERVEDASSFPLDYGIRRLDHAVGNVPELGPALTYVAGFTGFHQFSGLNSAVLASNDEMVLLPINEPVHGTKRKSQIQTYLEHNEGAGLQHLALMSEDIFRTLREMRKRSSIGGFDFMPSPPPTYYQNLKKRVGDVLSDDQIKECEELGILVDRDDQGTLLQIFTKPLGDRPTIFIEIIQRVGCMMYQSGGCGGFGKGNFSELFKSIEEYEK

InterPro domains:
  IPR004360 Glyoxalase/fosfomycin resistance/dioxygenase domain [PF00903] (223-343)
  IPR005956 4-hydroxyphenylpyruvate dioxygenase [PIRSF009283] (35-440)
  IPR005956 4-hydroxyphenylpyruvate dioxygenase [PTHR11959] (38-440)
  IPR005956 4-hydroxyphenylpyruvate dioxygenase [TIGR01263] (46-439)
  IPR029068 Glyoxalase/Bleomycin resistance protein/Dihydroxybiphenyl dioxygenase [G3DSA:3.10.180.10] (23-218)
  IPR029068 Glyoxalase/Bleomycin resistance protein/Dihydroxybiphenyl dioxygenase [G3DSA:3.10.180.10] (219-442)
  IPR029068 Glyoxalase/Bleomycin resistance protein/Dihydroxybiphenyl dioxygenase [SSF54593] (36-428)
  IPR037523 Vicinal oxygen chelate (VOC), core domain [PS51819] (46-192)
  IPR037523 Vicinal oxygen chelate (VOC), core domain [PS51819] (223-383)
  IPR041735 4-hydroxyphenylpyruvate dioxygenase, C-terminal [cd07250] (221-433)
  IPR041736 4-hydroxyphenylpyruvate dioxygenase, N-terminal [cd08342] (47-207)

Foldseek 3Di:
DFPQQFPFAFDAFQAWEKQAADQVLLVVLACQLQFWWWWKWFDVVLPAQFKTWTWTDAARYIYIYIYTDPCVSCVVDDLVRHSDQPSLDDNVLSVVLCVQANIATAEGETEGADQQVLQVQLVVQQWAFRAHWDQAPVFKIKGWTDQFDNHIYMYIHGPVNTPSMDTDDPVRGDNTHQFWHYWQEWEKQAQDDVVSCCSVCRRGVFDWPQFWDKTWTAHNLRRYIYMYIHGDPPDPPHRLSVLQCVNRVGMDIFEIEIEGPCVLSSLVSSVVCCVPSHFAFDDAFDVLLLVVVCVVQVVPAPPVRSVSCVVRSWHKAADPFWIKIKTWTQASDDGRGHTYMYMYIGGCPVVRGRQHGHDCPVVVVSRVVRVVVVVD

B-factor: mean 23.05, std 10.98, range [7.57, 77.03]

Organism: Arabidopsis thaliana (NCBI:txid3702)

Radius of gyration: 20.7 Å; Cα contacts (8 Å, |Δi|>4): 905; chains: 1; bounding box: 42×49×58 Å

GO terms:
  GO:0005506 iron ion binding (F, IDA)
  GO:0003868 4-hydroxyphenylpyruvate dioxygenase activity (F, IDA)
  GO:0005829 cytosol (C, IDA)
  GO:0005576 extracellular region (C, HDA)
  GO:0005739 mitochondrion (C, HDA)
  GO:0010189 vitamin E biosynthetic process (P, IMP)
  GO:0010236 plastoquinone biosynthetic process (P, IMP)
  GO:0016117 carotenoid biosynthetic process (P, IMP)
  GO:0042802 identical protein binding (F, IPI)